Protein AF-0000000085931861 (afdb_homodimer)

Radius of gyration: 27.01 Å; Cα contacts (8 Å, |Δi|>4): 1036; chains: 2; bounding box: 67×71×53 Å

Solvent-accessible surface area (backbone atoms only — not comparable to full-atom values): 27280 Å² total; per-residue (Å²): 124,85,76,67,72,80,79,64,55,78,51,60,47,63,50,36,37,39,38,40,39,31,39,66,51,82,40,51,64,74,64,63,64,22,68,70,37,47,53,51,40,37,74,67,25,62,40,74,55,70,81,35,81,40,80,41,87,35,73,41,65,42,66,40,70,84,63,81,57,48,66,43,62,47,66,40,78,43,80,41,50,36,38,38,26,21,26,91,85,62,44,30,37,36,41,42,39,33,44,36,41,35,40,41,33,44,68,74,82,47,69,72,59,51,48,50,56,48,47,55,40,40,42,45,49,34,70,72,60,75,44,37,28,38,30,42,35,40,30,44,33,28,50,46,49,58,89,78,39,89,64,90,43,84,75,43,66,63,34,33,28,70,45,71,43,58,51,50,56,73,77,48,45,94,30,34,31,31,36,39,34,38,33,32,30,50,54,86,86,27,39,37,40,39,36,34,34,34,68,21,97,53,61,90,41,69,50,83,55,74,27,35,35,46,34,39,38,25,36,33,68,56,79,39,72,44,48,67,57,49,50,49,52,49,50,50,36,50,52,54,46,52,54,52,50,60,63,45,37,30,70,60,36,52,48,62,19,54,58,131,125,84,74,68,73,81,78,66,54,78,49,60,46,64,50,36,37,38,37,40,39,30,40,67,53,80,41,51,65,74,65,63,63,23,68,70,36,47,53,52,40,38,74,67,25,62,42,74,55,69,81,37,83,41,80,40,87,35,72,42,64,43,67,38,71,83,64,80,58,49,65,42,64,47,66,40,79,43,80,40,49,36,37,36,25,21,27,91,87,62,42,29,38,37,41,41,39,33,44,36,40,35,41,41,34,45,67,75,83,48,68,72,60,52,46,50,55,50,47,55,40,40,42,45,48,33,70,73,60,76,44,36,29,40,30,43,35,41,31,46,35,28,49,45,48,57,90,79,40,89,64,90,44,87,74,44,66,61,33,33,28,69,47,69,42,59,49,51,58,73,77,46,46,94,30,35,32,32,36,38,33,40,34,32,29,48,56,88,86,26,38,36,41,39,34,36,32,33,68,21,96,54,60,92,42,68,51,84,56,73,28,35,35,47,32,37,38,24,35,32,66,57,78,37,74,44,49,66,59,52,51,49,52,48,51,52,35,50,52,54,46,52,53,52,49,60,63,45,37,30,71,60,36,52,46,62,18,54,56,131

InterPro domains:
  IPR026349 Conserved hypothetical protein CHP04255 [TIGR04255] (9-255)

pLDDT: mean 84.35, std 16.89, range [23.95, 98.75]

Organism: NCBI:txid2903556

Nearest PDB structures (foldseek):
  5f8r-assembly1_A  TM=2.888E-01  e=1.395E-01  Helicobacter pylori
  5f7n-assembly1_A  TM=2.573E-01  e=1.879E-01  Helicobacter pylori
  5f7y-assembly1_A  TM=2.702E-01  e=4.326E-01  Helicobacter pylori
  6ulg-assembly1_N  TM=2.634E-01  e=1.191E+00  Homo sapiens
  5f8r-assembly1_A  TM=2.713E-01  e=2.317E-01  Helicobacter pylori

Structure (mmCIF, N/CA/C/O backbone):
data_AF-0000000085931861-model_v1
#
loop_
_entity.id
_entity.type
_entity.pdbx_description
1 polymer 'TIGR04255 family protein'
#
loop_
_atom_site.group_PDB
_atom_site.id
_atom_site.type_symbol
_atom_site.label_atom_id
_atom_site.label_alt_id
_atom_site.label_comp_id
_atom_site.label_asym_id
_atom_site.label_entity_id
_atom_site.label_seq_id
_atom_site.pdbx_PDB_ins_code
_atom_site.Cartn_x
_atom_site.Cartn_y
_atom_site.Cartn_z
_atom_site.occupancy
_atom_site.B_iso_or_equiv
_atom_site.auth_seq_id
_atom_site.auth_comp_id
_atom_site.auth_asym_id
_atom_site.auth_atom_id
_atom_site.pdbx_PDB_model_num
ATOM 1 N N . MET A 1 1 ? 15.984 25.844 22.703 1 24.67 1 MET A N 1
ATOM 2 C CA . MET A 1 1 ? 15.008 26.062 21.641 1 24.67 1 MET A CA 1
ATOM 3 C C . MET A 1 1 ? 15.625 25.781 20.266 1 24.67 1 MET A C 1
ATOM 5 O O . MET A 1 1 ? 16.641 26.391 19.906 1 24.67 1 MET A O 1
ATOM 9 N N . LEU A 1 2 ? 15.695 24.578 19.812 1 32.84 2 LEU A N 1
ATOM 10 C CA . LEU A 1 2 ? 16.422 24.297 18.578 1 32.84 2 LEU A CA 1
ATOM 11 C C . LEU A 1 2 ? 16.078 25.312 17.5 1 32.84 2 LEU A C 1
ATOM 13 O O . LEU A 1 2 ? 14.898 25.609 17.266 1 32.84 2 LEU A O 1
ATOM 17 N N . GLU A 1 3 ? 16.828 26.328 17.312 1 34.75 3 GLU A N 1
ATOM 18 C CA . GLU A 1 3 ? 16.703 27.328 16.25 1 34.75 3 GLU A CA 1
ATOM 19 C C . GLU A 1 3 ? 16.297 26.672 14.93 1 34.75 3 GLU A C 1
ATOM 21 O O . GLU A 1 3 ? 17.047 25.844 14.391 1 34.75 3 GLU A O 1
ATOM 26 N N . TYR A 1 4 ? 15.086 26.188 14.812 1 40.34 4 TYR A N 1
ATOM 27 C CA . TYR A 1 4 ? 14.547 25.797 13.516 1 40.34 4 TYR A CA 1
ATOM 28 C C . TYR A 1 4 ? 15.141 26.641 12.398 1 40.34 4 TYR A C 1
ATOM 30 O O . TYR A 1 4 ? 15.094 27.875 12.445 1 40.34 4 TYR A O 1
ATOM 38 N N . SER A 1 5 ? 16.25 26.453 12.039 1 42.53 5 SER A N 1
ATOM 39 C CA . SER A 1 5 ? 16.562 27.234 10.844 1 42.53 5 SER A CA 1
ATOM 40 C C . SER A 1 5 ? 15.375 27.297 9.898 1 42.53 5 SER A C 1
ATOM 42 O O . SER A 1 5 ? 14.719 26.281 9.641 1 42.53 5 SER A O 1
ATOM 44 N N . ALA A 1 6 ? 14.492 28.344 9.828 1 51 6 ALA A N 1
ATOM 45 C CA . ALA A 1 6 ? 13.445 28.766 8.898 1 51 6 ALA A CA 1
ATOM 46 C C . ALA A 1 6 ? 13.727 28.266 7.488 1 51 6 ALA A C 1
ATOM 48 O O . ALA A 1 6 ? 14.336 28.969 6.684 1 51 6 ALA A O 1
ATOM 49 N N . VAL A 1 7 ? 14.086 27.016 7.387 1 55.03 7 VAL A N 1
ATOM 50 C CA . VAL A 1 7 ? 14.32 26.688 5.98 1 55.03 7 VAL A CA 1
ATOM 51 C C . VAL A 1 7 ? 13.008 26.812 5.203 1 55.03 7 VAL A C 1
ATOM 53 O O . VAL A 1 7 ? 12.086 26.016 5.414 1 55.03 7 VAL A O 1
ATOM 56 N N . CYS A 1 8 ? 12.68 28 4.906 1 65.88 8 CYS A N 1
ATOM 57 C CA . CYS A 1 8 ? 11.633 28.266 3.924 1 65.88 8 CYS A CA 1
ATOM 58 C C . CYS A 1 8 ? 12.227 28.562 2.557 1 65.88 8 CYS A C 1
ATOM 60 O O . CYS A 1 8 ? 12.742 29.656 2.328 1 65.88 8 CYS A O 1
ATOM 62 N N . TYR A 1 9 ? 12.273 27.531 1.796 1 78.94 9 TYR A N 1
ATOM 63 C CA . TYR A 1 9 ? 12.789 27.734 0.446 1 78.94 9 TYR A CA 1
ATOM 64 C C . TYR A 1 9 ? 11.891 28.656 -0.353 1 78.94 9 TYR A C 1
ATOM 66 O O . TYR A 1 9 ? 10.664 28.641 -0.191 1 78.94 9 TYR A O 1
ATOM 74 N N . LYS A 1 10 ? 12.492 29.547 -1.093 1 77.62 10 LYS A N 1
ATOM 75 C CA . LYS A 1 10 ? 11.742 30.484 -1.932 1 77.62 10 LYS A CA 1
ATOM 76 C C . LYS A 1 10 ? 10.906 29.75 -2.971 1 77.62 10 LYS A C 1
ATOM 78 O O . LYS A 1 10 ? 9.75 30.094 -3.207 1 77.62 10 LYS A O 1
ATOM 83 N N . ASN A 1 11 ? 11.547 28.781 -3.566 1 81 11 ASN A N 1
ATOM 84 C CA . ASN A 1 11 ? 10.859 27.938 -4.535 1 81 11 ASN A CA 1
ATOM 85 C C . ASN A 1 11 ? 10.703 26.5 -4.02 1 81 11 ASN A C 1
ATOM 87 O O . ASN A 1 11 ? 11.445 25.609 -4.426 1 81 11 ASN A O 1
ATOM 91 N N . SER A 1 12 ? 9.695 26.375 -3.213 1 85.62 12 SER A N 1
ATOM 92 C CA . SER A 1 12 ? 9.492 25.094 -2.543 1 85.62 12 SER A CA 1
ATOM 93 C C . SER A 1 12 ? 8.727 24.109 -3.434 1 85.62 12 SER A C 1
ATOM 95 O O . SER A 1 12 ? 7.879 24.531 -4.227 1 85.62 12 SER A O 1
ATOM 97 N N . PHE A 1 13 ? 9.023 22.891 -3.35 1 88.88 13 PHE A N 1
ATOM 98 C CA . PHE A 1 13 ? 8.297 21.844 -4.059 1 88.88 13 PHE A CA 1
ATOM 99 C C . PHE A 1 13 ? 7.191 21.266 -3.189 1 88.88 13 PHE A C 1
ATOM 101 O O . PHE A 1 13 ? 6.566 20.266 -3.555 1 88.88 13 PHE A O 1
ATOM 108 N N . LEU A 1 14 ? 7.016 21.969 -2.125 1 92.62 14 LEU A N 1
ATOM 109 C CA . LEU A 1 14 ? 5.938 21.547 -1.236 1 92.62 14 LEU A CA 1
ATOM 110 C C . LEU A 1 14 ? 4.578 21.766 -1.89 1 92.62 14 LEU A C 1
ATOM 112 O O . LEU A 1 14 ? 4.199 22.906 -2.17 1 92.62 14 LEU A O 1
ATOM 116 N N . ASN A 1 15 ? 3.92 20.672 -2.16 1 92.69 15 ASN A N 1
ATOM 117 C CA . ASN A 1 15 ? 2.645 20.703 -2.869 1 92.69 15 ASN A CA 1
ATOM 118 C C . ASN A 1 15 ? 1.474 20.875 -1.907 1 92.69 15 ASN A C 1
ATOM 120 O O . ASN A 1 15 ? 0.523 21.609 -2.207 1 92.69 15 ASN A O 1
ATOM 124 N N . GLN A 1 16 ? 1.603 20.188 -0.828 1 96.25 16 GLN A N 1
ATOM 125 C CA . GLN A 1 16 ? 0.469 20.203 0.091 1 96.25 16 GLN A CA 1
ATOM 126 C C . GLN A 1 16 ? 0.898 19.797 1.5 1 96.25 16 GLN A C 1
ATOM 128 O O . GLN A 1 16 ? 1.747 18.922 1.671 1 96.25 16 GLN A O 1
ATOM 133 N N . VAL A 1 17 ? 0.321 20.5 2.473 1 97.56 17 VAL A N 1
ATOM 134 C CA . VAL A 1 17 ? 0.418 20.094 3.871 1 97.56 17 VAL A CA 1
ATOM 135 C C . VAL A 1 17 ? -0.968 19.734 4.406 1 97.56 17 VAL A C 1
ATOM 137 O O . VAL A 1 17 ? -1.925 20.484 4.207 1 97.56 17 VAL A O 1
ATOM 140 N N . ILE A 1 18 ? -1.069 18.594 5.047 1 98.56 18 ILE A N 1
ATOM 141 C CA . ILE A 1 18 ? -2.344 18.141 5.586 1 98.56 18 ILE A CA 1
ATOM 142 C C . ILE A 1 18 ? -2.215 17.891 7.086 1 98.56 18 ILE A C 1
ATOM 144 O O . ILE A 1 18 ? -1.277 17.234 7.539 1 98.56 18 ILE A O 1
ATOM 148 N N . VAL A 1 19 ? -3.062 18.469 7.828 1 98.75 19 VAL A N 1
ATOM 149 C CA . VAL A 1 19 ? -3.193 18.172 9.25 1 98.75 19 VAL A CA 1
ATOM 150 C C . VAL A 1 19 ? -4.559 17.531 9.516 1 98.75 19 VAL A C 1
ATOM 152 O O . VAL A 1 19 ? -5.586 18.047 9.062 1 98.75 19 VAL A O 1
ATOM 155 N N . ARG A 1 20 ? -4.527 16.438 10.219 1 98.56 20 ARG A N 1
ATOM 156 C CA . ARG A 1 20 ? -5.777 15.75 10.539 1 98.56 20 ARG A CA 1
ATOM 157 C C . ARG A 1 20 ? -5.848 15.391 12.016 1 98.56 20 ARG A C 1
ATOM 159 O O . ARG A 1 20 ? -4.855 14.945 12.594 1 98.56 20 ARG A O 1
ATOM 166 N N . VAL A 1 21 ? -7.012 15.602 12.625 1 98.06 21 VAL A N 1
ATOM 167 C CA . VAL A 1 21 ? -7.309 15.172 13.984 1 98.06 21 VAL A CA 1
ATOM 168 C C . VAL A 1 21 ? -8.609 14.383 14.008 1 98.06 21 VAL A C 1
ATOM 170 O O . VAL A 1 21 ? -9.656 14.883 13.594 1 98.06 21 VAL A O 1
ATOM 173 N N . ASP A 1 22 ? -8.516 13.18 14.445 1 96.88 22 ASP A N 1
ATOM 174 C CA . ASP A 1 22 ? -9.695 12.336 14.609 1 96.88 22 ASP A CA 1
ATOM 175 C C . ASP A 1 22 ? -10.219 12.398 16.047 1 96.88 22 ASP A C 1
ATOM 177 O O . ASP A 1 22 ? -9.445 12.25 17 1 96.88 22 ASP A O 1
ATOM 181 N N . PHE A 1 23 ? -11.508 12.508 16.141 1 95.25 23 PHE A N 1
ATOM 182 C CA . PHE A 1 23 ? -12.125 12.602 17.453 1 95.25 23 PHE A CA 1
ATOM 183 C C . PHE A 1 23 ? -12.445 11.211 18 1 95.25 23 PHE A C 1
ATOM 185 O O . PHE A 1 23 ? -12.836 10.32 17.234 1 95.25 23 PHE A O 1
ATOM 192 N N . ALA A 1 24 ? -12.312 11.094 19.234 1 91.56 24 ALA A N 1
ATOM 193 C CA . ALA A 1 24 ? -12.602 9.812 19.875 1 91.56 24 ALA A CA 1
ATOM 194 C C . ALA A 1 24 ? -14.102 9.523 19.859 1 91.56 24 ALA A C 1
ATOM 196 O O . ALA A 1 24 ? -14.516 8.367 19.734 1 91.56 24 ALA A O 1
ATOM 197 N N . GLN A 1 25 ? -14.891 10.57 19.953 1 88.81 25 GLN A N 1
ATOM 198 C CA . GLN A 1 25 ? -16.344 10.43 20 1 88.81 25 GLN A CA 1
ATOM 199 C C . GLN A 1 25 ? -17.016 11.172 18.859 1 88.81 25 GLN A C 1
ATOM 201 O O . GLN A 1 25 ? -16.438 12.102 18.281 1 88.81 25 GLN A O 1
ATOM 206 N N . PHE A 1 26 ? -18.141 10.711 18.562 1 91.56 26 PHE A N 1
ATOM 207 C CA . PHE A 1 26 ? -19 11.461 17.656 1 91.56 26 PHE A CA 1
ATOM 208 C C . PHE A 1 26 ? -19.516 12.727 18.328 1 91.56 26 PHE A C 1
ATOM 210 O O . PHE A 1 26 ? -20.219 12.664 19.344 1 91.56 26 PHE A O 1
ATOM 217 N N . ILE A 1 27 ? -19.203 13.867 17.766 1 93.06 27 ILE A N 1
ATOM 218 C CA . ILE A 1 27 ? -19.672 15.133 18.312 1 93.06 27 ILE A CA 1
ATOM 219 C C . ILE A 1 27 ? -20.984 15.539 17.656 1 93.06 27 ILE A C 1
ATOM 221 O O . ILE A 1 27 ? -21.094 15.562 16.438 1 93.06 27 ILE A O 1
ATOM 225 N N . GLN A 1 28 ? -21.875 15.844 18.453 1 93.31 28 GLN A N 1
ATOM 226 C CA . GLN A 1 28 ? -23.172 16.234 17.922 1 93.31 28 GLN A CA 1
ATOM 227 C C . GLN A 1 28 ? -23.047 17.453 17.016 1 93.31 28 GLN A C 1
ATOM 229 O O . GLN A 1 28 ? -22.234 18.344 17.266 1 93.31 28 GLN A O 1
ATOM 234 N N . THR A 1 29 ? -23.906 17.484 16.078 1 94.19 29 THR A N 1
ATOM 235 C CA . THR A 1 29 ? -23.812 18.469 15.008 1 94.19 29 THR A CA 1
ATOM 236 C C . THR A 1 29 ? -23.906 19.891 15.578 1 94.19 29 THR A C 1
ATOM 238 O O . THR A 1 29 ? -23.125 20.766 15.18 1 94.19 29 THR A O 1
ATOM 241 N N . ASN A 1 30 ? -24.797 20.078 16.5 1 93 30 ASN A N 1
ATOM 242 C CA . ASN A 1 30 ? -24.953 21.406 17.062 1 93 30 ASN A CA 1
ATOM 243 C C . ASN A 1 30 ? -23.75 21.828 17.906 1 93 30 ASN A C 1
ATOM 245 O O . ASN A 1 30 ? -23.5 23.016 18.078 1 93 30 ASN A O 1
ATOM 249 N N . MET A 1 31 ? -23.016 20.844 18.328 1 93.31 31 MET A N 1
ATOM 250 C CA . MET A 1 31 ? -21.859 21.109 19.156 1 93.31 31 MET A CA 1
ATOM 251 C C . MET A 1 31 ? -20.609 21.344 18.297 1 93.31 31 MET A C 1
ATOM 253 O O . MET A 1 31 ? -19.828 22.25 18.578 1 93.31 31 MET A O 1
ATOM 257 N N . VAL A 1 32 ? -20.438 20.609 17.281 1 94.19 32 VAL A N 1
ATOM 258 C CA . VAL A 1 32 ? -19.219 20.703 16.469 1 94.19 32 VAL A CA 1
ATOM 259 C C . VAL A 1 32 ? -19.281 21.969 15.602 1 94.19 32 VAL A C 1
ATOM 261 O O . VAL A 1 32 ? -18.266 22.594 15.336 1 94.19 32 VAL A O 1
ATOM 264 N N . PHE A 1 33 ? -20.484 22.297 15.234 1 94.69 33 PHE A N 1
ATOM 265 C CA . PHE A 1 33 ? -20.656 23.5 14.422 1 94.69 33 PHE A CA 1
ATOM 266 C C . PHE A 1 33 ? -21.25 24.641 15.242 1 94.69 33 PHE A C 1
ATOM 268 O O . PHE A 1 33 ? -22.109 25.375 14.758 1 94.69 33 PHE A O 1
ATOM 275 N N . ASP A 1 34 ? -20.812 24.625 16.375 1 93.75 34 ASP A N 1
ATOM 276 C CA . ASP A 1 34 ? -21.172 25.719 17.281 1 93.75 34 ASP A CA 1
ATOM 277 C C . ASP A 1 34 ? -20.75 27.062 16.719 1 93.75 34 ASP A C 1
ATOM 279 O O . ASP A 1 34 ? -19.703 27.172 16.078 1 93.75 34 ASP A O 1
ATOM 283 N N . GLU A 1 35 ? -21.453 28.141 17.109 1 93.69 35 GLU A N 1
ATOM 284 C CA . GLU A 1 35 ? -21.25 29.469 16.562 1 93.69 35 GLU A CA 1
ATOM 285 C C . GLU A 1 35 ? -19.859 30 16.891 1 93.69 35 GLU A C 1
ATOM 287 O O . GLU A 1 35 ? -19.219 30.672 16.062 1 93.69 35 GLU A O 1
ATOM 292 N N . ASN A 1 36 ? -19.438 29.75 18.078 1 93.56 36 ASN A N 1
ATOM 293 C CA . ASN A 1 36 ? -18.125 30.234 18.484 1 93.56 36 ASN A CA 1
ATOM 294 C C . ASN A 1 36 ? -17 29.562 17.719 1 93.56 36 ASN A C 1
ATOM 296 O O . ASN A 1 36 ? -16.016 30.203 17.344 1 93.56 36 ASN A O 1
ATOM 300 N N . ILE A 1 37 ? -17.125 28.344 17.5 1 95.44 37 ILE A N 1
ATOM 301 C CA . ILE A 1 37 ? -16.156 27.594 16.719 1 95.44 37 ILE A CA 1
ATOM 302 C C . ILE A 1 37 ? -16.141 28.094 15.273 1 95.44 37 ILE A C 1
ATOM 304 O O . ILE A 1 37 ? -15.078 28.359 14.711 1 95.44 37 ILE A O 1
ATOM 308 N N . GLU A 1 38 ? -17.281 28.281 14.742 1 96.12 38 GLU A N 1
ATOM 309 C CA . GLU A 1 38 ? -17.391 28.734 13.352 1 96.12 38 GLU A CA 1
ATOM 310 C C . GLU A 1 38 ? -16.812 30.125 13.18 1 96.12 38 GLU A C 1
ATOM 312 O O . GLU A 1 38 ? -16.203 30.422 12.156 1 96.12 38 GLU A O 1
ATOM 317 N N . LYS A 1 39 ? -17.062 30.938 14.141 1 96.5 39 LYS A N 1
ATOM 318 C CA . LYS A 1 39 ? -16.484 32.281 14.094 1 96.5 39 LYS A CA 1
ATOM 319 C C . LYS A 1 39 ? -14.961 32.219 13.969 1 96.5 39 LYS A C 1
ATOM 321 O O . LYS A 1 39 ? -14.367 32.969 13.188 1 96.5 39 LYS A O 1
ATOM 326 N N . GLU A 1 40 ? -14.336 31.375 14.742 1 96.81 40 GLU A N 1
ATOM 327 C CA . GLU A 1 40 ? -12.883 31.219 14.68 1 96.81 40 GLU A CA 1
ATOM 328 C C . GLU A 1 40 ? -12.445 30.688 13.32 1 96.81 40 GLU A C 1
ATOM 330 O O . GLU A 1 40 ? -11.43 31.125 12.781 1 96.81 40 GLU A O 1
ATOM 335 N N . ILE A 1 41 ? -13.188 29.781 12.758 1 98.19 41 ILE A N 1
ATOM 336 C CA . ILE A 1 41 ? -12.875 29.203 11.453 1 98.19 41 ILE A CA 1
ATOM 337 C C . ILE A 1 41 ? -12.977 30.266 10.375 1 98.19 41 ILE A C 1
ATOM 339 O O . ILE A 1 41 ? -12.078 30.406 9.539 1 98.19 41 ILE A O 1
ATOM 343 N N . LEU A 1 42 ? -13.984 31.047 10.461 1 97.94 42 LEU A N 1
ATOM 344 C CA . LEU A 1 42 ? -14.281 32 9.406 1 97.94 42 LEU A CA 1
ATOM 345 C C . LEU A 1 42 ? -13.258 33.125 9.391 1 97.94 42 LEU A C 1
ATOM 347 O O . LEU A 1 42 ? -13.086 33.812 8.367 1 97.94 42 LEU A O 1
ATOM 351 N N . LYS A 1 43 ? -12.586 33.312 10.461 1 97.06 43 LYS A N 1
ATOM 352 C CA . LYS A 1 43 ? -11.508 34.281 10.492 1 97.06 43 LYS A CA 1
ATOM 353 C C . LYS A 1 43 ? -10.383 33.875 9.531 1 97.06 43 LYS A C 1
ATOM 355 O O . LYS A 1 43 ? -9.727 34.75 8.945 1 97.06 43 LYS A O 1
ATOM 360 N N . ILE A 1 44 ? -10.188 32.656 9.352 1 96.62 44 ILE A N 1
ATOM 361 C CA . ILE A 1 44 ? -9.062 32.125 8.578 1 96.62 44 ILE A CA 1
ATOM 362 C C . ILE A 1 44 ? -9.57 31.594 7.234 1 96.62 44 ILE A C 1
ATOM 364 O O . ILE A 1 44 ? -8.938 31.812 6.195 1 96.62 44 ILE A O 1
ATOM 368 N N . PHE A 1 45 ? -10.656 30.891 7.297 1 98.12 45 PHE A N 1
ATOM 369 C CA . PHE A 1 45 ? -11.32 30.328 6.129 1 98.12 45 PHE A CA 1
ATOM 370 C C . PHE A 1 45 ? -12.68 30.969 5.914 1 98.12 45 PHE A C 1
ATOM 372 O O . PHE A 1 45 ? -13.711 30.344 6.18 1 98.12 45 PHE A O 1
ATOM 379 N N . PRO A 1 46 ? -12.789 32.031 5.301 1 97.69 46 PRO A N 1
ATOM 380 C CA . PRO A 1 46 ? -14 32.844 5.32 1 97.69 46 PRO A CA 1
ATOM 381 C C . PRO A 1 46 ? -15.086 32.312 4.387 1 97.69 46 PRO A C 1
ATOM 383 O O . PRO A 1 46 ? -16.234 32.75 4.469 1 97.69 46 PRO A O 1
ATOM 386 N N . ARG A 1 47 ? -14.797 31.453 3.533 1 97.38 47 ARG A N 1
ATOM 387 C CA . ARG A 1 47 ? -15.797 30.938 2.602 1 97.38 47 ARG A CA 1
ATOM 388 C C . ARG A 1 47 ? -16.312 29.578 3.043 1 97.38 47 ARG A C 1
ATOM 390 O O . ARG A 1 47 ? -15.562 28.594 3.062 1 97.38 47 ARG A O 1
ATOM 397 N N . ARG A 1 48 ? -17.594 29.594 3.24 1 96.31 48 ARG A N 1
ATOM 398 C CA . ARG A 1 48 ? -18.219 28.359 3.705 1 96.31 48 ARG A CA 1
ATOM 399 C C . ARG A 1 48 ? -18.859 27.609 2.545 1 96.31 48 ARG A C 1
ATOM 401 O O . ARG A 1 48 ? -19.594 28.188 1.742 1 96.31 48 ARG A O 1
ATOM 408 N N . GLY A 1 49 ? -18.562 26.312 2.477 1 94.06 49 GLY A N 1
ATOM 409 C CA . GLY A 1 49 ? -19.203 25.484 1.479 1 94.06 49 GLY A CA 1
ATOM 410 C C . GLY A 1 49 ? -20.531 24.906 1.941 1 94.06 49 GLY A C 1
ATOM 411 O O . GLY A 1 49 ? -21 25.234 3.035 1 94.06 49 GLY A O 1
ATOM 412 N N . LYS A 1 50 ? -21.094 24.016 1.08 1 92.81 50 LYS A N 1
ATOM 413 C CA . LYS A 1 50 ? -22.359 23.359 1.39 1 92.81 50 LYS A CA 1
ATOM 414 C C . LYS A 1 50 ? -22.156 22.156 2.303 1 92.81 50 LYS A C 1
ATOM 416 O O . LYS A 1 50 ? -21.141 21.469 2.205 1 92.81 50 LYS A O 1
ATOM 421 N N . ASP A 1 51 ? -23.25 22.062 3.168 1 93.81 51 ASP A N 1
ATOM 422 C CA . ASP A 1 51 ? -23.219 20.891 4.035 1 93.81 51 ASP A CA 1
ATOM 423 C C . ASP A 1 51 ? -23.438 19.609 3.229 1 93.81 51 ASP A C 1
ATOM 425 O O . ASP A 1 51 ? -24.266 19.562 2.314 1 93.81 51 ASP A O 1
ATOM 429 N N . GLN A 1 52 ? -22.578 18.641 3.543 1 95.12 52 GLN A N 1
ATOM 430 C CA . GLN A 1 52 ? -22.75 17.312 2.961 1 95.12 52 GLN A CA 1
ATOM 431 C C . GLN A 1 52 ? -23.031 16.266 4.039 1 95.12 52 GLN A C 1
ATOM 433 O O . GLN A 1 52 ? -22.391 16.281 5.098 1 95.12 52 GLN A O 1
ATOM 438 N N . ILE A 1 53 ? -23.984 15.445 3.73 1 93.44 53 ILE A N 1
ATOM 439 C CA . ILE A 1 53 ? -24.266 14.344 4.648 1 93.44 53 ILE A CA 1
ATOM 440 C C . ILE A 1 53 ? -23.266 13.211 4.402 1 93.44 53 ILE A C 1
ATOM 442 O O . ILE A 1 53 ? -23.062 12.797 3.258 1 93.44 53 ILE A O 1
ATOM 446 N N . ILE A 1 54 ? -22.609 12.781 5.504 1 91.75 54 ILE A N 1
ATOM 447 C CA . ILE A 1 54 ? -21.656 11.68 5.371 1 91.75 54 ILE A CA 1
ATOM 448 C C . ILE A 1 54 ? -21.984 10.594 6.395 1 91.75 54 ILE A C 1
ATOM 450 O O . ILE A 1 54 ? -22.625 10.867 7.418 1 91.75 54 ILE A O 1
ATOM 454 N N . ARG A 1 55 ? -21.531 9.281 6.059 1 85.5 55 ARG A N 1
ATOM 455 C CA . ARG A 1 55 ? -21.812 8.141 6.914 1 85.5 55 ARG A CA 1
ATOM 456 C C . ARG A 1 55 ? -20.547 7.609 7.57 1 85.5 55 ARG A C 1
ATOM 458 O O . ARG A 1 55 ? -19.5 7.523 6.926 1 85.5 55 ARG A O 1
ATOM 465 N N . PHE A 1 56 ? -20.75 7.445 8.875 1 84.81 56 PHE A N 1
ATOM 466 C CA . PHE A 1 56 ? -19.656 6.883 9.656 1 84.81 56 PHE A CA 1
ATOM 467 C C . PHE A 1 56 ? -20.016 5.504 10.188 1 84.81 56 PHE A C 1
ATOM 469 O O . PHE A 1 56 ? -21.172 5.254 10.539 1 84.81 56 PHE A O 1
ATOM 476 N N . ASN A 1 57 ? -18.969 4.527 10.07 1 72 57 ASN A N 1
ATOM 477 C CA . ASN A 1 57 ? -19.188 3.229 10.695 1 72 57 ASN A CA 1
ATOM 478 C C . ASN A 1 57 ? -19 3.297 12.211 1 72 57 ASN A C 1
ATOM 480 O O . ASN A 1 57 ? -18.016 3.855 12.695 1 72 57 ASN A O 1
ATOM 484 N N . SER A 1 58 ? -20.109 3.096 12.891 1 61.12 58 SER A N 1
ATOM 485 C CA . SER A 1 58 ? -20.016 3.051 14.352 1 61.12 58 SER A CA 1
ATOM 486 C C . SER A 1 58 ? -20.203 1.63 14.875 1 61.12 58 SER A C 1
ATOM 488 O O . SER A 1 58 ? -21.047 0.882 14.375 1 61.12 58 SER A O 1
ATOM 490 N N . ILE A 1 59 ? -19.141 1.036 15.266 1 52.25 59 ILE A N 1
ATOM 491 C CA . ILE A 1 59 ? -19.312 -0.28 15.867 1 52.25 59 ILE A CA 1
ATOM 492 C C . ILE A 1 59 ? -20.031 -0.143 17.203 1 52.25 59 ILE A C 1
ATOM 494 O O . ILE A 1 59 ? -19.562 0.559 18.109 1 52.25 59 ILE A O 1
ATOM 498 N N . ASN A 1 60 ? -21.328 -0.334 17.156 1 43.28 60 ASN A N 1
ATOM 499 C CA . ASN A 1 60 ? -22.016 -0.473 18.438 1 43.28 60 ASN A CA 1
ATOM 500 C C . ASN A 1 60 ? -21.953 -1.906 18.953 1 43.28 60 ASN A C 1
ATOM 502 O O . ASN A 1 60 ? -22.344 -2.842 18.266 1 43.28 60 ASN A O 1
ATOM 506 N N . VAL A 1 61 ? -20.984 -2.15 19.656 1 41.12 61 VAL A N 1
ATOM 507 C CA . VAL A 1 61 ? -20.984 -3.447 20.328 1 41.12 61 VAL A CA 1
ATOM 508 C C . VAL A 1 61 ? -22.234 -3.582 21.188 1 41.12 61 VAL A C 1
ATOM 510 O O . VAL A 1 61 ? -22.422 -2.814 22.141 1 41.12 61 VAL A O 1
ATOM 513 N N . VAL A 1 62 ? -23.281 -4.086 20.562 1 40.12 62 VAL A N 1
ATOM 514 C CA . VAL A 1 62 ? -24.438 -4.379 21.406 1 40.12 62 VAL A CA 1
ATOM 515 C C . VAL A 1 62 ? -24.266 -5.766 22.031 1 40.12 62 VAL A C 1
ATOM 517 O O . VAL A 1 62 ? -24.016 -6.746 21.328 1 40.12 62 VAL A O 1
ATOM 520 N N . PHE A 1 63 ? -24 -5.695 23.234 1 37.09 63 PHE A N 1
ATOM 521 C CA . PHE A 1 63 ? -24.047 -6.922 24.031 1 37.09 63 PHE A CA 1
ATOM 522 C C . PHE A 1 63 ? -25.453 -7.508 24.031 1 37.09 63 PHE A C 1
ATOM 524 O O . PHE A 1 63 ? -26.406 -6.855 24.453 1 37.09 63 PHE A O 1
ATOM 531 N N . ASP A 1 64 ? -25.734 -8.125 22.953 1 39.53 64 ASP A N 1
ATOM 532 C CA . ASP A 1 64 ? -27.062 -8.758 23.016 1 39.53 64 ASP A CA 1
ATOM 533 C C . ASP A 1 64 ? -27.062 -9.898 24.031 1 39.53 64 ASP A C 1
ATOM 535 O O . ASP A 1 64 ? -26.141 -10.719 24.062 1 39.53 64 ASP A O 1
ATOM 539 N N . GLN A 1 65 ? -27.781 -9.734 25.109 1 38.31 65 GLN A N 1
ATOM 540 C CA . GLN A 1 65 ? -28.047 -10.758 26.109 1 38.31 65 GLN A CA 1
ATOM 541 C C . GLN A 1 65 ? -28.469 -12.07 25.453 1 38.31 65 GLN A C 1
ATOM 543 O O . GLN A 1 65 ? -28.25 -13.141 26.016 1 38.31 65 GLN A O 1
ATOM 548 N N . LYS A 1 66 ? -29.328 -11.945 24.422 1 43.47 66 LYS A N 1
ATOM 549 C CA . LYS A 1 66 ? -29.953 -13.203 24.031 1 43.47 66 LYS A CA 1
ATOM 550 C C . LYS A 1 66 ? -28.938 -14.156 23.406 1 43.47 66 LYS A C 1
ATOM 552 O O . LYS A 1 66 ? -29.203 -15.344 23.25 1 43.47 66 LYS A O 1
ATOM 557 N N . ASN A 1 67 ? -28.094 -13.578 22.547 1 39.12 67 ASN A N 1
ATOM 558 C CA . ASN A 1 67 ? -27.156 -14.484 21.875 1 39.12 67 ASN A CA 1
ATOM 559 C C . ASN A 1 67 ? -25.875 -14.664 22.703 1 39.12 67 ASN A C 1
ATOM 561 O O . ASN A 1 67 ? -24.812 -14.227 22.281 1 39.12 67 ASN A O 1
ATOM 565 N N . ASN A 1 68 ? -25.953 -15.266 23.844 1 44.44 68 ASN A N 1
ATOM 566 C CA . ASN A 1 68 ? -25.062 -15.805 24.875 1 44.44 68 ASN A CA 1
ATOM 567 C C . ASN A 1 68 ? -23.875 -14.883 25.125 1 44.44 68 ASN A C 1
ATOM 569 O O . ASN A 1 68 ? -22.781 -15.352 25.438 1 44.44 68 ASN A O 1
ATOM 573 N N . GLY A 1 69 ? -24 -13.547 25.125 1 43.44 69 GLY A N 1
ATOM 574 C CA . GLY A 1 69 ? -23.016 -12.594 25.609 1 43.44 69 GLY A CA 1
ATOM 575 C C . GLY A 1 69 ? -22 -12.195 24.547 1 43.44 69 GLY A C 1
ATOM 576 O O . GLY A 1 69 ? -21 -11.555 24.859 1 43.44 69 GLY A O 1
ATOM 577 N N . LEU A 1 70 ? -21.906 -12.969 23.453 1 46.91 70 LEU A N 1
ATOM 578 C CA . LEU A 1 70 ? -20.875 -12.609 22.484 1 46.91 70 LEU A CA 1
ATOM 579 C C . LEU A 1 70 ? -21.156 -11.25 21.875 1 46.91 70 LEU A C 1
ATOM 581 O O . LEU A 1 70 ? -22.312 -10.922 21.562 1 46.91 70 LEU A O 1
ATOM 585 N N . PRO A 1 71 ? -20.234 -10.359 22.109 1 45.91 71 PRO A N 1
ATOM 586 C CA . PRO A 1 71 ? -20.391 -9.031 21.5 1 45.91 71 PRO A CA 1
ATOM 587 C C . PRO A 1 71 ? -20.766 -9.094 20.016 1 45.91 71 PRO A C 1
ATOM 589 O O . PRO A 1 71 ? -20.172 -9.867 19.266 1 45.91 71 PRO A O 1
ATOM 5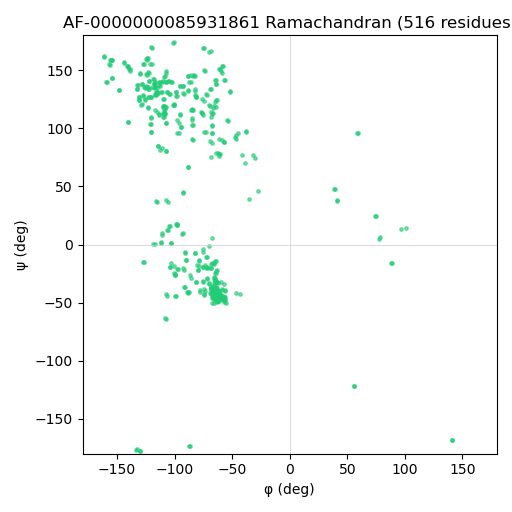92 N N . ASN A 1 72 ? -21.984 -9.109 19.734 1 50.34 72 ASN A N 1
ATOM 593 C CA . ASN A 1 72 ? -22.328 -8.898 18.328 1 50.34 72 ASN A CA 1
ATOM 594 C C . ASN A 1 72 ? -22 -7.473 17.891 1 50.34 72 ASN A C 1
ATOM 596 O O . ASN A 1 72 ? -22.516 -6.508 18.453 1 50.34 72 ASN A O 1
ATOM 600 N N . ALA A 1 73 ? -20.938 -7.254 17.5 1 48.19 73 ALA A N 1
ATOM 601 C CA . ALA A 1 73 ? -20.594 -5.945 16.969 1 48.19 73 ALA A CA 1
ATOM 602 C C . ALA A 1 73 ? -21.453 -5.613 15.742 1 48.19 73 ALA A C 1
ATOM 604 O O . ALA A 1 73 ? -21.328 -6.262 14.703 1 48.19 73 ALA A O 1
ATOM 605 N N . ASN A 1 74 ? -22.672 -5.262 16.062 1 53.44 74 ASN A N 1
ATOM 606 C CA . ASN A 1 74 ? -23.406 -4.75 14.922 1 53.44 74 ASN A CA 1
ATOM 607 C C . ASN A 1 74 ? -22.922 -3.357 14.523 1 53.44 74 ASN A C 1
ATOM 609 O O . ASN A 1 74 ? -22.906 -2.443 15.352 1 53.44 74 ASN A O 1
ATOM 613 N N . GLY A 1 75 ? -22.156 -3.318 13.672 1 60.25 75 GLY A N 1
ATOM 614 C CA . GLY A 1 75 ? -21.75 -2.025 13.148 1 60.25 75 GLY A CA 1
ATOM 615 C C . GLY A 1 75 ? -22.922 -1.162 12.711 1 60.25 75 GLY A C 1
ATOM 616 O O . GLY A 1 75 ? -23.891 -1.664 12.141 1 60.25 75 GLY A O 1
ATOM 617 N N . GLU A 1 76 ? -23.266 -0.038 13.555 1 67.12 76 GLU A N 1
ATOM 618 C CA . GLU A 1 76 ? -24.297 0.918 13.148 1 67.12 76 GLU A CA 1
ATOM 619 C C . GLU A 1 76 ? -23.688 2.039 12.305 1 67.12 76 GLU A C 1
ATOM 621 O O . GLU A 1 76 ? -22.547 2.428 12.5 1 67.12 76 GLU A O 1
ATOM 626 N N . ILE A 1 77 ? -24.359 2.312 11.219 1 78.69 77 ILE A N 1
ATOM 627 C CA . ILE A 1 77 ? -24.016 3.445 10.359 1 78.69 77 ILE A CA 1
ATOM 628 C C . ILE A 1 77 ? -24.703 4.707 10.883 1 78.69 77 ILE A C 1
ATOM 630 O O . ILE A 1 77 ? -25.922 4.727 11.086 1 78.69 77 ILE A O 1
ATOM 634 N N . ILE A 1 78 ? -23.922 5.711 11.336 1 84.69 78 ILE A N 1
ATOM 635 C CA . ILE A 1 78 ? -24.453 6.988 11.805 1 84.69 78 ILE A CA 1
ATOM 636 C C . ILE A 1 78 ? -24.203 8.07 10.758 1 84.69 78 ILE A C 1
ATOM 638 O O . ILE A 1 78 ? -23.125 8.109 10.156 1 84.69 78 ILE A O 1
ATOM 642 N N . GLU A 1 79 ? -25.203 8.891 10.641 1 90.19 79 GLU A N 1
ATOM 643 C CA . GLU A 1 79 ? -25.062 9.984 9.688 1 90.19 79 GLU A CA 1
ATOM 644 C C . GLU A 1 79 ? -24.516 11.242 10.375 1 90.19 79 GLU A C 1
ATOM 646 O O . GLU A 1 79 ? -24.891 11.547 11.508 1 90.19 79 GLU A O 1
ATOM 651 N N . GLY A 1 80 ? -23.578 11.883 9.711 1 93.69 80 GLY A N 1
ATOM 652 C CA . GLY A 1 80 ? -23.047 13.156 10.156 1 93.69 80 GLY A CA 1
ATOM 653 C C . GLY A 1 80 ? -22.953 14.18 9.047 1 93.69 80 GLY A C 1
ATOM 654 O O . GLY A 1 80 ? -23.547 14.008 7.977 1 93.69 80 GLY A O 1
ATOM 655 N N . ILE A 1 81 ? -22.406 15.312 9.43 1 95.31 81 ILE A N 1
ATOM 656 C CA . ILE A 1 81 ? -22.281 16.422 8.484 1 95.31 81 ILE A CA 1
ATOM 657 C C . ILE A 1 81 ? -20.812 16.719 8.211 1 95.31 81 ILE A C 1
ATOM 659 O O . ILE A 1 81 ? -19.984 16.672 9.133 1 95.31 81 ILE A O 1
ATOM 663 N N . GLN A 1 82 ? -20.547 16.891 6.98 1 97.06 82 GLN A N 1
ATOM 664 C CA . GLN A 1 82 ? -19.25 17.453 6.582 1 97.06 82 GLN A CA 1
ATOM 665 C C . GLN A 1 82 ? -19.406 18.875 6.043 1 97.06 82 GLN A C 1
ATOM 667 O O . GLN A 1 82 ? -20.234 19.109 5.152 1 97.06 82 GLN A O 1
ATOM 672 N N . ARG A 1 83 ? -18.703 19.797 6.602 1 97.38 83 ARG A N 1
ATOM 673 C CA . ARG A 1 83 ? -18.656 21.188 6.125 1 97.38 83 ARG A CA 1
ATOM 674 C C . ARG A 1 83 ? -17.25 21.578 5.703 1 97.38 83 ARG A C 1
ATOM 676 O O . ARG A 1 83 ? -16.281 21.281 6.406 1 97.38 83 ARG A O 1
ATOM 683 N N . GLU A 1 84 ? -17.203 22.203 4.578 1 97.88 84 GLU A N 1
ATOM 684 C CA . GLU A 1 84 ? -15.914 22.688 4.078 1 97.88 84 GLU A CA 1
ATOM 685 C C . GLU A 1 84 ? -15.836 24.219 4.129 1 97.88 84 GLU A C 1
ATOM 687 O O . GLU A 1 84 ? -16.844 24.891 3.922 1 97.88 84 GLU A O 1
ATOM 692 N N . TYR A 1 85 ? -14.719 24.703 4.484 1 98.19 85 TYR A N 1
ATOM 693 C CA . TYR A 1 85 ? -14.406 26.125 4.496 1 98.19 85 TYR A CA 1
ATOM 694 C C . TYR A 1 85 ? -13.164 26.406 3.662 1 98.19 85 TYR A C 1
ATOM 696 O O . TYR A 1 85 ? -12.227 25.609 3.635 1 98.19 85 TYR A O 1
ATOM 704 N N . PHE A 1 86 ? -13.141 27.578 3.027 1 97.62 86 PHE A N 1
ATOM 705 C CA . PHE A 1 86 ? -12.055 27.875 2.107 1 97.62 86 PHE A CA 1
ATOM 706 C C . PHE A 1 86 ? -11.453 29.25 2.41 1 97.62 86 PHE A C 1
ATOM 708 O O . PHE A 1 86 ? -12.164 30.156 2.836 1 97.62 86 PHE A O 1
ATOM 715 N N . THR A 1 87 ? -10.141 29.281 2.143 1 96.31 87 THR A N 1
ATOM 716 C CA . THR A 1 87 ? -9.547 30.609 2.117 1 96.31 87 THR A CA 1
ATOM 717 C C . THR A 1 87 ? -10.031 31.391 0.906 1 96.31 87 THR A C 1
ATOM 719 O O . THR A 1 87 ? -10.602 30.828 -0.027 1 96.31 87 THR A O 1
ATOM 722 N N . ASN A 1 88 ? -9.781 32.656 0.963 1 94 88 ASN A N 1
ATOM 723 C CA . ASN A 1 88 ? -10.266 33.5 -0.107 1 94 88 ASN A CA 1
ATOM 724 C C . ASN A 1 88 ? -9.633 33.156 -1.449 1 94 88 ASN A C 1
ATOM 726 O O . ASN A 1 88 ? -10.305 33.188 -2.482 1 94 88 ASN A O 1
ATOM 730 N N . ASP A 1 89 ? -8.359 32.812 -1.446 1 91.25 89 ASP A N 1
ATOM 731 C CA . ASP A 1 89 ? -7.648 32.5 -2.684 1 91.25 89 ASP A CA 1
ATOM 732 C C . ASP A 1 89 ? -7.898 31.062 -3.129 1 91.25 89 ASP A C 1
ATOM 734 O O . ASP A 1 89 ? -7.453 30.656 -4.203 1 91.25 89 ASP A O 1
ATOM 738 N N . GLY A 1 90 ? -8.547 30.25 -2.342 1 86.19 90 GLY A N 1
ATOM 739 C CA . GLY A 1 90 ? -8.852 28.875 -2.658 1 86.19 90 GLY A CA 1
ATOM 740 C C . GLY A 1 90 ? -7.668 27.938 -2.459 1 86.19 90 GLY A C 1
ATOM 741 O O . GLY A 1 90 ? -7.73 26.766 -2.809 1 86.19 90 GLY A O 1
ATOM 742 N N . GLY A 1 91 ? -6.637 28.406 -1.946 1 90 91 GLY A N 1
ATOM 743 C CA . GLY A 1 91 ? -5.406 27.641 -1.812 1 90 91 GLY A CA 1
ATOM 744 C C . GLY A 1 91 ? -5.41 26.703 -0.624 1 90 91 GLY A C 1
ATOM 745 O O . GLY A 1 91 ? -4.562 25.812 -0.524 1 90 91 GLY A O 1
ATOM 746 N N . SER A 1 92 ? -6.312 26.938 0.302 1 95.19 92 SER A N 1
ATOM 747 C CA . SER A 1 92 ? -6.398 26.078 1.483 1 95.19 92 SER A CA 1
ATOM 748 C C . SER A 1 92 ? -7.848 25.828 1.878 1 95.19 92 SER A C 1
ATOM 750 O O . SER A 1 92 ? -8.727 26.625 1.581 1 95.19 92 SER A O 1
ATOM 752 N N . LYS A 1 93 ? -8.023 24.734 2.477 1 97.44 93 LYS A N 1
ATOM 753 C CA . LYS A 1 93 ? -9.383 24.422 2.926 1 97.44 93 LYS A CA 1
ATOM 754 C C . LYS A 1 93 ? -9.367 23.688 4.258 1 97.44 93 LYS A C 1
ATOM 756 O O . LYS A 1 93 ? -8.352 23.078 4.625 1 97.44 93 LYS A O 1
ATOM 761 N N . LEU A 1 94 ? -10.469 23.797 4.945 1 98.38 94 LEU A N 1
ATOM 762 C CA . LEU A 1 94 ? -10.75 23.094 6.195 1 98.38 94 LEU A CA 1
ATOM 763 C C . LEU A 1 94 ? -11.984 22.219 6.062 1 98.38 94 LEU A C 1
ATOM 765 O O . LEU A 1 94 ? -13 22.641 5.516 1 98.38 94 LEU A O 1
ATOM 769 N N . ILE A 1 95 ? -11.836 20.984 6.398 1 98.19 95 ILE A N 1
ATOM 770 C CA . ILE A 1 95 ? -12.953 20.047 6.43 1 98.19 95 ILE A CA 1
ATOM 771 C C . ILE A 1 95 ? -13.297 19.688 7.875 1 98.19 95 ILE A C 1
ATOM 773 O O . ILE A 1 95 ? -12.445 19.203 8.617 1 98.19 95 ILE A O 1
ATOM 777 N N . LEU A 1 96 ? -14.508 20 8.289 1 97.81 96 LEU A N 1
ATOM 778 C CA . LEU A 1 96 ? -14.969 19.688 9.633 1 97.81 96 LEU A CA 1
ATOM 779 C C . LEU A 1 96 ? -16.141 18.719 9.594 1 97.81 96 LEU A C 1
ATOM 781 O O . LEU A 1 96 ? -17.062 18.875 8.797 1 97.81 96 LEU A O 1
ATOM 785 N N . THR A 1 97 ? -16 17.656 10.367 1 97.25 97 THR A N 1
ATOM 786 C CA . THR A 1 97 ? -17.094 16.688 10.523 1 97.25 97 THR A CA 1
ATOM 787 C C . THR A 1 97 ? -17.344 16.406 12 1 97.25 97 THR A C 1
ATOM 789 O O . THR A 1 97 ? -16.703 16.984 12.875 1 97.25 97 THR A O 1
ATOM 792 N N . ASN A 1 98 ? -18.297 15.492 12.234 1 95.75 98 ASN A N 1
ATOM 793 C CA . ASN A 1 98 ? -18.609 15.07 13.594 1 95.75 98 ASN A CA 1
ATOM 794 C C . ASN A 1 98 ? -17.516 14.188 14.18 1 95.75 98 ASN A C 1
ATOM 796 O O . ASN A 1 98 ? -17.469 13.961 15.391 1 95.75 98 ASN A O 1
ATOM 800 N N . LYS A 1 99 ? -16.547 13.734 13.289 1 95.25 99 LYS A N 1
ATOM 801 C CA . LYS A 1 99 ? -15.602 12.727 13.758 1 95.25 99 LYS A CA 1
ATOM 802 C C . LYS A 1 99 ? -14.156 13.172 13.531 1 95.25 99 LYS A C 1
ATOM 804 O O . LYS A 1 99 ? -13.227 12.578 14.086 1 95.25 99 LYS A O 1
ATOM 809 N N . PHE A 1 100 ? -14.008 14.203 12.68 1 97.12 100 PHE A N 1
ATOM 810 C CA . PHE A 1 100 ? -12.633 14.633 12.445 1 97.12 100 PHE A CA 1
ATOM 811 C C . PHE A 1 100 ? -12.586 16.031 11.867 1 97.12 100 PHE A C 1
ATOM 813 O O . PHE A 1 100 ? -13.609 16.562 11.406 1 97.12 100 PHE A O 1
ATOM 820 N N . ILE A 1 101 ? -11.445 16.656 11.969 1 97.69 101 ILE A N 1
ATOM 821 C CA . ILE A 1 101 ? -11.133 17.938 11.336 1 97.69 101 ILE A CA 1
ATOM 822 C C . ILE A 1 101 ? -9.867 17.797 10.5 1 97.69 101 ILE A C 1
ATOM 824 O O . ILE A 1 101 ? -8.906 17.156 10.922 1 97.69 101 ILE A O 1
ATOM 828 N N . ILE A 1 102 ? -9.852 18.328 9.266 1 98.69 102 ILE A N 1
ATOM 829 C CA . ILE A 1 102 ? -8.711 18.281 8.359 1 98.69 102 ILE A CA 1
ATOM 830 C C . ILE A 1 102 ? -8.383 19.703 7.867 1 98.69 102 ILE A C 1
ATOM 832 O O . ILE A 1 102 ? -9.281 20.438 7.461 1 98.69 102 ILE A O 1
ATOM 836 N N . PHE A 1 103 ? -7.148 20.062 8.008 1 98.62 103 PHE A N 1
ATOM 837 C CA . PHE A 1 103 ? -6.609 21.25 7.344 1 98.62 103 PHE A CA 1
ATOM 838 C C . PHE A 1 103 ? -5.82 20.859 6.098 1 98.62 103 PHE A C 1
ATOM 840 O O . PHE A 1 103 ? -4.863 20.078 6.18 1 98.62 103 PHE A O 1
ATOM 847 N N . GLU A 1 104 ? -6.211 21.312 4.961 1 98.19 104 GLU A N 1
ATOM 848 C CA . GLU A 1 104 ? -5.473 21.141 3.711 1 98.19 104 GLU A CA 1
ATOM 849 C C . GLU A 1 104 ? -4.875 22.453 3.229 1 98.19 104 GLU A C 1
ATOM 851 O O . GLU A 1 104 ? -5.602 23.344 2.779 1 98.19 104 GLU A O 1
ATOM 856 N N . ILE A 1 105 ? -3.596 22.531 3.307 1 97.12 105 ILE A N 1
ATOM 857 C CA . ILE A 1 105 ? -2.896 23.766 2.936 1 97.12 105 ILE A CA 1
ATOM 858 C C . ILE A 1 105 ? -2.125 23.547 1.637 1 97.12 105 ILE A C 1
ATOM 860 O O . ILE A 1 105 ? -1.118 22.828 1.619 1 97.12 105 ILE A O 1
ATOM 864 N N . ASN A 1 106 ? -2.518 24.172 0.591 1 94.19 106 ASN A N 1
ATOM 865 C CA . ASN A 1 106 ? -1.844 24.047 -0.696 1 94.19 106 ASN A CA 1
ATOM 866 C C . ASN A 1 106 ? -0.906 25.219 -0.956 1 94.19 106 ASN A C 1
ATOM 868 O O . ASN A 1 106 ? 0.034 25.109 -1.745 1 94.19 106 ASN A O 1
ATOM 872 N N . LYS A 1 107 ? -1.236 26.344 -0.33 1 90.56 107 LYS A N 1
ATOM 873 C CA . LYS A 1 107 ? -0.332 27.484 -0.351 1 90.56 107 LYS A CA 1
ATOM 874 C C . LYS A 1 107 ? 0.345 27.688 1.003 1 90.56 107 LYS A C 1
ATOM 876 O O . LYS A 1 107 ? -0.01 28.594 1.759 1 90.56 107 LYS A O 1
ATOM 881 N N . TYR A 1 108 ? 1.326 26.922 1.201 1 92.25 108 TYR A N 1
ATOM 882 C CA . TYR A 1 108 ? 2 26.891 2.494 1 92.25 108 TYR A CA 1
ATOM 883 C C . TYR A 1 108 ? 3.008 28.016 2.621 1 92.25 108 TYR A C 1
ATOM 885 O O . TYR A 1 108 ? 3.801 28.266 1.708 1 92.25 108 TYR A O 1
ATOM 893 N N . VAL A 1 109 ? 2.943 28.703 3.752 1 89.25 109 VAL A N 1
ATOM 894 C CA . VAL A 1 109 ? 3.84 29.828 3.979 1 89.25 109 VAL A CA 1
ATOM 895 C C . VAL A 1 109 ? 4.902 29.438 5.008 1 89.25 109 VAL A C 1
ATOM 897 O O . VAL A 1 109 ? 6.09 29.391 4.688 1 89.25 109 VAL A O 1
ATOM 900 N N . SER A 1 110 ? 4.52 29.172 6.184 1 91.56 110 SER A N 1
ATOM 901 C CA . SER A 1 110 ? 5.418 28.75 7.254 1 91.56 110 SER A CA 1
ATOM 902 C C . SER A 1 110 ? 4.68 27.938 8.305 1 91.56 110 SER A C 1
ATOM 904 O O . SER A 1 110 ? 3.459 28.047 8.445 1 91.56 110 SER A O 1
ATOM 906 N N . PHE A 1 111 ? 5.477 27.188 9.016 1 94.25 111 PHE A N 1
ATOM 907 C CA . PHE A 1 111 ? 4.867 26.406 10.086 1 94.25 111 PHE A CA 1
ATOM 908 C C . PHE A 1 111 ? 4.316 27.312 11.18 1 94.25 111 PHE A C 1
ATOM 910 O O . PHE A 1 111 ? 3.234 27.062 11.711 1 94.25 111 PHE A O 1
ATOM 917 N N . GLU A 1 112 ? 5 28.344 11.492 1 93 112 GLU A N 1
ATOM 918 C CA . GLU A 1 112 ? 4.594 29.266 12.547 1 93 112 GLU A CA 1
ATOM 919 C C . GLU A 1 112 ? 3.229 29.875 12.25 1 93 112 GLU A C 1
ATOM 921 O O . GLU A 1 112 ? 2.355 29.922 13.125 1 93 112 GLU A O 1
ATOM 926 N N . LEU A 1 113 ? 3.105 30.281 11.023 1 93.56 113 LEU A N 1
ATOM 927 C CA . LEU A 1 113 ? 1.84 30.891 10.633 1 93.56 113 LEU A CA 1
ATOM 928 C C . LEU A 1 113 ? 0.706 29.875 10.68 1 93.56 113 LEU A C 1
ATOM 930 O O . LEU A 1 113 ? -0.337 30.125 11.289 1 93.56 113 LEU A O 1
ATOM 934 N N . HIS A 1 114 ? 0.916 28.797 10.086 1 96 114 HIS A N 1
ATOM 935 C CA . HIS A 1 114 ? -0.167 27.828 9.977 1 96 114 HIS A CA 1
ATOM 936 C C . HIS A 1 114 ? -0.449 27.172 11.32 1 96 114 HIS A C 1
ATOM 938 O O . HIS A 1 114 ? -1.591 26.797 11.609 1 96 114 HIS A O 1
ATOM 944 N N . LYS A 1 115 ? 0.547 27.047 12.148 1 96.88 115 LYS A N 1
ATOM 945 C CA . LYS A 1 115 ? 0.331 26.547 13.508 1 96.88 115 LYS A CA 1
ATOM 946 C C . LYS A 1 115 ? -0.652 27.438 14.266 1 96.88 115 LYS A C 1
ATOM 948 O O . LYS A 1 115 ? -1.467 26.953 15.047 1 96.88 115 LYS A O 1
ATOM 953 N N . GLN A 1 116 ? -0.551 28.703 14.047 1 96.62 116 GLN A N 1
ATOM 954 C CA . GLN A 1 116 ? -1.489 29.625 14.68 1 96.62 116 GLN A CA 1
ATOM 955 C C . GLN A 1 116 ? -2.92 29.359 14.219 1 96.62 116 GLN A C 1
ATOM 957 O O . GLN A 1 116 ? -3.859 29.438 15.016 1 96.62 116 GLN A O 1
ATOM 962 N N . TRP A 1 117 ? -3.053 29.047 12.875 1 96.81 117 TRP A N 1
ATOM 963 C CA . TRP A 1 117 ? -4.367 28.656 12.367 1 96.81 117 TRP A CA 1
ATOM 964 C C . TRP A 1 117 ? -4.918 27.469 13.133 1 96.81 117 TRP A C 1
ATOM 966 O O . TRP A 1 117 ? -6.047 27.5 13.633 1 96.81 117 TRP A O 1
ATOM 976 N N . PHE A 1 118 ? -4.094 26.484 13.281 1 97.56 118 PHE A N 1
ATOM 977 C CA . PHE A 1 118 ? -4.496 25.25 13.945 1 97.56 118 PHE A CA 1
ATOM 978 C C . PHE A 1 118 ? -4.867 25.516 15.398 1 97.56 118 PHE A C 1
ATOM 980 O O . PHE A 1 118 ? -5.902 25.047 15.875 1 97.56 118 PHE A O 1
ATOM 987 N N . GLN A 1 119 ? -3.992 26.219 16.016 1 97.31 119 GLN A N 1
ATOM 988 C CA . GLN A 1 119 ? -4.145 26.484 17.453 1 97.31 119 GLN A CA 1
ATOM 989 C C . GLN A 1 119 ? -5.477 27.172 17.734 1 97.31 119 GLN A C 1
ATOM 991 O O . GLN A 1 119 ? -6.223 26.734 18.625 1 97.31 119 GLN A O 1
ATOM 996 N N . SER A 1 120 ? -5.777 28.203 17.016 1 96.56 120 SER A N 1
ATOM 997 C CA . SER A 1 120 ? -6.988 28.984 17.266 1 96.56 120 SER A CA 1
ATOM 998 C C . SER A 1 120 ? -8.242 28.125 17.094 1 96.56 120 SER A C 1
ATOM 1000 O O . SER A 1 120 ? -9.117 28.109 17.953 1 96.56 120 SER A O 1
ATOM 1002 N N . ILE A 1 121 ? -8.297 27.375 16.062 1 97 121 ILE A N 1
ATOM 1003 C CA . ILE A 1 121 ? -9.492 26.594 15.734 1 97 121 ILE A CA 1
ATOM 1004 C C . ILE A 1 121 ? -9.594 25.391 16.672 1 97 121 ILE A C 1
ATOM 1006 O O . ILE A 1 121 ? -10.672 25.109 17.203 1 97 121 ILE A O 1
ATOM 1010 N N . LEU A 1 122 ? -8.516 24.75 16.922 1 96.62 122 LEU A N 1
ATOM 1011 C CA . LEU A 1 122 ? -8.531 23.578 17.781 1 96.62 122 LEU A CA 1
ATOM 1012 C C . LEU A 1 122 ? -8.844 23.953 19.234 1 96.62 122 LEU A C 1
ATOM 1014 O O . LEU A 1 122 ? -9.523 23.219 19.938 1 96.62 122 LEU A O 1
ATOM 1018 N N . LEU A 1 123 ? -8.273 25.062 19.656 1 94.56 123 LEU A N 1
ATOM 1019 C CA . LEU A 1 123 ? -8.586 25.547 21 1 94.56 123 LEU A CA 1
ATOM 1020 C C . LEU A 1 123 ? -10.086 25.75 21.156 1 94.56 123 LEU A C 1
ATOM 1022 O O . LEU A 1 123 ? -10.672 25.297 22.156 1 94.56 123 LEU A O 1
ATOM 1026 N N . ALA A 1 124 ? -10.727 26.391 20.203 1 94.25 124 ALA A N 1
ATOM 1027 C CA . ALA A 1 124 ? -12.164 26.625 20.266 1 94.25 124 ALA A CA 1
ATOM 1028 C C . ALA A 1 124 ? -12.93 25.312 20.297 1 94.25 124 ALA A C 1
ATOM 1030 O O . ALA A 1 124 ? -13.891 25.156 21.062 1 94.25 124 ALA A O 1
ATOM 1031 N N . LEU A 1 125 ? -12.555 24.359 19.5 1 94.12 125 LEU A N 1
ATOM 1032 C CA . LEU A 1 125 ? -13.227 23.062 19.375 1 94.12 125 LEU A CA 1
ATOM 1033 C C . LEU A 1 125 ? -13.078 22.25 20.641 1 94.12 125 LEU A C 1
ATOM 1035 O O . LEU A 1 125 ? -14.055 21.688 21.141 1 94.12 125 LEU A O 1
ATOM 1039 N N . PHE A 1 126 ? -11.93 22.188 21.219 1 91.69 126 PHE A N 1
ATOM 1040 C CA . PHE A 1 126 ? -11.641 21.297 22.344 1 91.69 126 PHE A CA 1
ATOM 1041 C C . PHE A 1 126 ? -12.133 21.922 23.656 1 91.69 126 PHE A C 1
ATOM 1043 O O . PHE A 1 126 ? -12.484 21.203 24.594 1 91.69 126 PHE A O 1
ATOM 1050 N N . GLN A 1 127 ? -12.109 23.172 23.781 1 85.38 127 GLN A N 1
ATOM 1051 C CA . GLN A 1 127 ? -12.617 23.828 24.984 1 85.38 127 GLN A CA 1
ATOM 1052 C C . GLN A 1 127 ? -14.133 23.688 25.094 1 85.38 127 GLN A C 1
ATOM 1054 O O . GLN A 1 127 ? -14.656 23.422 26.172 1 85.38 127 GLN A O 1
ATOM 1059 N N . LYS A 1 128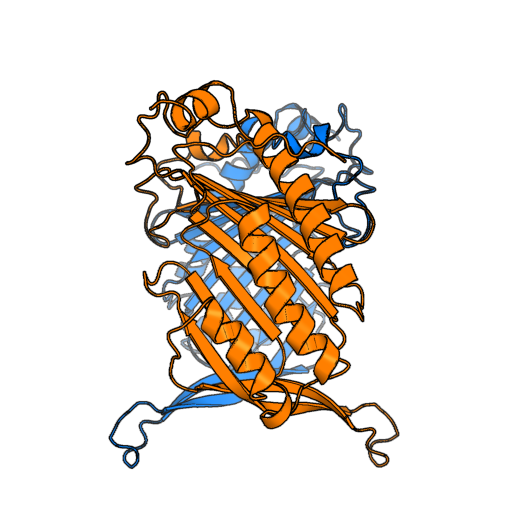 ? -14.75 23.75 24.031 1 81.38 128 LYS A N 1
ATOM 1060 C CA . LYS A 1 128 ? -16.203 23.734 24.031 1 81.38 128 LYS A CA 1
ATOM 1061 C C . LYS A 1 128 ? -16.75 22.328 24.234 1 81.38 128 LYS A C 1
ATOM 1063 O O . LYS A 1 128 ? -17.75 22.141 24.906 1 81.38 128 LYS A O 1
ATOM 1068 N N . ASN A 1 129 ? -16.141 21.328 23.641 1 76.69 129 ASN A N 1
ATOM 1069 C CA . ASN A 1 129 ? -16.766 20.016 23.531 1 76.69 129 ASN A CA 1
ATOM 1070 C C . ASN A 1 129 ? -16.062 18.984 24.406 1 76.69 129 ASN A C 1
ATOM 1072 O O . ASN A 1 129 ? -16.484 17.828 24.453 1 76.69 129 ASN A O 1
ATOM 1076 N N . ARG A 1 130 ? -15.18 19.25 25.234 1 80.5 130 ARG A N 1
ATOM 1077 C CA . ARG A 1 130 ? -14.43 18.266 26 1 80.5 130 ARG A CA 1
ATOM 1078 C C . ARG A 1 130 ? -14.086 17.047 25.141 1 80.5 130 ARG A C 1
ATOM 1080 O O . ARG A 1 130 ? -14.336 15.906 25.547 1 80.5 130 ARG A O 1
ATOM 1087 N N . VAL A 1 131 ? -13.578 17.312 23.938 1 86.19 131 VAL A N 1
ATOM 1088 C CA . VAL A 1 131 ? -13.297 16.312 22.922 1 86.19 131 VAL A CA 1
ATOM 1089 C C . VAL A 1 131 ? -11.906 15.719 23.141 1 86.19 131 VAL A C 1
ATOM 1091 O O . VAL A 1 131 ? -11.008 16.406 23.625 1 86.19 131 VAL A O 1
ATOM 1094 N N . SER A 1 132 ? -11.844 14.5 22.953 1 93.44 132 SER A N 1
ATOM 1095 C CA . SER A 1 132 ? -10.547 13.836 22.891 1 93.44 132 SER A CA 1
ATOM 1096 C C . SER A 1 132 ? -10.203 13.414 21.469 1 93.44 132 SER A C 1
ATOM 1098 O O . SER A 1 132 ? -11.102 13.172 20.656 1 93.44 132 SER A O 1
ATOM 1100 N N . ALA A 1 133 ? -8.898 13.414 21.203 1 95.88 133 ALA A N 1
ATOM 1101 C CA . ALA A 1 133 ? -8.43 12.961 19.906 1 95.88 133 ALA A CA 1
ATOM 1102 C C . ALA A 1 133 ? -7.848 11.555 19.984 1 95.88 133 ALA A C 1
ATOM 1104 O O . ALA A 1 133 ? -7.156 11.219 20.953 1 95.88 133 ALA A O 1
ATOM 1105 N N . THR A 1 134 ? -8.125 10.727 18.969 1 96.19 134 THR A N 1
ATOM 1106 C CA . THR A 1 134 ? -7.57 9.375 18.922 1 96.19 134 THR A CA 1
ATOM 1107 C C . THR A 1 134 ? -6.426 9.305 17.906 1 96.19 134 THR A C 1
ATOM 1109 O O . THR A 1 134 ? -5.633 8.367 17.922 1 96.19 134 THR A O 1
ATOM 1112 N N . ARG A 1 135 ? -6.402 10.25 17.031 1 97.06 135 ARG A N 1
ATOM 1113 C CA . ARG A 1 135 ? -5.324 10.328 16.047 1 97.06 135 ARG A CA 1
ATOM 1114 C C . ARG A 1 135 ? -5.027 11.781 15.68 1 97.06 135 ARG A C 1
ATOM 1116 O O . ARG A 1 135 ? -5.945 12.586 15.508 1 97.06 135 ARG A O 1
ATOM 1123 N N . THR A 1 136 ? -3.828 12.109 15.672 1 98.12 136 THR A N 1
ATOM 1124 C CA . THR A 1 136 ? -3.326 13.406 15.227 1 98.12 136 THR A CA 1
ATOM 1125 C C . THR A 1 136 ? -2.172 13.227 14.25 1 98.12 136 THR A C 1
ATOM 1127 O O . THR A 1 136 ? -1.214 12.508 14.531 1 98.12 136 THR A O 1
ATOM 1130 N N . GLY A 1 137 ? -2.338 13.82 13.102 1 98.62 137 GLY A N 1
ATOM 1131 C CA . GLY A 1 137 ? -1.286 13.633 12.109 1 98.62 137 GLY A CA 1
ATOM 1132 C C . GLY A 1 137 ? -0.997 14.891 11.312 1 98.62 137 GLY A C 1
ATOM 1133 O O . GLY A 1 137 ? -1.854 15.766 11.188 1 98.62 137 GLY A O 1
ATOM 1134 N N . ILE A 1 138 ? 0.207 15.016 10.805 1 98.75 138 ILE A N 1
ATOM 1135 C CA . ILE A 1 138 ? 0.639 16.047 9.875 1 98.75 138 ILE A CA 1
ATOM 1136 C C . ILE A 1 138 ? 1.414 15.414 8.719 1 98.75 138 ILE A C 1
ATOM 1138 O O . ILE A 1 138 ? 2.248 14.531 8.938 1 98.75 138 ILE A O 1
ATOM 1142 N N . ARG A 1 139 ? 1.101 15.805 7.57 1 98.62 139 ARG A N 1
ATOM 1143 C CA . ARG A 1 139 ? 1.66 15.219 6.355 1 98.62 139 ARG A CA 1
ATOM 1144 C C . ARG A 1 139 ? 2.16 16.297 5.406 1 98.62 139 ARG A C 1
ATOM 1146 O O . ARG A 1 139 ? 1.48 17.312 5.195 1 98.62 139 ARG A O 1
ATOM 1153 N N . TYR A 1 140 ? 3.393 16.219 4.969 1 98.06 140 TYR A N 1
ATOM 1154 C CA . TYR A 1 140 ? 3.986 17.094 3.959 1 98.06 140 TYR A CA 1
ATOM 1155 C C . TYR A 1 140 ? 4.223 16.328 2.656 1 98.06 140 TYR A C 1
ATOM 1157 O O . TYR A 1 140 ? 4.988 15.367 2.623 1 98.06 140 TYR A O 1
ATOM 1165 N N . ILE A 1 141 ? 3.596 16.781 1.614 1 96.94 141 ILE A N 1
ATOM 1166 C CA . ILE A 1 141 ? 3.729 16.141 0.311 1 96.94 141 ILE A CA 1
ATOM 1167 C C . ILE A 1 141 ? 4.52 17.047 -0.63 1 96.94 141 ILE A C 1
ATOM 1169 O O . ILE A 1 141 ? 4.066 18.141 -0.979 1 96.94 141 ILE A O 1
ATOM 1173 N N . ASN A 1 142 ? 5.715 16.625 -1.02 1 93.5 142 ASN A N 1
ATOM 1174 C CA . ASN A 1 142 ? 6.543 17.328 -1.995 1 93.5 142 ASN A CA 1
ATOM 1175 C C . ASN A 1 142 ? 6.512 16.641 -3.355 1 93.5 142 ASN A C 1
ATOM 1177 O O . ASN A 1 142 ? 6.723 15.43 -3.447 1 93.5 142 ASN A O 1
ATOM 1181 N N . ILE A 1 143 ? 6.262 17.391 -4.375 1 91.38 143 ILE A N 1
ATOM 1182 C CA . ILE A 1 143 ? 6.23 16.844 -5.73 1 91.38 143 ILE A CA 1
ATOM 1183 C C . ILE A 1 143 ? 7.23 17.594 -6.609 1 91.38 143 ILE A C 1
ATOM 1185 O O . ILE A 1 143 ? 7.148 18.828 -6.75 1 91.38 143 ILE A O 1
ATOM 1189 N N . PHE A 1 144 ? 8.125 16.828 -7.055 1 87.19 144 PHE A N 1
ATOM 1190 C CA . PHE A 1 144 ? 9.117 17.359 -7.977 1 87.19 144 PHE A CA 1
ATOM 1191 C C . PHE A 1 144 ? 8.703 17.125 -9.422 1 87.19 144 PHE A C 1
ATOM 1193 O O . PHE A 1 144 ? 8.883 16.016 -9.953 1 87.19 144 PHE A O 1
ATOM 1200 N N . ASP A 1 145 ? 8.219 18.156 -9.938 1 81.38 145 ASP A N 1
ATOM 1201 C CA . ASP A 1 145 ? 7.766 18.156 -11.32 1 81.38 145 ASP A CA 1
ATOM 1202 C C . ASP A 1 145 ? 8.922 18.438 -12.281 1 81.38 145 ASP A C 1
ATOM 1204 O O . ASP A 1 145 ? 9.5 19.516 -12.258 1 81.38 145 ASP A O 1
ATOM 1208 N N . THR A 1 146 ? 9.211 17.516 -13.078 1 75.12 146 THR A N 1
ATOM 1209 C CA . THR A 1 146 ? 10.359 17.625 -13.969 1 75.12 146 THR A CA 1
ATOM 1210 C C . THR A 1 146 ? 10.164 18.766 -14.961 1 75.12 146 THR A C 1
ATOM 1212 O O . THR A 1 146 ? 11.133 19.266 -15.547 1 75.12 146 THR A O 1
ATOM 1215 N N . SER A 1 147 ? 8.969 19.109 -15.164 1 73 147 SER A N 1
ATOM 1216 C CA . SER A 1 147 ? 8.719 20.219 -16.078 1 73 147 SER A CA 1
ATOM 1217 C C . SER A 1 147 ? 9.117 21.562 -15.453 1 73 147 SER A C 1
ATOM 1219 O O . SER A 1 147 ? 9.359 22.531 -16.156 1 73 147 SER A O 1
ATOM 1221 N N . LYS A 1 148 ? 9.203 21.562 -14.172 1 69 148 LYS A N 1
ATOM 1222 C CA . LYS A 1 148 ? 9.461 22.812 -13.477 1 69 148 LYS A CA 1
ATOM 1223 C C . LYS A 1 148 ? 10.93 22.938 -13.078 1 69 148 LYS A C 1
ATOM 1225 O O . LYS A 1 148 ? 11.383 24 -12.664 1 69 148 LYS A O 1
ATOM 1230 N N . ILE A 1 149 ? 11.562 21.75 -13.094 1 66.12 149 ILE A N 1
ATOM 1231 C CA . ILE A 1 149 ? 12.945 21.766 -12.625 1 66.12 149 ILE A CA 1
ATOM 1232 C C . ILE A 1 149 ? 13.883 21.406 -13.781 1 66.12 149 ILE A C 1
ATOM 1234 O O . ILE A 1 149 ? 13.641 20.422 -14.5 1 66.12 149 ILE A O 1
ATOM 1238 N N . LYS A 1 150 ? 14.648 22.375 -14.141 1 65.25 150 LYS A N 1
ATOM 1239 C CA . LYS A 1 150 ? 15.695 21.953 -15.062 1 65.25 150 LYS A CA 1
ATOM 1240 C C . LYS A 1 150 ? 16.578 20.875 -14.445 1 65.25 150 LYS A C 1
ATOM 1242 O O . LYS A 1 150 ? 17.391 21.156 -13.57 1 65.25 150 LYS A O 1
ATOM 1247 N N . LEU A 1 151 ? 16.141 19.703 -14.68 1 62.25 151 LEU A N 1
ATOM 1248 C CA . LEU A 1 151 ? 16.891 18.578 -14.125 1 62.25 151 LEU A CA 1
ATOM 1249 C C . LEU A 1 151 ? 18.203 18.391 -14.867 1 62.25 151 LEU A C 1
ATOM 1251 O O . LEU A 1 151 ? 18.266 18.516 -16.094 1 62.25 151 LEU A O 1
ATOM 1255 N N . GLN A 1 152 ? 19.266 18.328 -14.008 1 57.16 152 GLN A N 1
ATOM 1256 C CA . GLN A 1 152 ? 20.562 18.031 -14.625 1 57.16 152 GLN A CA 1
ATOM 1257 C C . GLN A 1 152 ? 20.578 16.625 -15.219 1 57.16 152 GLN A C 1
ATOM 1259 O O . GLN A 1 152 ? 21.219 16.391 -16.25 1 57.16 152 GLN A O 1
ATOM 1264 N N . LYS A 1 153 ? 20.094 15.711 -14.445 1 59 153 LYS A N 1
ATOM 1265 C CA . LYS A 1 153 ? 20.062 14.328 -14.898 1 59 153 LYS A CA 1
ATOM 1266 C C . LYS A 1 153 ? 18.656 13.75 -14.852 1 59 153 LYS A C 1
ATOM 1268 O O . LYS A 1 153 ? 17.812 14.203 -14.07 1 59 153 LYS A O 1
ATOM 1273 N N . LYS A 1 154 ? 18.672 12.781 -15.641 1 61.62 154 LYS A N 1
ATOM 1274 C CA . LYS A 1 154 ? 17.422 12.031 -15.703 1 61.62 154 LYS A CA 1
ATOM 1275 C C . LYS A 1 154 ? 17.109 11.359 -14.367 1 61.62 154 LYS A C 1
ATOM 1277 O O . LYS A 1 154 ? 18.031 10.969 -13.641 1 61.62 154 LYS A O 1
ATOM 1282 N N . TYR A 1 155 ? 16.031 11.547 -13.695 1 64.5 155 TYR A N 1
ATOM 1283 C CA . TYR A 1 155 ? 15.469 10.781 -12.586 1 64.5 155 TYR A CA 1
ATOM 1284 C C . TYR A 1 155 ? 15.852 11.406 -11.25 1 64.5 155 TYR A C 1
ATOM 1286 O O . TYR A 1 155 ? 15.93 10.703 -10.234 1 64.5 155 TYR A O 1
ATOM 1294 N N . PHE A 1 156 ? 16.359 12.594 -11.148 1 72.38 156 PHE A N 1
ATOM 1295 C CA . PHE A 1 156 ? 16.578 13.391 -9.945 1 72.38 156 PHE A CA 1
ATOM 1296 C C . PHE A 1 156 ? 17.766 12.867 -9.156 1 72.38 156 PHE A C 1
ATOM 1298 O O . PHE A 1 156 ? 17.828 13.023 -7.934 1 72.38 156 PHE A O 1
ATOM 1305 N N . THR A 1 157 ? 18.719 12.164 -9.867 1 73.31 157 THR A N 1
ATOM 1306 C CA . THR A 1 157 ? 19.844 11.531 -9.18 1 73.31 157 THR A CA 1
ATOM 1307 C C . THR A 1 157 ? 20.781 12.586 -8.617 1 73.31 157 THR A C 1
ATOM 1309 O O . THR A 1 157 ? 21.562 12.297 -7.703 1 73.31 157 THR A O 1
ATOM 1312 N N . SER A 1 158 ? 20.641 13.75 -9.086 1 79.19 158 SER A N 1
ATOM 1313 C CA . SER A 1 158 ? 21.5 14.812 -8.586 1 79.19 158 SER A CA 1
ATOM 1314 C C . SER A 1 158 ? 20.812 15.617 -7.496 1 79.19 158 SER A C 1
ATOM 1316 O O . SER A 1 158 ? 21.469 16.281 -6.691 1 79.19 158 SER A O 1
ATOM 1318 N N . GLU A 1 159 ? 19.5 15.531 -7.512 1 83.25 159 GLU A N 1
ATOM 1319 C CA . GLU A 1 159 ? 18.719 16.406 -6.652 1 83.25 159 GLU A CA 1
ATOM 1320 C C . GLU A 1 159 ? 18.266 15.688 -5.391 1 83.25 159 GLU A C 1
ATOM 1322 O O . GLU A 1 159 ? 18 16.328 -4.363 1 83.25 159 GLU A O 1
ATOM 1327 N N . ILE A 1 160 ? 18.172 14.391 -5.508 1 86.44 160 ILE A N 1
ATOM 1328 C CA . ILE A 1 160 ? 17.703 13.57 -4.395 1 86.44 160 ILE A CA 1
ATOM 1329 C C . ILE A 1 160 ? 18.859 12.781 -3.807 1 86.44 160 ILE A C 1
ATOM 1331 O O . ILE A 1 160 ? 19.781 12.375 -4.531 1 86.44 160 ILE A O 1
ATOM 1335 N N . ALA A 1 161 ? 18.812 12.617 -2.535 1 86.25 161 ALA A N 1
ATOM 1336 C CA . ALA A 1 161 ? 19.875 11.875 -1.852 1 86.25 161 ALA A CA 1
ATOM 1337 C C . ALA A 1 161 ? 20.031 10.469 -2.434 1 86.25 161 ALA A C 1
ATOM 1339 O O . ALA A 1 161 ? 19.031 9.805 -2.736 1 86.25 161 ALA A O 1
ATOM 1340 N N . SER A 1 162 ? 21.234 9.984 -2.557 1 80 162 SER A N 1
ATOM 1341 C CA . SER A 1 162 ? 21.531 8.695 -3.176 1 80 162 SER A CA 1
ATOM 1342 C C . SER A 1 162 ? 20.938 7.547 -2.373 1 80 162 SER A C 1
ATOM 1344 O O . SER A 1 162 ? 20.641 6.484 -2.928 1 80 162 SER A O 1
ATOM 1346 N N . SER A 1 163 ? 20.75 7.801 -1.146 1 78.5 163 SER A N 1
ATOM 1347 C CA . SER A 1 163 ? 20.188 6.766 -0.292 1 78.5 163 SER A CA 1
ATOM 1348 C C . SER A 1 163 ? 18.75 6.434 -0.705 1 78.5 163 SER A C 1
ATOM 1350 O O . SER A 1 163 ? 18.234 5.383 -0.339 1 78.5 163 SER A O 1
ATOM 1352 N N . LEU A 1 164 ? 18.156 7.309 -1.482 1 80.88 164 LEU A N 1
ATOM 1353 C CA . LEU A 1 164 ? 16.766 7.113 -1.868 1 80.88 164 LEU A CA 1
ATOM 1354 C C . LEU A 1 164 ? 16.672 6.594 -3.299 1 80.88 164 LEU A C 1
ATOM 1356 O O . LEU A 1 164 ? 15.57 6.375 -3.811 1 80.88 164 LEU A O 1
ATOM 1360 N N . TYR A 1 165 ? 17.797 6.414 -3.826 1 70.75 165 TYR A N 1
ATOM 1361 C CA . TYR A 1 165 ? 17.797 5.984 -5.219 1 70.75 165 TYR A CA 1
ATOM 1362 C C . TYR A 1 165 ? 17.422 4.512 -5.336 1 70.75 165 TYR A C 1
ATOM 1364 O O . TYR A 1 165 ? 17.969 3.67 -4.617 1 70.75 165 TYR A O 1
ATOM 1372 N N . VAL A 1 166 ? 16.25 4.324 -5.91 1 60.75 166 VAL A N 1
ATOM 1373 C CA . VAL A 1 166 ? 15.992 2.955 -6.348 1 60.75 166 VAL A CA 1
ATOM 1374 C C . VAL A 1 166 ? 16.328 2.818 -7.832 1 60.75 166 VAL A C 1
ATOM 1376 O O . VAL A 1 166 ? 15.82 3.58 -8.664 1 60.75 166 VAL A O 1
ATOM 1379 N N . ARG A 1 167 ? 17.406 2.209 -8.172 1 59.47 167 ARG A N 1
ATOM 1380 C CA . ARG A 1 167 ? 17.906 2.094 -9.539 1 59.47 167 ARG A CA 1
ATOM 1381 C C . ARG A 1 167 ? 16.984 1.213 -10.383 1 59.47 167 ARG A C 1
ATOM 1383 O O . ARG A 1 167 ? 17.359 0.765 -11.469 1 59.47 167 ARG A O 1
ATOM 1390 N N . ILE A 1 168 ? 15.914 0.806 -9.891 1 54.75 168 ILE A N 1
ATOM 1391 C CA . ILE A 1 168 ? 15.156 -0.134 -10.711 1 54.75 168 ILE A CA 1
ATOM 1392 C C . ILE A 1 168 ? 14.688 0.561 -11.984 1 54.75 168 ILE A C 1
ATOM 1394 O O . ILE A 1 168 ? 14.773 -0.005 -13.078 1 54.75 168 ILE A O 1
ATOM 1398 N N . ALA A 1 169 ? 14.117 1.759 -11.766 1 51.34 169 ALA A N 1
ATOM 1399 C CA . ALA A 1 169 ? 13.477 2.432 -12.891 1 51.34 169 ALA A CA 1
ATOM 1400 C C . ALA A 1 169 ? 14.453 2.633 -14.039 1 51.34 169 ALA A C 1
ATOM 1402 O O . ALA A 1 169 ? 14.055 2.645 -15.211 1 51.34 169 ALA A O 1
ATOM 1403 N N . GLU A 1 170 ? 15.633 2.844 -13.727 1 51.38 170 GLU A N 1
ATOM 1404 C CA . GLU A 1 170 ? 16.531 3.207 -14.82 1 51.38 170 GLU A CA 1
ATOM 1405 C C . GLU A 1 170 ? 16.672 2.061 -15.812 1 51.38 170 GLU A C 1
ATOM 1407 O O . GLU A 1 170 ? 16.797 2.293 -17.016 1 51.38 170 GLU A O 1
ATOM 1412 N N . GLU A 1 171 ? 16.703 0.88 -15.328 1 51.81 171 GLU A N 1
ATOM 1413 C CA . GLU A 1 171 ? 17.016 -0.205 -16.25 1 51.81 171 GLU A CA 1
ATOM 1414 C C . GLU A 1 171 ? 15.758 -0.689 -16.969 1 51.81 171 GLU A C 1
ATOM 1416 O O . GLU A 1 171 ? 15.828 -1.183 -18.094 1 51.81 171 GLU A O 1
ATOM 1421 N N . GLN A 1 172 ? 14.562 -0.577 -16.359 1 54.34 172 GLN A N 1
ATOM 1422 C CA . GLN A 1 172 ? 13.359 -1.169 -16.953 1 54.34 172 GLN A CA 1
ATOM 1423 C C . GLN A 1 172 ? 12.352 -0.093 -17.344 1 54.34 172 GLN A C 1
ATOM 1425 O O . GLN A 1 172 ? 11.148 -0.355 -17.406 1 54.34 172 GLN A O 1
ATOM 1430 N N . THR A 1 173 ? 12.883 1.014 -17.812 1 59.69 173 THR A N 1
ATOM 1431 C CA . THR A 1 173 ? 12.109 2.244 -17.922 1 59.69 173 THR A CA 1
ATOM 1432 C C . THR A 1 173 ? 10.969 2.084 -18.938 1 59.69 173 THR A C 1
ATOM 1434 O O . THR A 1 173 ? 9.844 2.498 -18.672 1 59.69 173 THR A O 1
ATOM 1437 N N . PRO A 1 174 ? 11.281 1.24 -19.984 1 65.62 174 PRO A N 1
ATOM 1438 C CA . PRO A 1 174 ? 10.172 1.384 -20.922 1 65.62 174 PRO A CA 1
ATOM 1439 C C . PRO A 1 174 ? 8.906 0.668 -20.469 1 65.62 174 PRO A C 1
ATOM 1441 O O . PRO A 1 174 ? 7.812 0.948 -20.969 1 65.62 174 PRO A O 1
ATOM 1444 N N . ARG A 1 175 ? 8.969 -0.041 -19.375 1 82.31 175 ARG A N 1
ATOM 1445 C CA . ARG A 1 175 ? 7.805 -0.802 -18.953 1 82.31 175 ARG A CA 1
ATOM 1446 C C . ARG A 1 175 ? 7.316 -0.326 -17.578 1 82.31 175 ARG A C 1
ATOM 1448 O O . ARG A 1 175 ? 6.266 -0.761 -17.109 1 82.31 175 ARG A O 1
ATOM 1455 N N . LEU A 1 176 ? 8.023 0.635 -17.094 1 85 176 LEU A N 1
ATOM 1456 C CA . LEU A 1 176 ? 7.738 1.017 -15.711 1 85 176 LEU A CA 1
ATOM 1457 C C . LEU A 1 176 ? 6.535 1.955 -15.648 1 85 176 LEU A C 1
ATOM 1459 O O . LEU A 1 176 ? 6.469 2.938 -16.391 1 85 176 LEU A O 1
ATOM 1463 N N . ILE A 1 177 ? 5.609 1.634 -14.828 1 86.81 177 ILE A N 1
ATOM 1464 C CA . ILE A 1 177 ? 4.414 2.443 -14.617 1 86.81 177 ILE A CA 1
ATOM 1465 C C . ILE A 1 177 ? 4.578 3.287 -13.359 1 86.81 177 ILE A C 1
ATOM 1467 O O . ILE A 1 177 ? 4.219 4.465 -13.344 1 86.81 177 ILE A O 1
ATOM 1471 N N . ARG A 1 178 ? 5.066 2.654 -12.344 1 87.75 178 ARG A N 1
ATOM 1472 C CA . ARG A 1 178 ? 5.23 3.303 -11.047 1 87.75 178 ARG A CA 1
ATOM 1473 C C . ARG A 1 178 ? 6.332 2.631 -10.234 1 87.75 178 ARG A C 1
ATOM 1475 O O . ARG A 1 178 ? 6.555 1.425 -10.359 1 87.75 178 ARG A O 1
ATOM 1482 N N . SER A 1 179 ? 7.047 3.41 -9.523 1 88.81 179 SER A N 1
ATOM 1483 C CA . SER A 1 179 ? 8.078 2.926 -8.609 1 88.81 179 SER A CA 1
ATOM 1484 C C . SER A 1 179 ? 8.094 3.732 -7.316 1 88.81 179 SER A C 1
ATOM 1486 O O . SER A 1 179 ? 8.555 4.879 -7.297 1 88.81 179 SER A O 1
ATOM 1488 N N . MET A 1 180 ? 7.578 3.109 -6.281 1 89.69 180 MET A N 1
ATOM 1489 C CA . MET A 1 180 ? 7.422 3.82 -5.012 1 89.69 180 MET A CA 1
ATOM 1490 C C . MET A 1 180 ? 8.031 3.025 -3.865 1 89.69 180 MET A C 1
ATOM 1492 O O . MET A 1 180 ? 7.902 1.801 -3.812 1 89.69 180 MET A O 1
ATOM 1496 N N . HIS A 1 181 ? 8.727 3.781 -3 1 90.62 181 HIS A N 1
ATOM 1497 C CA . HIS A 1 181 ? 9.242 3.203 -1.764 1 90.62 181 HIS A CA 1
ATOM 1498 C C . HIS A 1 181 ? 8.453 3.697 -0.555 1 90.62 181 HIS A C 1
ATOM 1500 O O . HIS A 1 181 ? 8.078 4.867 -0.492 1 90.62 181 HIS A O 1
ATOM 1506 N N . MET A 1 182 ? 8.211 2.791 0.342 1 91.62 182 MET A N 1
ATOM 1507 C CA . MET A 1 182 ? 7.566 3.137 1.605 1 91.62 182 MET A CA 1
ATOM 1508 C C . MET A 1 182 ? 8.398 2.662 2.791 1 91.62 182 MET A C 1
ATOM 1510 O O . MET A 1 182 ? 8.773 1.49 2.863 1 91.62 182 MET A O 1
ATOM 1514 N N . ALA A 1 183 ? 8.703 3.57 3.633 1 90.25 183 ALA A N 1
ATOM 1515 C CA . ALA A 1 183 ? 9.406 3.273 4.883 1 90.25 183 ALA A CA 1
ATOM 1516 C C . ALA A 1 183 ? 8.609 3.771 6.086 1 90.25 183 ALA A C 1
ATOM 1518 O O . ALA A 1 183 ? 8.039 4.863 6.051 1 90.25 183 ALA A O 1
ATOM 1519 N N . GLU A 1 184 ? 8.539 2.938 7.062 1 91.88 184 GLU A N 1
ATOM 1520 C CA . GLU A 1 184 ? 7.867 3.283 8.305 1 91.88 184 GLU A CA 1
ATOM 1521 C C . GLU A 1 184 ? 8.844 3.314 9.477 1 91.88 184 GLU A C 1
ATOM 1523 O O . GLU A 1 184 ? 9.594 2.359 9.695 1 91.88 184 GLU A O 1
ATOM 1528 N N . TYR A 1 185 ? 8.789 4.406 10.211 1 90.56 185 TYR A N 1
ATOM 1529 C CA . TYR A 1 185 ? 9.672 4.609 11.352 1 90.56 185 TYR A CA 1
ATOM 1530 C C . TYR A 1 185 ? 8.867 4.852 12.625 1 90.56 185 TYR A C 1
ATOM 1532 O O . TYR A 1 185 ? 7.793 5.457 12.586 1 90.56 185 TYR A O 1
ATOM 1540 N N . ARG A 1 186 ? 9.492 4.391 13.656 1 91.12 186 ARG A N 1
ATOM 1541 C CA . ARG A 1 186 ? 8.961 4.77 14.961 1 91.12 186 ARG A CA 1
ATOM 1542 C C . ARG A 1 186 ? 9.75 5.934 15.555 1 91.12 186 ARG A C 1
ATOM 1544 O O . ARG A 1 186 ? 10.984 5.922 15.547 1 91.12 186 ARG A O 1
ATOM 1551 N N . VAL A 1 187 ? 9.039 6.902 15.922 1 91.19 187 VAL A N 1
ATOM 1552 C CA . VAL A 1 187 ? 9.602 8.039 16.641 1 91.19 187 VAL A CA 1
ATOM 1553 C C . VAL A 1 187 ? 8.914 8.188 18 1 91.19 187 VAL A C 1
ATOM 1555 O O . VAL A 1 187 ? 7.836 8.781 18.094 1 91.19 187 VAL A O 1
ATOM 1558 N N . ASP A 1 188 ? 9.57 7.641 19.016 1 88.81 188 ASP A N 1
ATOM 1559 C CA . ASP A 1 188 ? 8.906 7.512 20.312 1 88.81 188 ASP A CA 1
ATOM 1560 C C . ASP A 1 188 ? 7.594 6.746 20.172 1 88.81 188 ASP A C 1
ATOM 1562 O O . ASP A 1 188 ? 7.582 5.598 19.719 1 88.81 188 ASP A O 1
ATOM 1566 N N . GLU A 1 189 ? 6.473 7.332 20.547 1 89.88 189 GLU A N 1
ATOM 1567 C CA . GLU A 1 189 ? 5.18 6.656 20.453 1 89.88 189 GLU A CA 1
ATOM 1568 C C . GLU A 1 189 ? 4.426 7.059 19.203 1 89.88 189 GLU A C 1
ATOM 1570 O O . GLU A 1 189 ? 3.238 6.754 19.062 1 89.88 189 GLU A O 1
ATOM 1575 N N . MET A 1 190 ? 5.188 7.605 18.328 1 95.56 190 MET A N 1
ATOM 1576 C CA . MET A 1 190 ? 4.562 8.086 17.094 1 95.56 190 MET A CA 1
ATOM 1577 C C . MET A 1 190 ? 5.152 7.387 15.875 1 95.56 190 MET A C 1
ATOM 1579 O O . MET A 1 190 ? 6.07 6.574 16 1 95.56 190 MET A O 1
ATOM 1583 N N . THR A 1 191 ? 4.477 7.621 14.75 1 95.44 191 THR A N 1
ATOM 1584 C CA . THR A 1 191 ? 4.879 6.918 13.539 1 95.44 191 THR A CA 1
ATOM 1585 C C . THR A 1 191 ? 5.164 7.902 12.406 1 95.44 191 THR A C 1
ATOM 1587 O O . THR A 1 191 ? 4.434 8.875 12.227 1 95.44 191 THR A O 1
ATOM 1590 N N . MET A 1 192 ? 6.246 7.68 11.703 1 95.75 192 MET A N 1
ATOM 1591 C CA . MET A 1 192 ? 6.57 8.359 10.453 1 95.75 192 MET A CA 1
ATOM 1592 C C . MET A 1 192 ? 6.434 7.41 9.266 1 95.75 192 MET A C 1
ATOM 1594 O O . MET A 1 192 ? 7.141 6.402 9.188 1 95.75 192 MET A O 1
ATOM 1598 N N . ASN A 1 193 ? 5.469 7.672 8.414 1 95.56 193 ASN A N 1
ATOM 1599 C CA . ASN A 1 193 ? 5.391 7.004 7.117 1 95.56 193 ASN A CA 1
ATOM 1600 C C . ASN A 1 193 ? 6.031 7.84 6.016 1 95.56 193 ASN A C 1
ATOM 1602 O O . ASN A 1 193 ? 5.566 8.938 5.715 1 95.56 193 ASN A O 1
ATOM 1606 N N . PHE A 1 194 ? 7.105 7.34 5.527 1 94.12 194 PHE A N 1
ATOM 1607 C CA . PHE A 1 194 ? 7.836 8.031 4.473 1 94.12 194 PHE A CA 1
ATOM 1608 C C . PHE A 1 194 ? 7.691 7.297 3.145 1 94.12 194 PHE A C 1
ATOM 1610 O O . PHE A 1 194 ? 8.102 6.145 3.021 1 94.12 194 PHE A O 1
ATOM 1617 N N . ARG A 1 195 ? 7.078 7.965 2.199 1 94 195 ARG A N 1
ATOM 1618 C CA . ARG A 1 195 ? 6.926 7.418 0.853 1 94 195 ARG A CA 1
ATOM 1619 C C . ARG A 1 195 ? 7.66 8.281 -0.171 1 94 195 ARG A C 1
ATOM 1621 O O . ARG A 1 195 ? 7.586 9.508 -0.123 1 94 195 ARG A O 1
ATOM 1628 N N . TYR A 1 196 ? 8.312 7.613 -1.115 1 91 196 TYR A N 1
ATOM 1629 C CA . TYR A 1 196 ? 9.008 8.398 -2.133 1 91 196 TYR A CA 1
ATOM 1630 C C . TYR A 1 196 ? 9.195 7.586 -3.408 1 91 196 TYR A C 1
ATOM 1632 O O . TYR A 1 196 ? 9.172 6.355 -3.377 1 91 196 TYR A O 1
ATOM 1640 N N . GLY A 1 197 ? 9.312 8.273 -4.484 1 89.25 197 GLY A N 1
ATOM 1641 C CA . GLY A 1 197 ? 9.57 7.633 -5.766 1 89.25 197 GLY A CA 1
ATOM 1642 C C . GLY A 1 197 ? 8.805 8.258 -6.914 1 89.25 197 GLY A C 1
ATOM 1643 O O . GLY A 1 197 ? 8.328 9.391 -6.805 1 89.25 197 GLY A O 1
ATOM 1644 N N . MET A 1 198 ? 8.859 7.523 -7.973 1 87.5 198 MET A N 1
ATOM 1645 C CA . MET A 1 198 ? 8.141 7.938 -9.172 1 87.5 198 MET A CA 1
ATOM 1646 C C . MET A 1 198 ? 6.684 7.48 -9.117 1 87.5 198 MET A C 1
ATOM 1648 O O . MET A 1 198 ? 6.383 6.32 -9.406 1 87.5 198 MET A O 1
ATOM 1652 N N . PHE A 1 199 ? 5.766 8.367 -8.812 1 84.56 199 PHE A N 1
ATOM 1653 C CA . PHE A 1 199 ? 4.379 8.008 -8.539 1 84.56 199 PHE A CA 1
ATOM 1654 C C . PHE A 1 199 ? 3.549 8.031 -9.812 1 84.56 199 PHE A C 1
ATOM 1656 O O . PHE A 1 199 ? 2.445 7.488 -9.852 1 84.56 199 PHE A O 1
ATOM 1663 N N . ASN A 1 200 ? 4.012 8.578 -10.906 1 84.38 200 ASN A N 1
ATOM 1664 C CA . ASN A 1 200 ? 3.326 8.648 -12.188 1 84.38 200 ASN A CA 1
ATOM 1665 C C . ASN A 1 200 ? 1.999 9.398 -12.07 1 84.38 200 ASN A C 1
ATOM 1667 O O . ASN A 1 200 ? 0.959 8.781 -11.82 1 84.38 200 ASN A O 1
ATOM 1671 N N . PRO A 1 201 ? 1.967 10.664 -12.367 1 82.56 201 PRO A N 1
ATOM 1672 C CA . PRO A 1 201 ? 0.722 11.43 -12.281 1 82.56 201 PRO A CA 1
ATOM 1673 C C . PRO A 1 201 ? -0.337 10.945 -13.273 1 82.56 201 PRO A C 1
ATOM 1675 O O . PRO A 1 201 ? -1.523 11.242 -13.102 1 82.56 201 PRO A O 1
ATOM 1678 N N . GLU A 1 202 ? 0.019 10.172 -14.219 1 82.31 202 GLU A N 1
ATOM 1679 C CA . GLU A 1 202 ? -0.892 9.695 -15.258 1 82.31 202 GLU A CA 1
ATOM 1680 C C . GLU A 1 202 ? -1.271 8.234 -15.023 1 82.31 202 GLU A C 1
ATOM 1682 O O . GLU A 1 202 ? -1.748 7.555 -15.93 1 82.31 202 GLU A O 1
ATOM 1687 N N . TYR A 1 203 ? -1.034 7.852 -13.938 1 82.06 203 TYR A N 1
ATOM 1688 C CA . TYR A 1 203 ? -1.39 6.473 -13.617 1 82.06 203 TYR A CA 1
ATOM 1689 C C . TYR A 1 203 ? -2.844 6.188 -13.977 1 82.06 203 TYR A C 1
ATOM 1691 O O . TYR A 1 203 ? -3.729 6.996 -13.688 1 82.06 203 TYR A O 1
ATOM 1699 N N . PRO A 1 204 ? -3.234 5.09 -14.695 1 80.06 204 PRO A N 1
ATOM 1700 C CA . PRO A 1 204 ? -2.447 3.871 -14.906 1 80.06 204 PRO A CA 1
ATOM 1701 C C . PRO A 1 204 ? -1.731 3.852 -16.25 1 80.06 204 PRO A C 1
ATOM 1703 O O . PRO A 1 204 ? -1.257 2.801 -16.688 1 80.06 204 PRO A O 1
ATOM 1706 N N . ASN A 1 205 ? -1.608 4.938 -16.812 1 80.25 205 ASN A N 1
ATOM 1707 C CA . ASN A 1 205 ? -0.885 5.008 -18.078 1 80.25 205 ASN A CA 1
ATOM 1708 C C . ASN A 1 205 ? 0.623 4.898 -17.859 1 80.25 205 ASN A C 1
ATOM 1710 O O . ASN A 1 205 ? 1.097 4.898 -16.719 1 80.25 205 ASN A O 1
ATOM 1714 N N . PHE A 1 206 ? 1.341 4.723 -18.984 1 78.56 206 PHE A N 1
ATOM 1715 C CA . PHE A 1 206 ? 2.793 4.617 -18.922 1 78.56 206 PHE A CA 1
ATOM 1716 C C . PHE A 1 206 ? 3.402 5.887 -18.328 1 78.56 206 PHE A C 1
ATOM 1718 O O . PHE A 1 206 ? 2.848 6.973 -18.484 1 78.56 206 PHE A O 1
ATOM 1725 N N . LEU A 1 207 ? 4.523 5.676 -17.703 1 75.38 207 LEU A N 1
ATOM 1726 C CA . LEU A 1 207 ? 5.266 6.777 -17.109 1 75.38 207 LEU A CA 1
ATOM 1727 C C . LEU A 1 207 ? 5.82 7.711 -18.172 1 75.38 207 LEU A C 1
ATOM 1729 O O . LEU A 1 207 ? 6.715 7.328 -18.938 1 75.38 207 LEU A O 1
ATOM 1733 N N . LYS A 1 208 ? 5.141 8.875 -18.344 1 73.62 208 LYS A N 1
ATOM 1734 C CA . LYS A 1 208 ? 5.602 9.859 -19.328 1 73.62 208 LYS A CA 1
ATOM 1735 C C . LYS A 1 208 ? 6.551 10.867 -18.688 1 73.62 208 LYS A C 1
ATOM 1737 O O . LYS A 1 208 ? 7.504 11.32 -19.328 1 73.62 208 LYS A O 1
ATOM 1742 N N . LYS A 1 209 ? 6.145 11.141 -17.438 1 74.75 209 LYS A N 1
ATOM 1743 C CA . LYS A 1 209 ? 6.965 12.086 -16.672 1 74.75 209 LYS A CA 1
ATOM 1744 C C . LYS A 1 209 ? 7.66 11.383 -15.508 1 74.75 209 LYS A C 1
ATOM 1746 O O . LYS A 1 209 ? 7.086 10.492 -14.875 1 74.75 209 LYS A O 1
ATOM 1751 N N . ASN A 1 210 ? 8.875 11.734 -15.281 1 78.12 210 ASN A N 1
ATOM 1752 C CA . ASN A 1 210 ? 9.633 11.148 -14.18 1 78.12 210 ASN A CA 1
ATOM 1753 C C . ASN A 1 210 ? 9.516 11.977 -12.906 1 78.12 210 ASN A C 1
ATOM 1755 O O . ASN A 1 210 ? 10.508 12.227 -12.234 1 78.12 210 ASN A O 1
ATOM 1759 N N . ASP A 1 211 ? 8.242 12.375 -12.672 1 83.25 211 ASP A N 1
ATOM 1760 C CA . ASP A 1 211 ? 8.031 13.156 -11.453 1 83.25 211 ASP A CA 1
ATOM 1761 C C . ASP A 1 211 ? 8.344 12.32 -10.211 1 83.25 211 ASP A C 1
ATOM 1763 O O . ASP A 1 211 ? 8.039 11.125 -10.164 1 83.25 211 ASP A O 1
ATOM 1767 N N . PHE A 1 212 ? 8.914 12.969 -9.32 1 87.81 212 PHE A N 1
ATOM 1768 C CA . PHE A 1 212 ? 9.328 12.32 -8.086 1 87.81 212 PHE A CA 1
ATOM 1769 C C . PHE A 1 212 ? 8.609 12.93 -6.883 1 87.81 212 PHE A C 1
ATOM 1771 O O . PHE A 1 212 ? 8.422 14.148 -6.82 1 87.81 212 PHE A O 1
ATOM 1778 N N . ALA A 1 213 ? 8.258 12.062 -5.938 1 92.19 213 ALA A N 1
ATOM 1779 C CA . ALA A 1 213 ? 7.566 12.562 -4.754 1 92.19 213 ALA A CA 1
ATOM 1780 C C . ALA A 1 213 ? 8.336 12.219 -3.48 1 92.19 213 ALA A C 1
ATOM 1782 O O . ALA A 1 213 ? 8.945 11.148 -3.385 1 92.19 213 ALA A O 1
ATOM 1783 N N . LEU A 1 214 ? 8.375 13.094 -2.572 1 93.12 214 LEU A N 1
ATOM 1784 C CA . LEU A 1 214 ? 8.688 12.875 -1.164 1 93.12 214 LEU A CA 1
ATOM 1785 C C . LEU A 1 214 ? 7.469 13.148 -0.289 1 93.12 214 LEU A C 1
ATOM 1787 O O . LEU A 1 214 ? 7.004 14.289 -0.203 1 93.12 214 LEU A O 1
ATOM 1791 N N . ASP A 1 215 ? 6.949 12.148 0.283 1 96.44 215 ASP A N 1
ATOM 1792 C CA . ASP A 1 215 ? 5.715 12.211 1.061 1 96.44 215 ASP A CA 1
ATOM 1793 C C . ASP A 1 215 ? 5.949 11.766 2.502 1 96.44 215 ASP A C 1
ATOM 1795 O O . ASP A 1 215 ? 6.188 10.586 2.762 1 96.44 215 ASP A O 1
ATOM 1799 N N . PHE A 1 216 ? 5.887 12.734 3.43 1 97.12 216 PHE A N 1
ATOM 1800 C CA . PHE A 1 216 ? 6.129 12.484 4.848 1 97.12 216 PHE A CA 1
ATOM 1801 C C . PHE A 1 216 ? 4.828 12.562 5.637 1 97.12 216 PHE A C 1
ATOM 1803 O O . PHE A 1 216 ? 4.164 13.594 5.656 1 97.12 216 PHE A O 1
ATOM 1810 N N . ASP A 1 217 ? 4.473 11.461 6.242 1 98.12 217 ASP A N 1
ATOM 1811 C CA . ASP A 1 217 ? 3.248 11.367 7.031 1 98.12 217 ASP A CA 1
ATOM 1812 C C . ASP A 1 217 ? 3.555 10.984 8.477 1 98.12 217 ASP A C 1
ATOM 1814 O O . ASP A 1 217 ? 3.881 9.828 8.758 1 98.12 217 ASP A O 1
ATOM 1818 N N . PHE A 1 218 ? 3.492 11.969 9.359 1 98.38 218 PHE A N 1
ATOM 1819 C CA . PHE A 1 218 ? 3.781 11.781 10.781 1 98.38 218 PHE A CA 1
ATOM 1820 C C . PHE A 1 218 ? 2.498 11.812 11.602 1 98.38 218 PHE A C 1
ATOM 1822 O O . PHE A 1 218 ? 1.682 12.727 11.453 1 98.38 218 PHE A O 1
ATOM 1829 N N . PHE A 1 219 ? 2.34 10.766 12.523 1 98 219 PHE A N 1
ATOM 1830 C CA . PHE A 1 219 ? 1.086 10.797 13.266 1 98 219 PHE A CA 1
ATOM 1831 C C . PHE A 1 219 ? 1.233 10.07 14.602 1 98 219 PHE A C 1
ATOM 1833 O O . PHE A 1 219 ? 2.168 9.289 14.789 1 98 219 PHE A O 1
ATOM 1840 N N . SER A 1 220 ? 0.346 10.406 15.477 1 97.81 220 SER A N 1
ATOM 1841 C CA . SER A 1 220 ? 0.162 9.758 16.766 1 97.81 220 SER A CA 1
ATOM 1842 C C . SER A 1 220 ? -1.224 9.133 16.891 1 97.81 220 SER A C 1
ATOM 1844 O O . SER A 1 220 ? -2.215 9.727 16.453 1 97.81 220 SER A O 1
ATOM 1846 N N . ASN A 1 221 ? -1.229 7.949 17.453 1 96.06 221 ASN A N 1
ATOM 1847 C CA . ASN A 1 221 ? -2.502 7.297 17.75 1 96.06 221 ASN A CA 1
ATOM 1848 C C . ASN A 1 221 ? -2.822 7.328 19.234 1 96.06 221 ASN A C 1
ATOM 1850 O O . ASN A 1 221 ? -3.699 6.598 19.703 1 96.06 221 ASN A O 1
ATOM 1854 N N . GLU A 1 222 ? -2.105 8.094 19.922 1 94.19 222 GLU A N 1
ATOM 1855 C CA . GLU A 1 222 ? -2.391 8.242 21.359 1 94.19 222 GLU A CA 1
ATOM 1856 C C . GLU A 1 222 ? -3.641 9.086 21.578 1 94.19 222 GLU A C 1
ATOM 1858 O O . GLU A 1 222 ? -3.947 9.977 20.781 1 94.19 222 GLU A O 1
ATOM 1863 N N . ILE A 1 223 ? -4.285 8.773 22.672 1 94.94 223 ILE A N 1
ATOM 1864 C CA . ILE A 1 223 ? -5.43 9.594 23.047 1 94.94 223 ILE A CA 1
ATOM 1865 C C . ILE A 1 223 ? -4.941 10.914 23.641 1 94.94 223 ILE A C 1
ATOM 1867 O O . ILE A 1 223 ? -4.125 10.93 24.562 1 94.94 223 ILE A O 1
ATOM 1871 N N . ILE A 1 224 ? -5.395 11.977 23.078 1 95.19 224 ILE A N 1
ATOM 1872 C CA . ILE A 1 224 ? -5.004 13.32 23.5 1 95.19 224 ILE A CA 1
ATOM 1873 C C . ILE A 1 224 ? -6.242 14.117 23.891 1 95.19 224 ILE A C 1
ATOM 1875 O O . ILE A 1 224 ? -7.215 14.18 23.141 1 95.19 224 ILE A O 1
ATOM 1879 N N . ASP A 1 225 ? -6.137 14.805 25.047 1 92.56 225 ASP A N 1
ATOM 1880 C CA . ASP A 1 225 ? -7.34 15.43 25.578 1 92.56 225 ASP A CA 1
ATOM 1881 C C . ASP A 1 225 ? -7.238 16.953 25.516 1 92.56 225 ASP A C 1
ATOM 1883 O O . ASP A 1 225 ? -8.125 17.656 26 1 92.56 225 ASP A O 1
ATOM 1887 N N . SER A 1 226 ? -6.145 17.438 24.984 1 93.06 226 SER A N 1
ATOM 1888 C CA . SER A 1 226 ? -6.016 18.891 24.953 1 93.06 226 SER A CA 1
ATOM 1889 C C . SER A 1 226 ? -5.438 19.359 23.625 1 93.06 226 SER A C 1
ATOM 1891 O O . SER A 1 226 ? -4.629 18.672 23 1 93.06 226 SER A O 1
ATOM 1893 N N . SER A 1 227 ? -5.871 20.578 23.312 1 93.69 227 SER A N 1
ATOM 1894 C CA . SER A 1 227 ? -5.355 21.172 22.078 1 93.69 227 SER A CA 1
ATOM 1895 C C . SER A 1 227 ? -3.857 21.438 22.188 1 93.69 227 SER A C 1
ATOM 1897 O O . SER A 1 227 ? -3.139 21.344 21.188 1 93.69 227 SER A O 1
ATOM 1899 N N . ASP A 1 228 ? -3.391 21.688 23.344 1 94.44 228 ASP A N 1
ATOM 1900 C CA . ASP A 1 228 ? -1.966 21.938 23.547 1 94.44 228 ASP A CA 1
ATOM 1901 C C . ASP A 1 228 ? -1.144 20.688 23.219 1 94.44 228 ASP A C 1
ATOM 1903 O O . ASP A 1 228 ? -0.082 20.797 22.594 1 94.44 228 ASP A O 1
ATOM 1907 N N . GLU A 1 229 ? -1.636 19.641 23.625 1 95.81 229 GLU A N 1
ATOM 1908 C CA . GLU A 1 229 ? -0.94 18.391 23.344 1 95.81 229 GLU A CA 1
ATOM 1909 C C . GLU A 1 229 ? -0.962 18.062 21.859 1 95.81 229 GLU A C 1
ATOM 1911 O O . GLU A 1 229 ? 0.004 17.516 21.328 1 95.81 229 GLU A O 1
ATOM 1916 N N . ILE A 1 230 ? -2.047 18.391 21.25 1 97.25 230 ILE A N 1
ATOM 1917 C CA . ILE A 1 230 ? -2.129 18.219 19.797 1 97.25 230 ILE A CA 1
ATOM 1918 C C . ILE A 1 230 ? -1.04 19.047 19.125 1 97.25 230 ILE A C 1
ATOM 1920 O O . ILE A 1 230 ? -0.327 18.562 18.25 1 97.25 230 ILE A O 1
ATOM 1924 N N . LEU A 1 231 ? -0.928 20.266 19.547 1 97.62 231 LEU A N 1
ATOM 1925 C CA . LEU A 1 231 ? 0.056 21.172 18.969 1 97.62 231 LEU A CA 1
ATOM 1926 C C . LEU A 1 231 ? 1.474 20.656 19.203 1 97.62 231 LEU A C 1
ATOM 1928 O O . LEU A 1 231 ? 2.357 20.844 18.359 1 97.62 231 LEU A O 1
ATOM 1932 N N . GLN A 1 232 ? 1.682 20 20.312 1 97.06 232 GLN A N 1
ATOM 1933 C CA . GLN A 1 232 ? 2.988 19.422 20.578 1 97.06 232 GLN A CA 1
ATOM 1934 C C . GLN A 1 232 ? 3.307 18.297 19.594 1 97.06 232 GLN A C 1
ATOM 1936 O O . GLN A 1 232 ? 4.445 18.172 19.141 1 97.06 232 GLN A O 1
ATOM 1941 N N . VAL A 1 233 ? 2.33 17.516 19.297 1 97.88 233 VAL A N 1
ATOM 1942 C CA . VAL A 1 233 ? 2.506 16.453 18.297 1 97.88 233 VAL A CA 1
ATOM 1943 C C . VAL A 1 233 ? 2.85 17.062 16.953 1 97.88 233 VAL A C 1
ATOM 1945 O O . VAL A 1 233 ? 3.752 16.594 16.25 1 97.88 233 VAL A O 1
ATOM 1948 N N . LEU A 1 234 ? 2.158 18.141 16.609 1 98.19 234 LEU A N 1
ATOM 1949 C CA . LEU A 1 234 ? 2.391 18.812 15.328 1 98.19 234 LEU A CA 1
ATOM 1950 C C . LEU A 1 234 ? 3.785 19.422 15.273 1 98.19 234 LEU A C 1
ATOM 1952 O O . LEU A 1 234 ? 4.453 19.359 14.242 1 98.19 234 LEU A O 1
ATOM 1956 N N . ASP A 1 235 ? 4.246 19.969 16.391 1 97.56 235 ASP A N 1
ATOM 1957 C CA . ASP A 1 235 ? 5.602 20.5 16.484 1 97.56 235 ASP A CA 1
ATOM 1958 C C . ASP A 1 235 ? 6.645 19.406 16.25 1 97.56 235 ASP A C 1
ATOM 1960 O O . ASP A 1 235 ? 7.574 19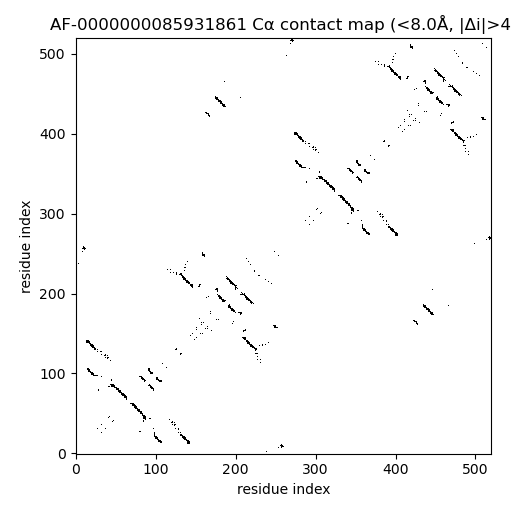.594 15.461 1 97.56 235 ASP A O 1
ATOM 1964 N N . LYS A 1 236 ? 6.406 18.375 16.938 1 97.06 236 LYS A N 1
ATOM 1965 C CA . LYS A 1 236 ? 7.332 17.266 16.781 1 97.06 236 LYS A CA 1
ATOM 1966 C C . LYS A 1 236 ? 7.332 16.734 15.359 1 97.06 236 LYS A C 1
ATOM 1968 O O . LYS A 1 236 ? 8.398 16.484 14.781 1 97.06 236 LYS A O 1
ATOM 1973 N N . GLY A 1 237 ? 6.117 16.562 14.828 1 97.69 237 GLY A N 1
ATOM 1974 C CA . GLY A 1 237 ? 6 16.094 13.453 1 97.69 237 GLY A CA 1
ATOM 1975 C C . GLY A 1 237 ? 6.684 17.016 12.453 1 97.69 237 GLY A C 1
ATOM 1976 O O . GLY A 1 237 ? 7.426 16.562 11.586 1 97.69 237 GLY A O 1
ATOM 1977 N N . HIS A 1 238 ? 6.43 18.281 12.617 1 96.88 238 HIS A N 1
ATOM 1978 C CA . HIS A 1 238 ? 7.066 19.266 11.742 1 96.88 238 HIS A CA 1
ATOM 1979 C C . HIS A 1 238 ? 8.586 19.156 11.797 1 96.88 238 HIS A C 1
ATOM 1981 O O . HIS A 1 238 ? 9.25 19.109 10.758 1 96.88 238 HIS A O 1
ATOM 1987 N N . ASN A 1 239 ? 9.117 19.047 12.93 1 95.44 239 ASN A N 1
ATOM 1988 C CA . ASN A 1 239 ? 10.562 19 13.109 1 95.44 239 ASN A CA 1
ATOM 1989 C C . ASN A 1 239 ? 11.148 17.719 12.516 1 95.44 239 ASN A C 1
ATOM 1991 O O . ASN A 1 239 ? 12.18 17.766 11.836 1 95.44 239 ASN A O 1
ATOM 1995 N N . GLU A 1 240 ? 10.523 16.594 12.797 1 94.5 240 GLU A N 1
ATOM 1996 C CA . GLU A 1 240 ? 10.984 15.328 12.25 1 94.5 240 GLU A CA 1
ATOM 1997 C C . GLU A 1 240 ? 10.93 15.328 10.727 1 94.5 240 GLU A C 1
ATOM 1999 O O . GLU A 1 240 ? 11.867 14.875 10.07 1 94.5 240 GLU A O 1
ATOM 2004 N N . ILE A 1 241 ? 9.867 15.852 10.211 1 96.06 241 ILE A N 1
ATOM 2005 C CA . ILE A 1 241 ? 9.664 15.867 8.766 1 96.06 241 ILE A CA 1
ATOM 2006 C C . ILE A 1 241 ? 10.695 16.781 8.109 1 96.06 241 ILE A C 1
ATOM 2008 O O . ILE A 1 241 ? 11.289 16.422 7.086 1 96.06 241 ILE A O 1
ATOM 2012 N N . GLN A 1 242 ? 10.867 17.953 8.703 1 93.81 242 GLN A N 1
ATOM 2013 C CA . GLN A 1 242 ? 11.867 18.875 8.164 1 93.81 242 GLN A CA 1
ATOM 2014 C C . GLN A 1 242 ? 13.25 18.234 8.148 1 93.81 242 GLN A C 1
ATOM 2016 O O . GLN A 1 242 ? 13.977 18.344 7.156 1 93.81 242 GLN A O 1
ATOM 2021 N N . SER A 1 243 ? 13.609 17.594 9.195 1 92.06 243 SER A N 1
ATOM 2022 C CA . SER A 1 243 ? 14.891 16.906 9.281 1 92.06 243 SER A CA 1
ATOM 2023 C C . SER A 1 243 ? 15.023 15.836 8.195 1 92.06 243 SER A C 1
ATOM 2025 O O . SER A 1 243 ? 16.047 15.781 7.496 1 92.06 243 SER A O 1
ATOM 2027 N N . MET A 1 244 ? 14.031 15.078 8.016 1 91.75 244 MET A N 1
ATOM 2028 C CA . MET A 1 244 ? 14.062 14.008 7.02 1 91.75 244 MET A CA 1
ATOM 2029 C C . MET A 1 244 ? 14.086 14.578 5.605 1 91.75 244 MET A C 1
ATOM 2031 O O . MET A 1 244 ? 14.758 14.039 4.727 1 91.75 244 MET A O 1
ATOM 2035 N N . PHE A 1 245 ? 13.367 15.641 5.434 1 93.12 245 PHE A N 1
ATOM 2036 C CA . PHE A 1 245 ? 13.375 16.297 4.129 1 93.12 245 PHE A CA 1
ATOM 2037 C C . PHE A 1 245 ? 14.781 16.766 3.77 1 93.12 245 PHE A C 1
ATOM 2039 O O . PHE A 1 245 ? 15.273 16.469 2.678 1 93.12 245 PHE A O 1
ATOM 2046 N N . GLU A 1 246 ? 15.391 17.359 4.672 1 91.69 246 GLU A N 1
ATOM 2047 C CA . GLU A 1 246 ? 16.734 17.891 4.43 1 91.69 246 GLU A CA 1
ATOM 2048 C C . GLU A 1 246 ? 17.719 16.766 4.148 1 91.69 246 GLU A C 1
ATOM 2050 O O . GLU A 1 246 ? 18.656 16.938 3.365 1 91.69 246 GLU A O 1
ATOM 2055 N N . GLN A 1 247 ? 17.5 15.641 4.738 1 88.94 247 GLN A N 1
ATOM 2056 C CA . GLN A 1 247 ? 18.359 14.484 4.5 1 88.94 247 GLN A CA 1
ATOM 2057 C C . GLN A 1 247 ? 18.062 13.852 3.143 1 88.94 247 GLN A C 1
ATOM 2059 O O . GLN A 1 247 ? 18.875 13.109 2.609 1 88.94 247 GLN A O 1
ATOM 2064 N N . SER A 1 248 ? 16.906 14.156 2.645 1 90.12 248 SER A N 1
ATOM 2065 C CA . SER A 1 248 ? 16.453 13.492 1.432 1 90.12 248 SER A CA 1
ATOM 2066 C C . SER A 1 248 ? 16.859 14.266 0.183 1 90.12 248 SER A C 1
ATOM 2068 O O . SER A 1 248 ? 16.672 13.789 -0.938 1 90.12 248 SER A O 1
ATOM 2070 N N . ILE A 1 249 ? 17.422 15.43 0.362 1 88.88 249 ILE A N 1
ATOM 2071 C CA . ILE A 1 249 ? 17.75 16.25 -0.801 1 88.88 249 ILE A CA 1
ATOM 2072 C C . ILE A 1 249 ? 19.234 16.609 -0.774 1 88.88 249 ILE A C 1
ATOM 2074 O O . ILE A 1 249 ? 19.891 16.5 0.268 1 88.88 249 ILE A O 1
ATOM 2078 N N . THR A 1 250 ? 19.734 16.969 -1.922 1 89.38 250 THR A N 1
ATOM 2079 C CA . THR A 1 250 ? 21.156 17.344 -2.043 1 89.38 250 THR A CA 1
ATOM 2080 C C . THR A 1 250 ? 21.312 18.859 -2.07 1 89.38 250 THR A C 1
ATOM 2082 O O . THR A 1 250 ? 20.328 19.594 -2.119 1 89.38 250 THR A O 1
ATOM 2085 N N . ASP A 1 251 ? 22.578 19.266 -2.057 1 89.25 251 ASP A N 1
ATOM 2086 C CA . ASP A 1 251 ? 22.875 20.688 -2.145 1 89.25 251 ASP A CA 1
ATOM 2087 C C . ASP A 1 251 ? 22.453 21.266 -3.494 1 89.25 251 ASP A C 1
ATOM 2089 O O . ASP A 1 251 ? 22.047 22.422 -3.584 1 89.25 251 ASP A O 1
ATOM 2093 N N . SER A 1 252 ? 22.469 20.406 -4.488 1 84.88 252 SER A N 1
ATOM 2094 C CA . SER A 1 252 ? 22.031 20.844 -5.812 1 84.88 252 SER A CA 1
ATOM 2095 C C . SER A 1 252 ? 20.578 21.281 -5.809 1 84.88 252 SER A C 1
ATOM 2097 O O . SER A 1 252 ? 20.234 22.312 -6.371 1 84.88 252 SER A O 1
ATOM 2099 N N . LEU A 1 253 ? 19.75 20.578 -5.137 1 86.06 253 LEU A N 1
ATOM 2100 C CA . LEU A 1 253 ? 18.344 20.938 -5.082 1 86.06 253 LEU A CA 1
ATOM 2101 C C . LEU A 1 253 ? 18.125 22.156 -4.195 1 86.06 253 LEU A C 1
ATOM 2103 O O . LEU A 1 253 ? 17.297 23.016 -4.5 1 86.06 253 LEU A O 1
ATOM 2107 N N . ARG A 1 254 ? 18.844 22.203 -3.086 1 88.62 254 ARG A N 1
ATOM 2108 C CA . ARG A 1 254 ? 18.734 23.359 -2.205 1 88.62 254 ARG A CA 1
ATOM 2109 C C . ARG A 1 254 ? 19.031 24.656 -2.959 1 88.62 254 ARG A C 1
ATOM 2111 O O . ARG A 1 254 ? 18.344 25.656 -2.775 1 88.62 254 ARG A O 1
ATOM 2118 N N . GLU A 1 255 ? 20 24.516 -3.805 1 84.38 255 GLU A N 1
ATOM 2119 C CA . GLU A 1 255 ? 20.391 25.688 -4.59 1 84.38 255 GLU A CA 1
ATOM 2120 C C . GLU A 1 255 ? 19.266 26.078 -5.559 1 84.38 255 GLU A C 1
ATOM 2122 O O . GLU A 1 255 ? 18.984 27.266 -5.727 1 84.38 255 GLU A O 1
ATOM 2127 N N . VAL A 1 256 ? 18.703 25.094 -6.137 1 81.44 256 VAL A N 1
ATOM 2128 C CA . VAL A 1 256 ? 17.625 25.328 -7.086 1 81.44 256 VAL A CA 1
ATOM 2129 C C . VAL A 1 256 ? 16.438 25.984 -6.371 1 81.44 256 VAL A C 1
ATOM 2131 O O . VAL A 1 256 ? 15.789 26.875 -6.914 1 81.44 256 VAL A O 1
ATOM 2134 N N . MET A 1 257 ? 16.234 25.531 -5.145 1 84.56 257 MET A N 1
ATOM 2135 C CA . MET A 1 257 ? 15.055 26.016 -4.418 1 84.56 257 MET A CA 1
ATOM 2136 C C . MET A 1 257 ? 15.32 27.406 -3.826 1 84.56 257 MET A C 1
ATOM 2138 O O . MET A 1 257 ? 14.383 28.141 -3.516 1 84.56 257 MET A O 1
ATOM 2142 N N . ASP A 1 258 ? 16.594 27.703 -3.668 1 79.44 258 ASP A N 1
ATOM 2143 C CA . ASP A 1 258 ? 16.938 28.969 -3.049 1 79.44 258 ASP A CA 1
ATOM 2144 C C . ASP A 1 258 ? 17.125 30.062 -4.102 1 79.44 258 ASP A C 1
ATOM 2146 O O . ASP A 1 258 ? 17.141 31.25 -3.779 1 79.44 258 ASP A O 1
ATOM 2150 N N . ILE A 1 259 ? 17.406 29.656 -5.363 1 64.94 259 ILE A N 1
ATOM 2151 C CA . ILE A 1 259 ? 17.734 30.641 -6.391 1 64.94 259 ILE A CA 1
ATOM 2152 C C . ILE A 1 259 ? 16.547 31.562 -6.633 1 64.94 259 ILE A C 1
ATOM 2154 O O . ILE A 1 259 ? 15.398 31.109 -6.625 1 64.94 259 ILE A O 1
ATOM 2158 N N . GLU A 1 260 ? 16.75 33.094 -6.496 1 56.34 260 GLU A N 1
ATOM 2159 C CA . GLU A 1 260 ? 15.828 34.188 -6.758 1 56.34 260 GLU A CA 1
ATOM 2160 C C . GLU A 1 260 ? 15.328 34.156 -8.195 1 56.34 260 GLU A C 1
ATOM 2162 O O . GLU A 1 260 ? 16.062 33.781 -9.109 1 56.34 260 GLU A O 1
ATOM 2167 N N . MET B 1 1 ? 11.07 -23.906 -28.562 1 23.95 1 MET B N 1
ATOM 2168 C CA . MET B 1 1 ? 10.711 -24.281 -27.203 1 23.95 1 MET B CA 1
ATOM 2169 C C . MET B 1 1 ? 11.562 -23.531 -26.172 1 23.95 1 MET B C 1
ATOM 2171 O O . MET B 1 1 ? 12.789 -23.594 -26.234 1 23.95 1 MET B O 1
ATOM 2175 N N . LEU B 1 2 ? 11.234 -22.328 -25.781 1 32.25 2 LEU B N 1
ATOM 2176 C CA . LEU B 1 2 ? 12.117 -21.516 -24.953 1 32.25 2 LEU B CA 1
ATOM 2177 C C . LEU B 1 2 ? 12.672 -22.328 -23.781 1 32.25 2 LEU B C 1
ATOM 2179 O O . LEU B 1 2 ? 11.914 -23 -23.078 1 32.25 2 LEU B O 1
ATOM 2183 N N . GLU B 1 3 ? 13.797 -22.906 -23.859 1 34.97 3 GLU B N 1
ATOM 2184 C CA . GLU B 1 3 ? 14.492 -23.688 -22.844 1 34.97 3 GLU B CA 1
ATOM 2185 C C . GLU B 1 3 ? 14.359 -23.031 -21.469 1 34.97 3 GLU B C 1
ATOM 2187 O O . GLU B 1 3 ? 14.742 -21.875 -21.281 1 34.97 3 GLU B O 1
ATOM 2192 N N . TYR B 1 4 ? 13.242 -23.141 -20.781 1 40.75 4 TYR B N 1
ATOM 2193 C CA . TYR B 1 4 ? 13.172 -22.797 -19.375 1 40.75 4 TYR B CA 1
ATOM 2194 C C . TYR B 1 4 ? 14.5 -23.078 -18.672 1 40.75 4 TYR B C 1
ATOM 2196 O O . TYR B 1 4 ? 15.07 -24.156 -18.812 1 40.75 4 TYR B O 1
ATOM 2204 N N . SER B 1 5 ? 15.414 -22.344 -18.797 1 44.19 5 SER B N 1
ATOM 2205 C CA . SER B 1 5 ? 16.516 -22.75 -17.922 1 44.19 5 SER B CA 1
ATOM 2206 C C . SER B 1 5 ? 16 -23.266 -16.578 1 44.19 5 SER B C 1
ATOM 2208 O O . SER B 1 5 ? 15.141 -22.641 -15.961 1 44.19 5 SER B O 1
ATOM 2210 N N . ALA B 1 6 ? 15.828 -24.547 -16.297 1 51.56 6 ALA B N 1
ATOM 2211 C CA . ALA B 1 6 ? 15.508 -25.312 -15.094 1 51.56 6 ALA B CA 1
ATOM 2212 C C . ALA B 1 6 ? 16.141 -24.688 -13.852 1 51.56 6 ALA B C 1
ATOM 2214 O O . ALA B 1 6 ? 17.188 -25.141 -13.391 1 51.56 6 ALA B O 1
ATOM 2215 N N . VAL B 1 7 ? 16.125 -23.359 -13.805 1 54.47 7 VAL B N 1
ATOM 2216 C CA . VAL B 1 7 ? 16.75 -22.922 -12.57 1 54.47 7 VAL B CA 1
ATOM 2217 C C . VAL B 1 7 ? 15.883 -23.297 -11.375 1 54.47 7 VAL B C 1
ATOM 2219 O O . VAL B 1 7 ? 14.812 -22.734 -11.172 1 54.47 7 VAL B O 1
ATOM 2222 N N . CYS B 1 8 ? 15.945 -24.562 -11.078 1 65.75 8 CYS B N 1
ATOM 2223 C CA . CYS B 1 8 ? 15.414 -25 -9.797 1 65.75 8 CYS B CA 1
ATOM 2224 C C . CYS B 1 8 ? 16.516 -25.109 -8.75 1 65.75 8 CYS B C 1
ATOM 2226 O O . CYS B 1 8 ? 17.297 -26.062 -8.75 1 65.75 8 CYS B O 1
ATOM 2228 N N . TYR B 1 9 ? 16.609 -24.062 -8.008 1 78.56 9 TYR B N 1
ATOM 2229 C CA . TYR B 1 9 ? 17.609 -24.062 -6.949 1 78.56 9 TYR B CA 1
ATOM 2230 C C . TYR B 1 9 ? 17.297 -25.141 -5.918 1 78.56 9 TYR B C 1
ATOM 2232 O O . TYR B 1 9 ? 16.125 -25.422 -5.633 1 78.56 9 TYR B O 1
ATOM 2240 N N . LYS B 1 10 ? 18.312 -25.828 -5.488 1 77.38 10 LYS B N 1
ATOM 2241 C CA . LYS B 1 10 ? 18.156 -26.875 -4.477 1 77.38 10 LYS B CA 1
ATOM 2242 C C . LYS B 1 10 ? 17.609 -26.297 -3.172 1 77.38 10 LYS B C 1
ATOM 2244 O O . LYS B 1 10 ? 16.734 -26.906 -2.545 1 77.38 10 LYS B O 1
ATOM 2249 N N . ASN B 1 11 ? 18.188 -25.203 -2.803 1 80.75 11 ASN B N 1
ATOM 2250 C CA . ASN B 1 11 ? 17.734 -24.484 -1.616 1 80.75 11 ASN B CA 1
ATOM 2251 C C . ASN B 1 11 ? 17.078 -23.156 -1.979 1 80.75 11 ASN B C 1
ATOM 2253 O O . ASN B 1 11 ? 17.703 -22.109 -1.866 1 80.75 11 ASN B O 1
ATOM 2257 N N . SER B 1 12 ? 15.828 -23.297 -2.314 1 85.38 12 SER B N 1
ATOM 2258 C CA . SER B 1 12 ? 15.109 -22.125 -2.807 1 85.38 12 SER B CA 1
ATOM 2259 C C . SER B 1 12 ? 14.531 -21.312 -1.657 1 85.38 12 SER B C 1
ATOM 2261 O O . SER B 1 12 ? 14.148 -21.859 -0.624 1 85.38 12 SER B O 1
ATOM 2263 N N . PHE B 1 13 ? 14.484 -20.062 -1.804 1 88.94 13 PHE B N 1
ATOM 2264 C CA . PHE B 1 13 ? 13.859 -19.172 -0.833 1 88.94 13 PHE B CA 1
ATOM 2265 C C . PHE B 1 13 ? 12.406 -18.906 -1.211 1 88.94 13 PHE B C 1
ATOM 2267 O O . PHE B 1 13 ? 11.75 -18.062 -0.597 1 88.94 13 PHE B O 1
ATOM 2274 N N . LEU B 1 14 ? 12.023 -19.656 -2.166 1 92.69 14 LEU B N 1
ATOM 2275 C CA . LEU B 1 14 ? 10.625 -19.547 -2.574 1 92.69 14 LEU B CA 1
ATOM 2276 C C . LEU B 1 14 ? 9.695 -20.031 -1.476 1 92.69 14 LEU B C 1
ATOM 2278 O O . LEU B 1 14 ? 9.727 -21.219 -1.116 1 92.69 14 LEU B O 1
ATOM 2282 N N . ASN B 1 15 ? 8.938 -19.109 -0.937 1 92.75 15 ASN B N 1
ATOM 2283 C CA . ASN B 1 15 ? 8.055 -19.406 0.188 1 92.75 15 ASN B CA 1
ATOM 2284 C C . ASN B 1 15 ? 6.688 -19.891 -0.282 1 92.75 15 ASN B C 1
ATOM 2286 O O . ASN B 1 15 ? 6.105 -20.797 0.31 1 92.75 15 ASN B O 1
ATOM 2290 N N . GLN B 1 16 ? 6.246 -19.219 -1.292 1 96.25 16 GLN B N 1
ATOM 2291 C CA . GLN B 1 16 ? 4.887 -19.531 -1.725 1 96.25 16 GLN B CA 1
ATOM 2292 C C . GLN B 1 16 ? 4.664 -19.109 -3.174 1 96.25 16 GLN B C 1
ATOM 2294 O O . GLN B 1 16 ? 5.168 -18.078 -3.609 1 96.25 16 GLN B O 1
ATOM 2299 N N . VAL B 1 17 ? 3.949 -19.969 -3.896 1 97.5 17 VAL B N 1
ATOM 2300 C CA . VAL B 1 17 ? 3.43 -19.609 -5.215 1 97.5 17 VAL B CA 1
ATOM 2301 C C . VAL B 1 17 ? 1.902 -19.609 -5.184 1 97.5 17 VAL B C 1
ATOM 2303 O O . VAL B 1 17 ? 1.283 -20.547 -4.684 1 97.5 17 VAL B O 1
ATOM 2306 N N . ILE B 1 18 ? 1.317 -18.547 -5.691 1 98.56 18 ILE B N 1
ATOM 2307 C CA . ILE B 1 18 ? -0.135 -18.406 -5.699 1 98.56 18 ILE B CA 1
ATOM 2308 C C . ILE B 1 18 ? -0.626 -18.219 -7.133 1 98.56 18 ILE B C 1
ATOM 2310 O O . ILE B 1 18 ? -0.098 -17.391 -7.871 1 98.56 18 ILE B O 1
ATOM 2314 N N . VAL B 1 19 ? -1.532 -19 -7.523 1 98.75 19 VAL B N 1
ATOM 2315 C CA . VAL B 1 19 ? -2.244 -18.797 -8.781 1 98.75 19 VAL B CA 1
ATOM 2316 C C . VAL B 1 19 ? -3.717 -18.5 -8.5 1 98.75 19 VAL B C 1
ATOM 2318 O O . VAL B 1 19 ? -4.359 -19.219 -7.723 1 98.75 19 VAL B O 1
ATOM 2321 N N . ARG B 1 20 ? -4.195 -17.469 -9.125 1 98.56 20 ARG B N 1
ATOM 2322 C CA . ARG B 1 20 ? -5.59 -17.094 -8.922 1 98.56 20 ARG B CA 1
ATOM 2323 C C . ARG B 1 20 ? -6.285 -16.828 -10.25 1 98.56 20 ARG B C 1
ATOM 2325 O O . ARG B 1 20 ? -5.707 -16.188 -11.141 1 98.56 20 ARG B O 1
ATOM 2332 N N . VAL B 1 21 ? -7.516 -17.312 -10.391 1 98.12 21 VAL B N 1
ATOM 2333 C CA . VAL B 1 21 ? -8.383 -17.031 -11.523 1 98.12 21 VAL B CA 1
ATOM 2334 C C . VAL B 1 21 ? -9.75 -16.562 -11.023 1 98.12 21 VAL B C 1
ATOM 2336 O O . VAL B 1 21 ? -10.422 -17.266 -10.273 1 98.12 21 VAL B O 1
ATOM 2339 N N . ASP B 1 22 ? -10.094 -15.375 -11.422 1 96.88 22 ASP B N 1
ATOM 2340 C CA . ASP B 1 22 ? -11.406 -14.836 -11.102 1 96.88 22 ASP B CA 1
ATOM 2341 C C . ASP B 1 22 ? -12.391 -15.07 -12.242 1 96.88 22 ASP B C 1
ATOM 2343 O O . ASP B 1 22 ? -12.078 -14.805 -13.406 1 96.88 22 ASP B O 1
ATOM 2347 N N . PHE B 1 23 ? -13.578 -15.484 -11.844 1 95.31 23 PHE B N 1
ATOM 2348 C CA . PHE B 1 23 ? -14.594 -15.766 -12.844 1 95.31 23 PHE B CA 1
ATOM 2349 C C . PHE B 1 23 ? -15.398 -14.516 -13.164 1 95.31 23 PHE B C 1
ATOM 2351 O O . PHE B 1 23 ? -15.672 -13.703 -12.281 1 95.31 23 PHE B O 1
ATOM 2358 N N . ALA B 1 24 ? -15.758 -14.43 -14.367 1 91.56 24 ALA B N 1
ATOM 2359 C CA . ALA B 1 24 ? -16.547 -13.281 -14.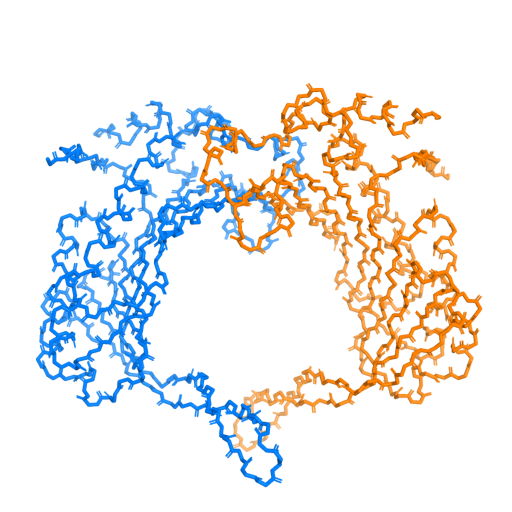789 1 91.56 24 ALA B CA 1
ATOM 2360 C C . ALA B 1 24 ? -17.953 -13.344 -14.203 1 91.56 24 ALA B C 1
ATOM 2362 O O . ALA B 1 24 ? -18.547 -12.305 -13.883 1 91.56 24 ALA B O 1
ATOM 2363 N N . GLN B 1 25 ? -18.469 -14.531 -14.062 1 88.88 25 GLN B N 1
ATOM 2364 C CA . GLN B 1 25 ? -19.828 -14.727 -13.57 1 88.88 25 GLN B CA 1
ATOM 2365 C C . GLN B 1 25 ? -19.828 -15.555 -12.289 1 88.88 25 GLN B C 1
ATOM 2367 O O . GLN B 1 25 ? -18.891 -16.312 -12.023 1 88.88 25 GLN B O 1
ATOM 2372 N N . PHE B 1 26 ? -20.844 -15.344 -11.578 1 91.56 26 PHE B N 1
ATOM 2373 C CA . PHE B 1 26 ? -21.125 -16.219 -10.453 1 91.56 26 PHE B CA 1
ATOM 2374 C C . PHE B 1 26 ? -21.547 -17.609 -10.945 1 91.56 26 PHE B C 1
ATOM 2376 O O . PHE B 1 26 ? -22.562 -17.75 -11.617 1 91.56 26 PHE B O 1
ATOM 2383 N N . ILE B 1 27 ? -20.797 -18.625 -10.578 1 93.06 27 ILE B N 1
ATOM 2384 C CA . ILE B 1 27 ? -21.125 -19.984 -10.992 1 93.06 27 ILE B CA 1
ATOM 2385 C C . ILE B 1 27 ? -21.984 -20.641 -9.914 1 93.06 27 ILE B C 1
ATOM 2387 O O . ILE B 1 27 ? -21.625 -20.641 -8.734 1 93.06 27 ILE B O 1
ATOM 2391 N N . GLN B 1 28 ? -23 -21.172 -10.336 1 93.25 28 GLN B N 1
ATOM 2392 C CA . GLN B 1 28 ? -23.891 -21.844 -9.391 1 93.25 28 GLN B CA 1
ATOM 2393 C C . GLN B 1 28 ? -23.172 -22.953 -8.633 1 93.25 28 GLN B C 1
ATOM 2395 O O . GLN B 1 28 ? -22.328 -23.641 -9.203 1 93.25 28 GLN B O 1
ATOM 2400 N N . THR B 1 29 ? -23.594 -23.125 -7.457 1 94.12 29 THR B N 1
ATOM 2401 C CA . THR B 1 29 ? -22.891 -24.031 -6.539 1 94.12 29 THR B CA 1
ATOM 2402 C C . THR B 1 29 ? -22.859 -25.453 -7.102 1 94.12 29 THR B C 1
ATOM 2404 O O . THR B 1 29 ? -21.812 -26.109 -7.055 1 94.12 29 THR B O 1
ATOM 2407 N N . ASN B 1 30 ? -23.969 -25.891 -7.629 1 92.94 30 ASN B N 1
ATOM 2408 C CA . ASN B 1 30 ? -24.016 -27.25 -8.156 1 92.94 30 ASN B CA 1
ATOM 2409 C C . ASN B 1 30 ? -23.141 -27.391 -9.398 1 92.94 30 ASN B C 1
ATOM 2411 O O . ASN B 1 30 ? -22.703 -28.5 -9.719 1 92.94 30 ASN B O 1
ATOM 2415 N N . MET B 1 31 ? -22.859 -26.297 -10.008 1 93.19 31 MET B N 1
ATOM 2416 C CA . MET B 1 31 ? -22.062 -26.328 -11.227 1 93.19 31 MET B CA 1
ATOM 2417 C C . MET B 1 31 ? -20.578 -26.234 -10.898 1 93.19 31 MET B C 1
ATOM 2419 O O . MET B 1 31 ? -19.766 -26.938 -11.5 1 93.19 31 MET B O 1
ATOM 2423 N N . VAL B 1 32 ? -20.203 -25.438 -9.984 1 94.12 32 VAL B N 1
ATOM 2424 C CA . VAL B 1 32 ? -18.797 -25.219 -9.68 1 94.12 32 VAL B CA 1
ATOM 2425 C C . VAL B 1 32 ? -18.234 -26.422 -8.906 1 94.12 32 VAL B C 1
ATOM 2427 O O . VAL B 1 32 ? -17.078 -26.781 -9.062 1 94.12 32 VAL B O 1
ATOM 2430 N N . PHE B 1 33 ? -19.109 -27.016 -8.141 1 94.5 33 PHE B N 1
ATOM 2431 C CA . PHE B 1 33 ? -18.688 -28.188 -7.371 1 94.5 33 PHE B CA 1
ATOM 2432 C C . PHE B 1 33 ? -19.281 -29.453 -7.965 1 94.5 33 PHE B C 1
ATOM 2434 O O . PHE B 1 33 ? -19.703 -30.344 -7.234 1 94.5 33 PHE B O 1
ATOM 2441 N N . ASP B 1 34 ? -19.297 -29.406 -9.188 1 93.62 34 ASP B N 1
ATOM 2442 C CA . ASP B 1 34 ? -19.719 -30.578 -9.945 1 93.62 34 ASP B CA 1
ATOM 2443 C C . ASP B 1 34 ? -18.828 -31.781 -9.633 1 93.62 34 ASP B C 1
ATOM 2445 O O . ASP B 1 34 ? -17.609 -31.625 -9.438 1 93.62 34 ASP B O 1
ATOM 2449 N N . GLU B 1 35 ? -19.359 -33 -9.789 1 93.5 35 GLU B N 1
ATOM 2450 C CA . GLU B 1 35 ? -18.672 -34.219 -9.422 1 93.5 35 GLU B CA 1
ATOM 2451 C C . GLU B 1 35 ? -17.406 -34.438 -10.258 1 93.5 35 GLU B C 1
ATOM 2453 O O . GLU B 1 35 ? -16.391 -34.906 -9.75 1 93.5 35 GLU B O 1
ATOM 2458 N N . ASN B 1 36 ? -17.516 -34.156 -11.5 1 93.5 36 ASN B N 1
ATOM 2459 C CA . ASN B 1 36 ? -16.375 -34.344 -12.391 1 93.5 36 ASN B CA 1
ATOM 2460 C C . ASN B 1 36 ? -15.234 -33.375 -12.047 1 93.5 36 ASN B C 1
ATOM 2462 O O . ASN B 1 36 ? -14.062 -33.75 -12.102 1 93.5 36 ASN B O 1
ATOM 2466 N N . ILE B 1 37 ? -15.562 -32.219 -11.742 1 95.38 37 ILE B N 1
ATOM 2467 C CA . ILE B 1 37 ? -14.562 -31.234 -11.344 1 95.38 37 ILE B CA 1
ATOM 2468 C C . ILE B 1 37 ? -13.906 -31.672 -10.039 1 95.38 37 ILE B C 1
ATOM 2470 O O . ILE B 1 37 ? -12.68 -31.656 -9.914 1 95.38 37 ILE B O 1
ATOM 2474 N N . GLU B 1 38 ? -14.688 -32.062 -9.125 1 96.06 38 GLU B N 1
ATOM 2475 C CA . GLU B 1 38 ? -14.172 -32.469 -7.82 1 96.06 38 GLU B CA 1
ATOM 2476 C C . GLU B 1 38 ? -13.266 -33.688 -7.938 1 96.06 38 GLU B C 1
ATOM 2478 O O . GLU B 1 38 ? -12.266 -33.781 -7.227 1 96.06 38 GLU B O 1
ATOM 2483 N N . LYS B 1 39 ? -13.656 -34.562 -8.773 1 96.44 39 LYS B N 1
ATOM 2484 C CA . LYS B 1 39 ? -12.82 -35.75 -9.008 1 96.44 39 LYS B CA 1
ATOM 2485 C C . LYS B 1 39 ? -11.422 -35.344 -9.453 1 96.44 39 LYS B C 1
ATOM 2487 O O . LYS B 1 39 ? -10.422 -35.906 -8.977 1 96.44 39 LYS B O 1
ATOM 2492 N N . GLU B 1 40 ? -11.328 -34.406 -10.367 1 96.75 40 GLU B N 1
ATOM 2493 C CA . GLU B 1 40 ? -10.039 -33.938 -10.844 1 96.75 40 GLU B CA 1
ATOM 2494 C C . GLU B 1 40 ? -9.258 -33.25 -9.719 1 96.75 40 GLU B C 1
ATOM 2496 O O . GLU B 1 40 ? -8.039 -33.438 -9.609 1 96.75 40 GLU B O 1
ATOM 2501 N N . ILE B 1 41 ? -9.922 -32.5 -8.875 1 98.19 41 ILE B N 1
ATOM 2502 C CA . ILE B 1 41 ? -9.289 -31.812 -7.758 1 98.19 41 ILE B CA 1
ATOM 2503 C C . ILE B 1 41 ? -8.742 -32.844 -6.762 1 98.19 41 ILE B C 1
ATOM 2505 O O . ILE B 1 41 ? -7.594 -32.719 -6.324 1 98.19 41 ILE B O 1
ATOM 2509 N N . LEU B 1 42 ? -9.5 -33.844 -6.5 1 97.88 42 LEU B N 1
ATOM 2510 C CA . LEU B 1 42 ? -9.172 -34.781 -5.449 1 97.88 42 LEU B CA 1
ATOM 2511 C C . LEU B 1 42 ? -7.984 -35.656 -5.859 1 97.88 42 LEU B C 1
ATOM 2513 O O . LEU B 1 42 ? -7.301 -36.219 -5.004 1 97.88 42 LEU B O 1
ATOM 2517 N N . LYS B 1 43 ? -7.734 -35.719 -7.129 1 97 43 LYS B N 1
ATOM 2518 C CA . LYS B 1 43 ? -6.543 -36.406 -7.594 1 97 43 LYS B CA 1
ATOM 2519 C C . LYS B 1 43 ? -5.27 -35.75 -7.098 1 97 43 LYS B C 1
ATOM 2521 O O . LYS B 1 43 ? -4.266 -36.406 -6.84 1 97 43 LYS B O 1
ATOM 2526 N N . ILE B 1 44 ? -5.309 -34.469 -6.938 1 96.56 44 ILE B N 1
ATOM 2527 C CA . ILE B 1 44 ? -4.133 -33.688 -6.609 1 96.56 44 ILE B CA 1
ATOM 2528 C C . ILE B 1 44 ? -4.211 -33.219 -5.156 1 96.56 44 ILE B C 1
ATOM 2530 O O . ILE B 1 44 ? -3.213 -33.25 -4.434 1 96.56 44 ILE B O 1
ATOM 2534 N N . PHE B 1 45 ? -5.383 -32.781 -4.777 1 98.12 45 PHE B N 1
ATOM 2535 C CA . PHE B 1 45 ? -5.68 -32.344 -3.424 1 98.12 45 PHE B CA 1
ATOM 2536 C C . PHE B 1 45 ? -6.691 -33.25 -2.754 1 98.12 45 PHE B C 1
ATOM 2538 O O . PHE B 1 45 ? -7.859 -32.906 -2.602 1 98.12 45 PHE B O 1
ATOM 2545 N N . PRO B 1 46 ? -6.301 -34.281 -2.201 1 97.69 46 PRO B N 1
ATOM 2546 C CA . PRO B 1 46 ? -7.219 -35.375 -1.807 1 97.69 46 PRO B CA 1
ATOM 2547 C C . PRO B 1 46 ? -7.969 -35.062 -0.514 1 97.69 46 PRO B C 1
ATOM 2549 O O . PRO B 1 46 ? -8.945 -35.719 -0.183 1 97.69 46 PRO B O 1
ATOM 2552 N N . ARG B 1 47 ? -7.586 -34.094 0.217 1 97.31 47 ARG B N 1
ATOM 2553 C CA . ARG B 1 47 ? -8.258 -33.781 1.477 1 97.31 47 ARG B CA 1
ATOM 2554 C C . ARG B 1 47 ? -9.195 -32.594 1.319 1 97.31 47 ARG B C 1
ATOM 2556 O O . ARG B 1 47 ? -8.742 -31.469 1.065 1 97.31 47 ARG B O 1
ATOM 2563 N N . ARG B 1 48 ? -10.43 -32.906 1.604 1 96.19 48 ARG B N 1
ATOM 2564 C CA . ARG B 1 48 ? -11.445 -31.875 1.459 1 96.19 48 ARG B CA 1
ATOM 2565 C C . ARG B 1 48 ? -11.758 -31.234 2.803 1 96.19 48 ARG B C 1
ATOM 2567 O O . ARG B 1 48 ? -12 -31.922 3.793 1 96.19 48 ARG B O 1
ATOM 2574 N N . GLY B 1 49 ? -11.75 -29.922 2.809 1 94 49 GLY B N 1
ATOM 2575 C CA . GLY B 1 49 ? -12.148 -29.203 4.008 1 94 49 GLY B CA 1
ATOM 2576 C C . GLY B 1 49 ? -13.641 -28.969 4.094 1 94 49 GLY B C 1
ATOM 2577 O O . GLY B 1 49 ? -14.398 -29.438 3.244 1 94 49 GLY B O 1
ATOM 2578 N N . LYS B 1 50 ? -14.031 -28.172 5.145 1 92.81 50 LYS B N 1
ATOM 2579 C CA . LYS B 1 50 ? -15.438 -27.844 5.352 1 92.81 50 LYS B CA 1
ATOM 2580 C C . LYS B 1 50 ? -15.859 -26.672 4.48 1 92.81 50 LYS B C 1
ATOM 2582 O O . LYS B 1 50 ? -15.062 -25.766 4.223 1 92.81 50 LYS B O 1
ATOM 2587 N N . ASP B 1 51 ? -17.203 -26.859 4.086 1 93.69 51 ASP B N 1
ATOM 2588 C CA . ASP B 1 51 ? -17.766 -25.75 3.326 1 93.69 51 ASP B CA 1
ATOM 2589 C C . ASP B 1 51 ? -17.938 -24.516 4.207 1 93.69 51 ASP B C 1
ATOM 2591 O O . ASP B 1 51 ? -18.359 -24.625 5.359 1 93.69 51 ASP B O 1
ATOM 2595 N N . GLN B 1 52 ? -17.5 -23.406 3.654 1 95.25 52 GLN B N 1
ATOM 2596 C CA . GLN B 1 52 ? -17.75 -22.125 4.312 1 95.25 52 GLN B CA 1
ATOM 2597 C C . GLN B 1 52 ? -18.625 -21.219 3.457 1 95.25 52 GLN B C 1
ATOM 2599 O O . GLN B 1 52 ? -18.438 -21.125 2.242 1 95.25 52 GLN B O 1
ATOM 2604 N N . ILE B 1 53 ? -19.562 -20.625 4.145 1 93.56 53 ILE B N 1
ATOM 2605 C CA . ILE B 1 53 ? -20.406 -19.656 3.438 1 93.56 53 ILE B CA 1
ATOM 2606 C C . ILE B 1 53 ? -19.672 -18.312 3.35 1 93.56 53 ILE B C 1
ATOM 2608 O O . ILE B 1 53 ? -19.156 -17.812 4.352 1 93.56 53 ILE B O 1
ATOM 2612 N N . ILE B 1 54 ? -19.578 -17.812 2.107 1 91.81 54 ILE B N 1
ATOM 2613 C CA . ILE B 1 54 ? -18.922 -16.516 1.923 1 91.81 54 ILE B CA 1
ATOM 2614 C C . ILE B 1 54 ? -19.859 -15.578 1.145 1 91.81 54 ILE B C 1
ATOM 2616 O O . ILE B 1 54 ? -20.734 -16.031 0.416 1 91.81 54 ILE B O 1
ATOM 2620 N N . ARG B 1 55 ? -19.594 -14.227 1.386 1 86.19 55 ARG B N 1
ATOM 2621 C CA . ARG B 1 55 ? -20.422 -13.219 0.747 1 86.19 55 ARG B CA 1
ATOM 2622 C C . ARG B 1 55 ? -19.656 -12.445 -0.311 1 86.19 55 ARG B C 1
ATOM 2624 O O . ARG B 1 55 ? -18.484 -12.094 -0.101 1 86.19 55 ARG B O 1
ATOM 2631 N N . PHE B 1 56 ? -20.359 -12.375 -1.457 1 85 56 PHE B N 1
ATOM 2632 C CA . PHE B 1 56 ? -19.781 -11.609 -2.562 1 85 56 PHE B CA 1
ATOM 2633 C C . PHE B 1 56 ? -20.625 -10.375 -2.861 1 85 56 PHE B C 1
ATOM 2635 O O . PHE B 1 56 ? -21.844 -10.414 -2.752 1 85 56 PHE B O 1
ATOM 2642 N N . ASN B 1 57 ? -19.844 -9.172 -3.1 1 72.75 57 ASN B N 1
ATOM 2643 C CA . ASN B 1 57 ? -20.562 -7.984 -3.537 1 72.75 57 ASN B CA 1
ATOM 2644 C C . ASN B 1 57 ? -20.953 -8.07 -5.012 1 72.75 57 ASN B C 1
ATOM 2646 O O . ASN B 1 57 ? -20.125 -8.414 -5.855 1 72.75 57 ASN B O 1
ATOM 2650 N N . SER B 1 58 ? -22.25 -8.156 -5.254 1 61.22 58 SER B N 1
ATOM 2651 C CA . SER B 1 58 ? -22.734 -8.148 -6.633 1 61.22 58 SER B CA 1
ATOM 2652 C C . SER B 1 58 ? -23.422 -6.832 -6.973 1 61.22 58 SER B C 1
ATOM 2654 O O . SER B 1 58 ? -24.172 -6.289 -6.16 1 61.22 58 SER B O 1
ATOM 2656 N N . ILE B 1 59 ? -22.766 -6.02 -7.699 1 52.31 59 ILE B N 1
ATOM 2657 C CA . ILE B 1 59 ? -23.438 -4.805 -8.125 1 52.31 59 ILE B CA 1
ATOM 2658 C C . ILE B 1 59 ? -24.562 -5.16 -9.109 1 52.31 59 ILE B C 1
ATOM 2660 O O . ILE B 1 59 ? -24.312 -5.77 -10.148 1 52.31 59 ILE B O 1
ATOM 2664 N N . ASN B 1 60 ? -25.75 -5.27 -8.594 1 42.97 60 ASN B N 1
ATOM 2665 C CA . ASN B 1 60 ? -26.875 -5.344 -9.516 1 42.97 60 ASN B CA 1
ATOM 2666 C C . ASN B 1 60 ? -27.344 -3.953 -9.945 1 42.97 60 ASN B C 1
ATOM 2668 O O . ASN B 1 60 ? -27.656 -3.111 -9.102 1 42.97 60 ASN B O 1
ATOM 2672 N N . VAL B 1 61 ? -26.828 -3.488 -10.945 1 40.38 61 VAL B N 1
ATOM 2673 C CA . VAL B 1 61 ? -27.375 -2.254 -11.508 1 40.38 61 VAL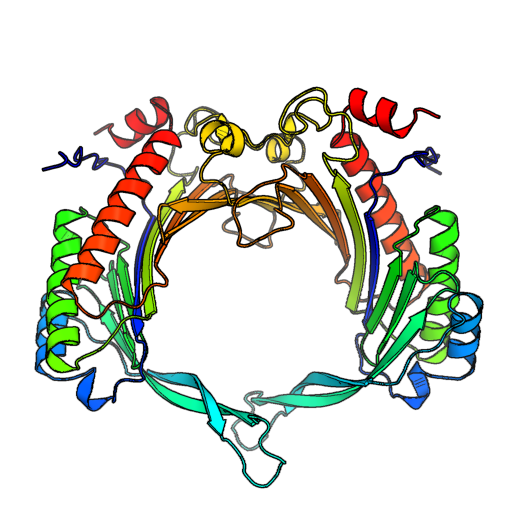 B CA 1
ATOM 2674 C C . VAL B 1 61 ? -28.859 -2.445 -11.836 1 40.38 61 VAL B C 1
ATOM 2676 O O . VAL B 1 61 ? -29.203 -3.277 -12.672 1 40.38 61 VAL B O 1
ATOM 2679 N N . VAL B 1 62 ? -29.672 -2.16 -10.82 1 40.91 62 VAL B N 1
ATOM 2680 C CA . VAL B 1 62 ? -31.094 -2.18 -11.156 1 40.91 62 VAL B CA 1
ATOM 2681 C C . VAL B 1 62 ? -31.516 -0.83 -11.734 1 40.91 62 VAL B C 1
ATOM 2683 O O . VAL B 1 62 ? -31.234 0.218 -11.141 1 40.91 62 VAL B O 1
ATOM 2686 N N . PHE B 1 63 ? -31.75 -0.871 -12.953 1 37.47 63 PHE B N 1
ATOM 2687 C CA . PHE B 1 63 ? -32.375 0.281 -13.578 1 37.47 63 PHE B CA 1
ATOM 2688 C C . PHE B 1 63 ? -33.781 0.531 -12.984 1 37.47 63 PHE B C 1
ATOM 2690 O O . PHE B 1 63 ? -34.656 -0.333 -13.055 1 37.47 63 PHE B O 1
ATOM 2697 N N . ASP B 1 64 ? -33.719 1.105 -11.859 1 39.09 64 ASP B N 1
ATOM 2698 C CA . ASP B 1 64 ? -35.062 1.399 -11.375 1 39.09 64 ASP B CA 1
ATOM 2699 C C . ASP B 1 64 ? -35.75 2.48 -12.227 1 39.09 64 ASP B C 1
ATOM 2701 O O . ASP B 1 64 ? -35.125 3.498 -12.539 1 39.09 64 ASP B O 1
ATOM 2705 N N . GLN B 1 65 ? -36.75 2.1 -12.984 1 39.19 65 GLN B N 1
ATOM 2706 C CA . GLN B 1 65 ? -37.625 2.992 -13.742 1 39.19 65 GLN B CA 1
ATOM 2707 C C . GLN B 1 65 ? -38.031 4.203 -12.914 1 39.19 65 GLN B C 1
ATOM 2709 O O . GLN B 1 65 ? -38.312 5.273 -13.453 1 39.19 65 GLN B O 1
ATOM 2714 N N . LYS B 1 66 ? -38.344 3.916 -11.664 1 43.69 66 LYS B N 1
ATOM 2715 C CA . LYS B 1 66 ? -39.031 5.008 -10.992 1 43.69 66 LYS B CA 1
ATOM 2716 C C . LYS B 1 66 ? -38.094 6.195 -10.758 1 43.69 66 LYS B C 1
ATOM 2718 O O . LYS B 1 66 ? -38.562 7.289 -10.414 1 43.69 66 LYS B O 1
ATOM 2723 N N . ASN B 1 67 ? -36.875 5.863 -10.352 1 38.91 67 ASN B N 1
ATOM 2724 C CA . ASN B 1 67 ? -36 6.996 -10.07 1 38.91 67 ASN B CA 1
ATOM 2725 C C . ASN B 1 67 ? -35.25 7.438 -11.32 1 38.91 67 ASN B C 1
ATOM 2727 O O . ASN B 1 67 ? -34.031 7.273 -11.398 1 38.91 67 ASN B O 1
ATOM 2731 N N . ASN B 1 68 ? -35.875 7.953 -12.305 1 44.28 68 ASN B N 1
ATOM 2732 C CA . ASN B 1 68 ? -35.594 8.641 -13.562 1 44.28 68 ASN B CA 1
ATOM 2733 C C . ASN B 1 68 ? -34.406 8.016 -14.312 1 44.28 68 ASN B C 1
ATOM 2735 O O . ASN B 1 68 ? -33.688 8.703 -15.008 1 44.28 68 ASN B O 1
ATOM 2739 N N . GLY B 1 69 ? -34.219 6.688 -14.32 1 43.25 69 GLY B N 1
ATOM 2740 C CA . GLY B 1 69 ? -33.312 5.973 -15.203 1 43.25 69 GLY B CA 1
ATOM 2741 C C . GLY B 1 69 ? -31.906 5.848 -14.641 1 43.25 69 GLY B C 1
ATOM 2742 O O . GLY B 1 69 ? -30.984 5.438 -15.344 1 43.25 69 GLY B O 1
ATOM 2743 N N . LEU B 1 70 ? -31.578 6.641 -13.625 1 46.69 70 LEU B N 1
ATOM 2744 C CA . LEU B 1 70 ? -30.203 6.566 -13.148 1 46.69 70 LEU B CA 1
ATOM 2745 C C . LEU B 1 70 ? -29.922 5.195 -12.539 1 46.69 70 LEU B C 1
ATOM 2747 O O . LEU B 1 70 ? -30.766 4.629 -11.844 1 46.69 70 LEU B O 1
ATOM 2751 N N . PRO B 1 71 ? -28.969 4.543 -13.156 1 46.28 71 PRO B N 1
ATOM 2752 C CA . PRO B 1 71 ? -28.578 3.24 -12.609 1 46.28 71 PRO B CA 1
ATOM 2753 C C . PRO B 1 71 ? -28.359 3.275 -11.102 1 46.28 71 PRO B C 1
ATOM 2755 O O . PRO B 1 71 ? -27.703 4.191 -10.594 1 46.28 71 PRO B O 1
ATOM 2758 N N . ASN B 1 72 ? -29.312 3.002 -10.375 1 50.69 72 ASN B N 1
ATOM 2759 C CA . ASN B 1 72 ? -29.031 2.789 -8.961 1 50.69 72 ASN B CA 1
ATOM 2760 C C . ASN B 1 72 ? -28.25 1.494 -8.734 1 50.69 72 ASN B C 1
ATOM 2762 O O . ASN B 1 72 ? -28.719 0.415 -9.102 1 50.69 72 ASN B O 1
ATOM 2766 N N . ALA B 1 73 ? -27.125 1.543 -8.773 1 48.72 73 ALA B N 1
ATOM 2767 C CA . ALA B 1 73 ? -26.328 0.367 -8.461 1 48.72 73 ALA B CA 1
ATOM 2768 C C . ALA B 1 73 ? -26.578 -0.102 -7.027 1 48.72 73 ALA B C 1
ATOM 2770 O O . ALA B 1 73 ? -26.25 0.605 -6.07 1 48.72 73 ALA B O 1
ATOM 2771 N N . ASN B 1 74 ? -27.672 -0.747 -6.918 1 53.97 74 ASN B N 1
ATOM 2772 C CA . ASN B 1 74 ? -27.812 -1.367 -5.602 1 53.97 74 ASN B CA 1
ATOM 2773 C C . ASN B 1 74 ? -26.906 -2.59 -5.465 1 53.97 74 ASN B C 1
ATOM 2775 O O . ASN B 1 74 ? -26.969 -3.512 -6.281 1 53.97 74 ASN B O 1
ATOM 2779 N N . GLY B 1 75 ? -25.891 -2.418 -4.949 1 60.75 75 GLY B N 1
ATOM 2780 C CA . GLY B 1 75 ? -25.031 -3.549 -4.66 1 60.75 75 GLY B CA 1
ATOM 2781 C C . GLY B 1 75 ? -25.719 -4.641 -3.859 1 60.75 75 GLY B C 1
ATOM 2782 O O . GLY B 1 75 ? -26.469 -4.352 -2.924 1 60.75 75 GLY B O 1
ATOM 2783 N N . GLU B 1 76 ? -26.062 -5.855 -4.574 1 67.12 76 GLU B N 1
ATOM 2784 C CA . GLU B 1 76 ? -26.609 -7 -3.857 1 67.12 76 GLU B CA 1
ATOM 2785 C C . GLU B 1 76 ? -25.516 -7.918 -3.342 1 67.12 76 GLU B C 1
ATOM 2787 O O . GLU B 1 76 ? -24.453 -8.047 -3.973 1 67.12 76 GLU B O 1
ATOM 2792 N N . ILE B 1 77 ? -25.641 -8.273 -2.1 1 78.88 77 ILE B N 1
ATOM 2793 C CA . ILE B 1 77 ? -24.766 -9.266 -1.483 1 78.88 77 ILE B CA 1
ATOM 2794 C C . ILE B 1 77 ? -25.281 -10.672 -1.772 1 78.88 77 ILE B C 1
ATOM 2796 O O . ILE B 1 77 ? -26.438 -10.977 -1.51 1 78.88 77 ILE B O 1
ATOM 2800 N N . ILE B 1 78 ? -24.516 -11.484 -2.518 1 84.81 78 ILE B N 1
ATOM 2801 C CA . ILE B 1 78 ? -24.875 -12.867 -2.814 1 84.81 78 ILE B CA 1
ATOM 2802 C C . ILE B 1 78 ? -24.016 -13.812 -1.987 1 84.81 78 ILE B C 1
ATOM 2804 O O . ILE B 1 78 ? -22.812 -13.578 -1.82 1 84.81 78 ILE B O 1
ATOM 2808 N N . GLU B 1 79 ? -24.703 -14.828 -1.543 1 90.25 79 GLU B N 1
ATOM 2809 C CA . GLU B 1 79 ? -23.969 -15.82 -0.761 1 90.25 79 GLU B CA 1
ATOM 2810 C C . GLU B 1 79 ? -23.453 -16.953 -1.649 1 90.25 79 GLU B C 1
ATOM 2812 O O . GLU B 1 79 ? -24.141 -17.391 -2.576 1 90.25 79 GLU B O 1
ATOM 2817 N N . GLY B 1 80 ? -22.219 -17.328 -1.416 1 93.75 80 GLY B N 1
ATOM 2818 C CA . GLY B 1 80 ? -21.609 -18.469 -2.082 1 93.75 80 GLY B CA 1
ATOM 2819 C C . GLY B 1 80 ? -20.891 -19.406 -1.129 1 93.75 80 GLY B C 1
ATOM 2820 O O . GLY B 1 80 ? -21.062 -19.312 0.088 1 93.75 80 GLY B O 1
ATOM 2821 N N . ILE B 1 81 ? -20.266 -20.391 -1.745 1 95.31 81 ILE B N 1
ATOM 2822 C CA . ILE B 1 81 ? -19.562 -21.391 -0.956 1 95.31 81 ILE B CA 1
ATOM 2823 C C . ILE B 1 81 ? -18.078 -21.344 -1.264 1 95.31 81 ILE B C 1
ATOM 2825 O O . ILE B 1 81 ? -17.672 -21.156 -2.416 1 95.31 81 ILE B O 1
ATOM 2829 N N . GLN B 1 82 ? -17.344 -21.406 -0.217 1 97.06 82 GLN B N 1
ATOM 2830 C CA . GLN B 1 82 ? -15.906 -21.625 -0.347 1 97.06 82 GLN B CA 1
ATOM 2831 C C . GLN B 1 82 ? -15.531 -23.031 0.148 1 97.06 82 GLN B C 1
ATOM 2833 O O . GLN B 1 82 ? -15.867 -23.406 1.27 1 97.06 82 GLN B O 1
ATOM 2838 N N . ARG B 1 83 ? -14.883 -23.781 -0.662 1 97.38 83 ARG B N 1
ATOM 2839 C CA . ARG B 1 83 ? -14.359 -25.094 -0.297 1 97.38 83 ARG B CA 1
ATOM 2840 C C . ARG B 1 83 ? -12.844 -25.141 -0.448 1 97.38 83 ARG B C 1
ATOM 2842 O O . ARG B 1 83 ? -12.297 -24.656 -1.443 1 97.38 83 ARG B O 1
ATOM 2849 N N . GLU B 1 84 ? -12.242 -25.703 0.547 1 97.81 84 GLU B N 1
ATOM 2850 C CA . GLU B 1 84 ? -10.789 -25.859 0.515 1 97.81 84 GLU B CA 1
ATOM 2851 C C . GLU B 1 84 ? -10.391 -27.328 0.371 1 97.81 84 GLU B C 1
ATOM 2853 O O . GLU B 1 84 ? -11.062 -28.219 0.906 1 97.81 84 GLU B O 1
ATOM 2858 N N . TYR B 1 85 ? -9.406 -27.562 -0.402 1 98.19 85 TYR B N 1
ATOM 2859 C CA . TYR B 1 85 ? -8.805 -28.875 -0.599 1 98.19 85 TYR B CA 1
ATOM 2860 C C . TYR B 1 85 ? -7.309 -28.828 -0.297 1 98.19 85 TYR B C 1
ATOM 2862 O O . TYR B 1 85 ? -6.633 -27.844 -0.591 1 98.19 85 TYR B O 1
ATOM 2870 N N . PHE B 1 86 ? -6.793 -29.938 0.246 1 97.62 86 PHE B N 1
ATOM 2871 C CA . PHE B 1 86 ? -5.402 -29.938 0.683 1 97.62 86 PHE B CA 1
ATOM 2872 C C . PHE B 1 86 ? -4.664 -31.141 0.123 1 97.62 86 PHE B C 1
ATOM 2874 O O . PHE B 1 86 ? -5.254 -32.219 -0.048 1 97.62 86 PHE B O 1
ATOM 2881 N N . THR B 1 87 ? -3.377 -30.875 -0.137 1 96.38 87 THR B N 1
ATOM 2882 C CA . THR B 1 87 ? -2.529 -32.031 -0.388 1 96.38 87 THR B CA 1
ATOM 2883 C C . THR B 1 87 ? -2.348 -32.844 0.884 1 96.38 87 THR B C 1
ATOM 2885 O O . THR B 1 87 ? -2.65 -32.375 1.982 1 96.38 87 THR B O 1
ATOM 2888 N N . ASN B 1 88 ? -1.846 -34.031 0.693 1 94.06 88 ASN B N 1
ATOM 2889 C CA . ASN B 1 88 ? -1.699 -34.906 1.832 1 94.06 88 ASN B CA 1
ATOM 2890 C C . ASN B 1 88 ? -0.717 -34.375 2.861 1 94.06 88 ASN B C 1
ATOM 2892 O O . ASN B 1 88 ? -0.937 -34.5 4.066 1 94.06 88 ASN B O 1
ATOM 2896 N N . ASP B 1 89 ? 0.344 -33.75 2.393 1 91.44 89 ASP B N 1
ATOM 2897 C CA . ASP B 1 89 ? 1.374 -33.219 3.293 1 91.44 89 ASP B CA 1
ATOM 2898 C C . ASP B 1 89 ? 0.986 -31.875 3.859 1 91.44 89 ASP B C 1
ATOM 2900 O O . ASP B 1 89 ? 1.69 -31.312 4.707 1 91.44 89 ASP B O 1
ATOM 2904 N N . GLY B 1 90 ? -0.083 -31.281 3.408 1 86.25 90 GLY B N 1
ATOM 2905 C CA . GLY B 1 90 ? -0.554 -29.984 3.873 1 86.25 90 GLY B CA 1
ATOM 2906 C C . GLY B 1 90 ? 0.226 -28.812 3.291 1 86.25 90 GLY B C 1
ATOM 2907 O O . GLY B 1 90 ? 0.019 -27.672 3.682 1 86.25 90 GLY B O 1
ATOM 2908 N N . GLY B 1 91 ? 1.098 -29.062 2.428 1 89.88 91 GLY B N 1
ATOM 2909 C CA . GLY B 1 91 ? 1.984 -28.047 1.884 1 89.88 91 GLY B CA 1
ATOM 2910 C C . GLY B 1 91 ? 1.324 -27.172 0.827 1 89.88 91 GLY B C 1
ATOM 2911 O O . GLY B 1 91 ? 1.846 -26.125 0.469 1 89.88 91 GLY B O 1
ATOM 2912 N N . SER B 1 92 ? 0.226 -27.656 0.278 1 95.25 92 SER B N 1
ATOM 2913 C CA . SER B 1 92 ? -0.477 -26.906 -0.749 1 95.25 92 SER B CA 1
ATOM 2914 C C . SER B 1 92 ? -1.988 -27 -0.568 1 95.25 92 SER B C 1
ATOM 2916 O O . SER B 1 92 ? -2.492 -27.969 -0.006 1 95.25 92 SER B O 1
ATOM 2918 N N . LYS B 1 93 ? -2.611 -25.984 -1.004 1 97.44 93 LYS B N 1
ATOM 2919 C CA . LYS B 1 93 ? -4.07 -26.016 -0.906 1 97.44 93 LYS B CA 1
ATOM 2920 C C . LYS B 1 93 ? -4.715 -25.344 -2.115 1 97.44 93 LYS B C 1
ATOM 2922 O O . LYS B 1 93 ? -4.078 -24.547 -2.805 1 97.44 93 LYS B O 1
ATOM 2927 N N . LEU B 1 94 ? -5.949 -25.734 -2.348 1 98.31 94 LEU B N 1
ATOM 2928 C CA . LEU B 1 94 ? -6.82 -25.172 -3.377 1 98.31 94 LEU B CA 1
ATOM 2929 C C . LEU B 1 94 ? -8.086 -24.594 -2.76 1 98.31 94 LEU B C 1
ATOM 2931 O O . LEU B 1 94 ? -8.703 -25.219 -1.896 1 98.31 94 LEU B O 1
ATOM 2935 N N . ILE B 1 95 ? -8.352 -23.375 -3.086 1 98.12 95 ILE B N 1
ATOM 2936 C CA . ILE B 1 95 ? -9.586 -22.719 -2.658 1 98.12 95 ILE B CA 1
ATOM 2937 C C . ILE B 1 95 ? -10.5 -22.516 -3.859 1 98.12 95 ILE B C 1
ATOM 2939 O O . ILE B 1 95 ? -10.125 -21.875 -4.84 1 98.12 95 ILE B O 1
ATOM 2943 N N . LEU B 1 96 ? -11.68 -23.125 -3.801 1 97.81 96 LEU B N 1
ATOM 2944 C CA . LEU B 1 96 ? -12.664 -22.969 -4.867 1 97.81 96 LEU B CA 1
ATOM 2945 C C . LEU B 1 96 ? -13.93 -22.297 -4.355 1 97.81 96 LEU B C 1
ATOM 2947 O O . LEU B 1 96 ? -14.43 -22.625 -3.281 1 97.81 96 LEU B O 1
ATOM 2951 N N . THR B 1 97 ? -14.336 -21.266 -5.066 1 97.25 97 THR B N 1
ATOM 2952 C CA . THR B 1 97 ? -15.586 -20.578 -4.77 1 97.25 97 THR B CA 1
ATOM 2953 C C . THR B 1 97 ? -16.438 -20.422 -6.031 1 97.25 97 THR B C 1
ATOM 2955 O O . THR B 1 97 ? -16.031 -20.875 -7.105 1 97.25 97 THR B O 1
ATOM 2958 N N . ASN B 1 98 ? -17.578 -19.766 -5.855 1 95.69 98 ASN B N 1
ATOM 2959 C CA . ASN B 1 98 ? -18.469 -19.484 -6.977 1 95.69 98 ASN B CA 1
ATOM 2960 C C . ASN B 1 98 ? -17.891 -18.406 -7.887 1 95.69 98 ASN B C 1
ATOM 2962 O O . ASN B 1 98 ? -18.359 -18.219 -9.016 1 95.69 98 ASN B O 1
ATOM 2966 N N . LYS B 1 99 ? -16.781 -17.719 -7.402 1 95.31 99 LYS B N 1
ATOM 2967 C CA . LYS B 1 99 ? -16.344 -16.531 -8.148 1 95.31 99 LYS B CA 1
ATOM 2968 C C . LYS B 1 99 ? -14.859 -16.625 -8.484 1 95.31 99 LYS B C 1
ATOM 2970 O O . LYS B 1 99 ? -14.359 -15.867 -9.32 1 95.31 99 LYS B O 1
ATOM 2975 N N . PHE B 1 100 ? -14.172 -17.562 -7.797 1 97.19 100 PHE B N 1
ATOM 2976 C CA . PHE B 1 100 ? -12.75 -17.656 -8.109 1 97.19 100 PHE B CA 1
ATOM 2977 C C . PHE B 1 100 ? -12.18 -18.984 -7.656 1 97.19 100 PHE B C 1
ATOM 2979 O O . PHE B 1 100 ? -12.812 -19.703 -6.883 1 97.19 100 PHE B O 1
ATOM 2986 N N . ILE B 1 101 ? -11.031 -19.312 -8.203 1 97.69 101 ILE B N 1
ATOM 2987 C CA . ILE B 1 101 ? -10.234 -20.469 -7.785 1 97.69 101 ILE B CA 1
ATOM 2988 C C . ILE B 1 101 ? -8.805 -20 -7.469 1 97.69 101 ILE B C 1
ATOM 2990 O O . ILE B 1 101 ? -8.242 -19.172 -8.188 1 97.69 101 ILE B O 1
ATOM 2994 N N . ILE B 1 102 ? -8.219 -20.469 -6.348 1 98.69 102 ILE B N 1
ATOM 2995 C CA . ILE B 1 102 ? -6.863 -20.125 -5.922 1 98.69 102 ILE B CA 1
ATOM 2996 C C . ILE B 1 102 ? -6.066 -21.406 -5.656 1 98.69 102 ILE B C 1
ATOM 2998 O O . ILE B 1 102 ? -6.551 -22.312 -4.98 1 98.69 102 ILE B O 1
ATOM 3002 N N . PHE B 1 103 ? -4.914 -21.484 -6.254 1 98.62 103 PHE B N 1
ATOM 3003 C CA . PHE B 1 103 ? -3.916 -22.484 -5.891 1 98.62 103 PHE B CA 1
ATOM 3004 C C . PHE B 1 103 ? -2.836 -21.875 -5.008 1 98.62 103 PHE B C 1
ATOM 3006 O O . PHE B 1 103 ? -2.176 -20.906 -5.402 1 98.62 103 PHE B O 1
ATOM 3013 N N . GLU B 1 104 ? -2.666 -22.359 -3.824 1 98.19 104 GLU B N 1
ATOM 3014 C CA . GLU B 1 104 ? -1.582 -21.953 -2.93 1 98.19 104 GLU B CA 1
ATOM 3015 C C . GLU B 1 104 ? -0.567 -23.078 -2.76 1 98.19 104 GLU B C 1
ATOM 3017 O O . GLU B 1 104 ? -0.855 -24.094 -2.117 1 98.19 104 GLU B O 1
ATOM 3022 N N . ILE B 1 105 ? 0.57 -22.875 -3.322 1 97.19 105 ILE B N 1
ATOM 3023 C CA . ILE B 1 105 ? 1.614 -23.891 -3.291 1 97.19 105 ILE B CA 1
ATOM 3024 C C . ILE B 1 105 ? 2.738 -23.453 -2.355 1 97.19 105 ILE B C 1
ATOM 3026 O O . ILE B 1 105 ? 3.488 -22.516 -2.674 1 97.19 105 ILE B O 1
ATOM 3030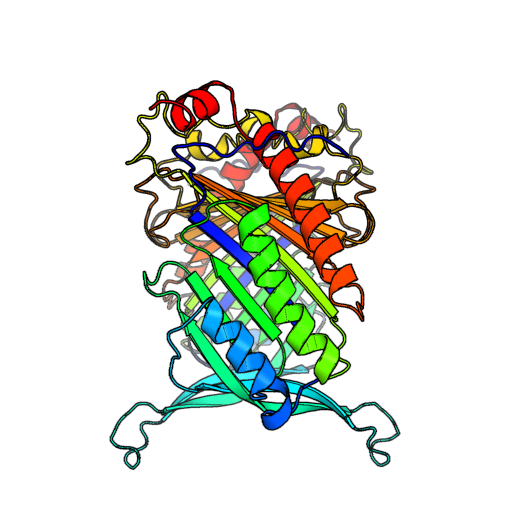 N N . ASN B 1 106 ? 2.912 -24.109 -1.264 1 94.25 106 ASN B N 1
ATOM 3031 C CA . ASN B 1 106 ? 3.965 -23.781 -0.31 1 94.25 106 ASN B CA 1
ATOM 3032 C C . ASN B 1 106 ? 5.172 -24.703 -0.468 1 94.25 106 ASN B C 1
ATOM 3034 O O . ASN B 1 106 ? 6.285 -24.344 -0.076 1 94.25 106 ASN B O 1
ATOM 3038 N N . LYS B 1 107 ? 4.887 -25.891 -0.981 1 90.56 107 LYS B N 1
ATOM 3039 C CA . LYS B 1 107 ? 5.969 -26.797 -1.349 1 90.56 107 LYS B CA 1
ATOM 3040 C C . LYS B 1 107 ? 6.121 -26.891 -2.865 1 90.56 107 LYS B C 1
ATOM 3042 O O . LYS B 1 107 ? 5.727 -27.875 -3.477 1 90.56 107 LYS B O 1
ATOM 3047 N N . TYR B 1 108 ? 6.762 -25.938 -3.371 1 92.25 108 TYR B N 1
ATOM 3048 C CA . TYR B 1 108 ? 6.883 -25.812 -4.816 1 92.25 108 TYR B CA 1
ATOM 3049 C C . TYR B 1 108 ? 8 -26.688 -5.355 1 92.25 108 TYR B C 1
ATOM 3051 O O . TYR B 1 108 ? 9.109 -26.703 -4.812 1 92.25 108 TYR B O 1
ATOM 3059 N N . VAL B 1 109 ? 7.68 -27.391 -6.41 1 89.25 109 VAL B N 1
ATOM 3060 C CA . VAL B 1 109 ? 8.656 -28.312 -7 1 89.25 109 VAL B CA 1
ATOM 3061 C C . VAL B 1 109 ? 9.148 -27.75 -8.336 1 89.25 109 VAL B C 1
ATOM 3063 O O . VAL B 1 109 ? 10.328 -27.422 -8.477 1 89.25 109 VAL B O 1
ATOM 3066 N N . SER B 1 110 ? 8.328 -27.609 -9.273 1 91.56 110 SER B N 1
ATOM 3067 C CA . SER B 1 110 ? 8.648 -27.047 -10.578 1 91.56 110 SER B CA 1
ATOM 3068 C C . SER B 1 110 ? 7.406 -26.469 -11.25 1 91.56 110 SER B C 1
ATOM 3070 O O . SER B 1 110 ? 6.281 -26.859 -10.93 1 91.56 110 SER B O 1
ATOM 3072 N N . PHE B 1 111 ? 7.699 -25.594 -12.18 1 94.31 111 PHE B N 1
ATOM 3073 C CA . PHE B 1 111 ? 6.578 -25.016 -12.906 1 94.31 111 PHE B CA 1
ATOM 3074 C C . PHE B 1 111 ? 5.891 -26.062 -13.766 1 94.31 111 PHE B C 1
ATOM 3076 O O . PHE B 1 111 ? 4.66 -26.094 -13.852 1 94.31 111 PHE B O 1
ATOM 3083 N N . GLU B 1 112 ? 6.629 -26.922 -14.344 1 93.06 112 GLU B N 1
ATOM 3084 C CA . GLU B 1 112 ? 6.086 -27.953 -15.219 1 93.06 112 GLU B CA 1
ATOM 3085 C C . GLU B 1 112 ? 5.105 -28.859 -14.469 1 93.06 112 GLU B C 1
ATOM 3087 O O . GLU B 1 112 ? 4.008 -29.125 -14.953 1 93.06 112 GLU B O 1
ATOM 3092 N N . LEU B 1 113 ? 5.531 -29.219 -13.297 1 93.56 113 LEU B N 1
ATOM 3093 C CA . LEU B 1 113 ? 4.672 -30.094 -12.5 1 93.56 113 LEU B CA 1
ATOM 3094 C C . LEU B 1 113 ? 3.398 -29.359 -12.078 1 93.56 113 LEU B C 1
ATOM 3096 O O . LEU B 1 113 ? 2.295 -29.875 -12.273 1 93.56 113 LEU B O 1
ATOM 3100 N N . HIS B 1 114 ? 3.564 -28.25 -11.555 1 96.06 114 HIS B N 1
ATOM 3101 C CA . HIS B 1 114 ? 2.408 -27.547 -11.008 1 96.06 114 HIS B CA 1
ATOM 3102 C C . HIS B 1 114 ? 1.506 -27.016 -12.117 1 96.06 114 HIS B C 1
ATOM 3104 O O . HIS B 1 114 ? 0.289 -26.922 -11.945 1 96.06 114 HIS B O 1
ATOM 3110 N N . LYS B 1 115 ? 2.074 -26.719 -13.242 1 96.81 115 LYS B N 1
ATOM 3111 C CA . LYS B 1 115 ? 1.267 -26.344 -14.406 1 96.81 115 LYS B CA 1
ATOM 3112 C C . LYS B 1 115 ? 0.302 -27.469 -14.781 1 96.81 115 LYS B C 1
ATOM 3114 O O . LYS B 1 115 ? -0.832 -27.203 -15.188 1 96.81 115 LYS B O 1
ATOM 3119 N N . GLN B 1 116 ? 0.756 -28.656 -14.68 1 96.62 116 GLN B N 1
ATOM 3120 C CA . GLN B 1 116 ? -0.115 -29.797 -14.961 1 96.62 116 GLN B CA 1
ATOM 3121 C C . GLN B 1 116 ? -1.296 -29.828 -14 1 96.62 116 GLN B C 1
ATOM 3123 O O . GLN B 1 116 ? -2.416 -30.156 -14.391 1 96.62 116 GLN B O 1
ATOM 3128 N N . TRP B 1 117 ? -0.991 -29.5 -12.695 1 96.88 117 TRP B N 1
ATOM 3129 C CA . TRP B 1 117 ? -2.072 -29.406 -11.719 1 96.88 117 TRP B CA 1
ATOM 3130 C C . TRP B 1 117 ? -3.125 -28.391 -12.172 1 96.88 117 TRP B C 1
ATOM 3132 O O . TRP B 1 117 ? -4.316 -28.719 -12.219 1 96.88 117 TRP B O 1
ATOM 3142 N N . PHE B 1 118 ? -2.658 -27.281 -12.57 1 97.62 118 PHE B N 1
ATOM 3143 C CA . PHE B 1 118 ? -3.545 -26.188 -12.984 1 97.62 118 PHE B CA 1
ATOM 3144 C C . PHE B 1 118 ? -4.359 -26.594 -14.203 1 97.62 118 PHE B C 1
ATOM 3146 O O . PHE B 1 118 ? -5.574 -26.391 -14.242 1 97.62 118 PHE B O 1
ATOM 3153 N N . GLN B 1 119 ? -3.627 -27.094 -15.133 1 97.31 119 GLN B N 1
ATOM 3154 C CA . GLN B 1 119 ? -4.23 -27.453 -16.406 1 97.31 119 GLN B CA 1
ATOM 3155 C C . GLN B 1 119 ? -5.387 -28.422 -16.219 1 97.31 119 GLN B C 1
ATOM 3157 O O . GLN B 1 119 ? -6.484 -28.203 -16.734 1 97.31 119 GLN B O 1
ATOM 3162 N N . SER B 1 120 ? -5.156 -29.469 -15.492 1 96.56 120 SER B N 1
ATOM 3163 C CA . SER B 1 120 ? -6.16 -30.516 -15.312 1 96.56 120 SER B CA 1
ATOM 3164 C C . SER B 1 120 ? -7.418 -29.969 -14.656 1 96.56 120 SER B C 1
ATOM 3166 O O . SER B 1 120 ? -8.531 -30.188 -15.141 1 96.56 120 SER B O 1
ATOM 3168 N N . ILE B 1 121 ? -7.273 -29.203 -13.648 1 96.94 121 ILE B N 1
ATOM 3169 C CA . ILE B 1 121 ? -8.398 -28.703 -12.867 1 96.94 121 ILE B CA 1
ATOM 3170 C C . ILE B 1 121 ? -9.117 -27.609 -13.641 1 96.94 121 ILE B C 1
ATOM 3172 O O . ILE B 1 121 ? -10.344 -27.594 -13.727 1 96.94 121 ILE B O 1
ATOM 3176 N N . LEU B 1 122 ? -8.391 -26.75 -14.234 1 96.62 122 LEU B N 1
ATOM 3177 C CA . LEU B 1 122 ? -8.984 -25.641 -14.977 1 96.62 122 LEU B CA 1
ATOM 3178 C C . LEU B 1 122 ? -9.711 -26.156 -16.219 1 96.62 122 LEU B C 1
ATOM 3180 O O . LEU B 1 122 ? -10.766 -25.609 -16.594 1 96.62 122 LEU B O 1
ATOM 3184 N N . LEU B 1 123 ? -9.094 -27.109 -16.875 1 94.62 123 LEU B N 1
ATOM 3185 C CA . LEU B 1 123 ? -9.758 -27.703 -18.031 1 94.62 123 LEU B CA 1
ATOM 3186 C C . LEU B 1 123 ? -11.125 -28.25 -17.641 1 94.62 123 LEU B C 1
ATOM 3188 O O . LEU B 1 123 ? -12.117 -27.984 -18.328 1 94.62 123 LEU B O 1
ATOM 3192 N N . ALA B 1 124 ? -11.203 -28.984 -16.547 1 94.19 124 ALA B N 1
ATOM 3193 C CA . ALA B 1 124 ? -12.469 -29.547 -16.078 1 94.19 124 ALA B CA 1
ATOM 3194 C C . ALA B 1 124 ? -13.469 -28.438 -15.766 1 94.19 124 ALA B C 1
ATOM 3196 O O . ALA B 1 124 ? -14.648 -28.547 -16.109 1 94.19 124 ALA B O 1
ATOM 3197 N N . LEU B 1 125 ? -13.055 -27.406 -15.117 1 94.06 125 LEU B N 1
ATOM 3198 C CA . LEU B 1 125 ? -13.906 -26.297 -14.695 1 94.06 125 LEU B CA 1
ATOM 3199 C C . LEU B 1 125 ? -14.43 -25.516 -15.898 1 94.06 125 LEU B C 1
ATOM 3201 O O . LEU B 1 125 ? -15.617 -25.219 -15.969 1 94.06 125 LEU B O 1
ATOM 3205 N N . PHE B 1 126 ? -13.617 -25.219 -16.844 1 91.69 126 PHE B N 1
ATOM 3206 C CA . PHE B 1 126 ? -13.977 -24.344 -17.953 1 91.69 126 PHE B CA 1
ATOM 3207 C C . PHE B 1 126 ? -14.758 -25.109 -19.016 1 91.69 126 PHE B C 1
ATOM 3209 O O . PHE B 1 126 ? -15.594 -24.547 -19.719 1 91.69 126 PHE B O 1
ATOM 3216 N N . GLN B 1 127 ? -14.508 -26.328 -19.203 1 85.44 127 GLN B N 1
ATOM 3217 C CA . GLN B 1 127 ? -15.25 -27.141 -20.172 1 85.44 127 GLN B CA 1
ATOM 3218 C C . GLN B 1 127 ? -16.688 -27.344 -19.703 1 85.44 127 GLN B C 1
ATOM 3220 O O . GLN B 1 127 ? -17.625 -27.266 -20.5 1 85.44 127 GLN B O 1
ATOM 3225 N N . LYS B 1 128 ? -16.844 -27.5 -18.5 1 81.25 128 LYS B N 1
ATOM 3226 C CA . LYS B 1 128 ? -18.172 -27.828 -17.938 1 81.25 128 LYS B CA 1
ATOM 3227 C C . LYS B 1 128 ? -19.047 -26.594 -17.875 1 81.25 128 LYS B C 1
ATOM 3229 O O . LYS B 1 128 ? -20.25 -26.656 -18.125 1 81.25 128 LYS B O 1
ATOM 3234 N N . ASN B 1 129 ? -18.516 -25.438 -17.5 1 76.62 129 ASN B N 1
ATOM 3235 C CA . ASN B 1 129 ? -19.344 -24.297 -17.109 1 76.62 129 ASN B CA 1
ATOM 3236 C C . ASN B 1 129 ? -19.266 -23.172 -18.125 1 76.62 129 ASN B C 1
ATOM 3238 O O . ASN B 1 129 ? -19.922 -22.141 -17.969 1 76.62 129 ASN B O 1
ATOM 3242 N N . ARG B 1 130 ? -18.734 -23.266 -19.234 1 80.5 130 ARG B N 1
ATOM 3243 C CA . ARG B 1 130 ? -18.562 -22.172 -20.172 1 80.5 130 ARG B CA 1
ATOM 3244 C C . ARG B 1 130 ? -18.203 -20.875 -19.453 1 80.5 130 ARG B C 1
ATOM 3246 O O . ARG B 1 130 ? -18.844 -19.844 -19.672 1 80.5 130 ARG B O 1
ATOM 3253 N N . VAL B 1 131 ? -17.234 -20.953 -18.547 1 86.38 131 VAL B N 1
ATOM 3254 C CA . VAL B 1 131 ? -16.844 -19.875 -17.656 1 86.38 131 VAL B CA 1
ATOM 3255 C C . VAL B 1 131 ? -15.797 -19 -18.344 1 86.38 131 VAL B C 1
ATOM 3257 O O . VAL B 1 131 ? -15.016 -19.484 -19.156 1 86.38 131 VAL B O 1
ATOM 3260 N N . SER B 1 132 ? -15.945 -17.797 -18.141 1 93.44 132 SER B N 1
ATOM 3261 C CA . SER B 1 132 ? -14.906 -16.844 -18.531 1 93.44 132 SER B CA 1
ATOM 3262 C C . SER B 1 132 ? -14.164 -16.297 -17.312 1 93.44 132 SER B C 1
ATOM 3264 O O . SER B 1 132 ? -14.727 -16.234 -16.219 1 93.44 132 SER B O 1
ATOM 3266 N N . ALA B 1 133 ? -12.891 -16.016 -17.562 1 95.88 133 ALA B N 1
ATOM 3267 C CA . ALA B 1 133 ? -12.086 -15.406 -16.516 1 95.88 133 ALA B CA 1
ATOM 3268 C C . ALA B 1 133 ? -11.906 -13.906 -16.75 1 95.88 133 ALA B C 1
ATOM 3270 O O . ALA B 1 133 ? -11.727 -13.469 -17.875 1 95.88 133 ALA B O 1
ATOM 3271 N N . THR B 1 134 ? -11.977 -13.109 -15.656 1 96.19 134 THR B N 1
ATOM 3272 C CA . THR B 1 134 ? -11.758 -11.664 -15.758 1 96.19 134 THR B CA 1
ATOM 3273 C C . THR B 1 134 ? -10.375 -11.289 -15.234 1 96.19 134 THR B C 1
ATOM 3275 O O . THR B 1 134 ? -9.883 -10.195 -15.5 1 96.19 134 THR B O 1
ATOM 3278 N N . ARG B 1 135 ? -9.812 -12.164 -14.469 1 97.06 135 ARG B N 1
ATOM 3279 C CA . ARG B 1 135 ? -8.461 -11.953 -13.961 1 97.06 135 ARG B CA 1
ATOM 3280 C C . ARG B 1 135 ? -7.727 -13.281 -13.797 1 97.06 135 ARG B C 1
ATOM 3282 O O . ARG B 1 135 ? -8.305 -14.266 -13.328 1 97.06 135 ARG B O 1
ATOM 3289 N N . THR B 1 136 ? -6.562 -13.328 -14.25 1 98.12 136 THR B N 1
ATOM 3290 C CA . THR B 1 136 ? -5.652 -14.453 -14.078 1 98.12 136 THR B CA 1
ATOM 3291 C C . THR B 1 136 ? -4.289 -13.977 -13.586 1 98.12 136 THR B C 1
ATOM 3293 O O . THR B 1 136 ? -3.695 -13.07 -14.164 1 98.12 136 THR B O 1
ATOM 3296 N N . GLY B 1 137 ? -3.895 -14.539 -12.477 1 98.56 137 GLY B N 1
ATOM 3297 C CA . GLY B 1 137 ? -2.627 -14.078 -11.938 1 98.56 137 GLY B CA 1
ATOM 3298 C C . GLY B 1 137 ? -1.783 -15.203 -11.359 1 98.56 137 GLY B C 1
ATOM 3299 O O . GLY B 1 137 ? -2.311 -16.25 -10.969 1 98.56 137 GLY B O 1
ATOM 3300 N N . ILE B 1 138 ? -0.485 -15.023 -11.344 1 98.75 138 ILE B N 1
ATOM 3301 C CA . ILE B 1 138 ? 0.485 -15.891 -10.688 1 98.75 138 ILE B CA 1
ATOM 3302 C C . ILE B 1 138 ? 1.466 -15.047 -9.875 1 98.75 138 ILE B C 1
ATOM 3304 O O . ILE B 1 138 ? 1.936 -14.008 -10.344 1 98.75 138 ILE B O 1
ATOM 3308 N N . ARG B 1 139 ? 1.693 -15.453 -8.711 1 98.62 139 ARG B N 1
ATOM 3309 C CA . ARG B 1 139 ? 2.514 -14.703 -7.758 1 98.62 139 ARG B CA 1
ATOM 3310 C C . ARG B 1 139 ? 3.562 -15.602 -7.113 1 98.62 139 ARG B C 1
ATOM 3312 O O . ARG B 1 139 ? 3.26 -16.734 -6.719 1 98.62 139 ARG B O 1
ATOM 3319 N N . TYR B 1 140 ? 4.82 -15.211 -7.156 1 98.06 140 TYR B N 1
ATOM 3320 C CA . TYR B 1 140 ? 5.926 -15.875 -6.477 1 98.06 140 TYR B CA 1
ATOM 3321 C C . TYR B 1 140 ? 6.445 -15.031 -5.32 1 98.06 140 TYR B C 1
ATOM 3323 O O . TYR B 1 140 ? 6.914 -13.906 -5.523 1 98.06 140 TYR B O 1
ATOM 3331 N N . ILE B 1 141 ? 6.359 -15.562 -4.145 1 97 141 ILE B N 1
ATOM 3332 C CA . ILE B 1 141 ? 6.816 -14.859 -2.953 1 97 141 ILE B CA 1
ATOM 3333 C C . ILE B 1 141 ? 8.078 -15.516 -2.414 1 97 141 ILE B C 1
ATOM 3335 O O . ILE B 1 141 ? 8.055 -16.672 -1.982 1 97 141 ILE B O 1
ATOM 3339 N N . ASN B 1 142 ? 9.203 -14.82 -2.457 1 93.5 142 ASN B N 1
ATOM 3340 C CA . ASN B 1 142 ? 10.469 -15.273 -1.888 1 93.5 142 ASN B CA 1
ATOM 3341 C C . ASN B 1 142 ? 10.789 -14.547 -0.582 1 93.5 142 ASN B C 1
ATOM 3343 O O . ASN B 1 142 ? 10.734 -13.32 -0.52 1 93.5 142 ASN B O 1
ATOM 3347 N N . ILE B 1 143 ? 11.109 -15.289 0.423 1 91.56 143 ILE B N 1
ATOM 3348 C CA . ILE B 1 143 ? 11.461 -14.711 1.718 1 91.56 143 ILE B CA 1
ATOM 3349 C C . ILE B 1 143 ? 12.852 -15.172 2.131 1 91.56 143 ILE B C 1
ATOM 3351 O O . ILE B 1 143 ? 13.117 -16.375 2.23 1 91.56 143 ILE B O 1
ATOM 3355 N N . PHE B 1 144 ? 13.656 -14.195 2.24 1 87.5 144 PHE B N 1
ATOM 3356 C CA . PHE B 1 144 ? 15.016 -14.461 2.709 1 87.5 144 PHE B CA 1
ATOM 3357 C C . PHE B 1 144 ? 15.117 -14.258 4.215 1 87.5 144 PHE B C 1
ATOM 3359 O O . PHE B 1 144 ? 15.227 -13.125 4.688 1 87.5 144 PHE B O 1
ATOM 3366 N N . ASP B 1 145 ? 15.086 -15.344 4.824 1 81.81 145 ASP B N 1
ATOM 3367 C CA . ASP B 1 145 ? 15.18 -15.383 6.277 1 81.81 145 ASP B CA 1
ATOM 3368 C C . ASP B 1 145 ? 16.625 -15.359 6.742 1 81.81 145 ASP B C 1
ATOM 3370 O O . ASP B 1 145 ? 17.391 -16.297 6.473 1 81.81 145 ASP B O 1
ATOM 3374 N N . THR B 1 146 ? 16.969 -14.344 7.406 1 75.5 146 THR B N 1
ATOM 3375 C CA . THR B 1 146 ? 18.359 -14.148 7.816 1 75.5 146 THR B CA 1
ATOM 3376 C C . THR B 1 146 ? 18.797 -15.258 8.773 1 75.5 146 THR B C 1
ATOM 3378 O O . THR B 1 146 ? 20 -15.492 8.953 1 75.5 146 THR B O 1
ATOM 3381 N N . SER B 1 147 ? 17.875 -15.867 9.383 1 73.44 147 SER B N 1
ATOM 3382 C CA . SER B 1 147 ? 18.234 -16.953 10.281 1 73.44 147 SER B CA 1
ATOM 3383 C C . SER B 1 147 ? 18.656 -18.203 9.508 1 73.44 147 SER B C 1
ATOM 3385 O O . SER B 1 147 ? 19.344 -19.062 10.047 1 73.44 147 SER B O 1
ATOM 3387 N N . LYS B 1 148 ? 18.297 -18.234 8.273 1 69.44 148 LYS B N 1
ATOM 3388 C CA . LYS B 1 148 ? 18.562 -19.438 7.484 1 69.44 148 LYS B CA 1
ATOM 3389 C C . LYS B 1 148 ? 19.766 -19.234 6.566 1 69.44 148 LYS B C 1
ATOM 3391 O O . LYS B 1 148 ? 20.234 -20.203 5.949 1 69.44 148 LYS B O 1
ATOM 3396 N N . ILE B 1 149 ? 20.094 -17.953 6.426 1 66.44 149 ILE B N 1
ATOM 3397 C CA . ILE B 1 149 ? 21.172 -17.672 5.484 1 66.44 149 ILE B CA 1
ATOM 3398 C C . ILE B 1 149 ? 22.344 -17.047 6.219 1 66.44 149 ILE B C 1
ATOM 3400 O O . ILE B 1 149 ? 22.172 -16.141 7.031 1 66.44 149 ILE B O 1
ATOM 3404 N N . LYS B 1 150 ? 23.422 -17.781 6.199 1 65.31 150 LYS B N 1
ATOM 3405 C CA . LYS B 1 150 ? 24.609 -17.094 6.688 1 65.31 150 LYS B CA 1
ATOM 3406 C C . LYS B 1 150 ? 24.922 -15.883 5.816 1 65.31 150 LYS B C 1
ATOM 3408 O O . LYS B 1 150 ? 25.438 -16.031 4.703 1 65.31 150 LYS B O 1
ATOM 3413 N N . LEU B 1 151 ? 24.359 -14.812 6.242 1 62.25 151 LEU B N 1
ATOM 3414 C CA . LEU B 1 151 ? 24.578 -13.586 5.488 1 62.25 151 LEU B CA 1
ATOM 3415 C C . LEU B 1 151 ? 26 -13.07 5.688 1 62.25 151 LEU B C 1
ATOM 3417 O O . LEU B 1 151 ? 26.547 -13.164 6.785 1 62.25 151 LEU B O 1
ATOM 3421 N N . GLN B 1 152 ? 26.625 -12.789 4.504 1 57.03 152 GLN B N 1
ATOM 3422 C CA . GLN B 1 152 ? 27.938 -12.18 4.602 1 57.03 152 GLN B CA 1
ATOM 3423 C C . GLN B 1 152 ? 27.859 -10.781 5.219 1 57.03 152 GLN B C 1
ATOM 3425 O O . GLN B 1 152 ? 28.766 -10.375 5.953 1 57.03 152 GLN B O 1
ATOM 3430 N N . LYS B 1 153 ? 26.906 -10.039 4.746 1 58.91 153 LYS B N 1
ATOM 3431 C CA . LYS B 1 153 ? 26.734 -8.68 5.246 1 58.91 153 LYS B CA 1
ATOM 3432 C C . LYS B 1 153 ? 25.312 -8.461 5.777 1 58.91 153 LYS B C 1
ATOM 3434 O O . LYS B 1 153 ? 24.391 -9.148 5.363 1 58.91 153 LYS B O 1
ATOM 3439 N N . LYS B 1 154 ? 25.438 -7.441 6.535 1 61.31 154 LYS B N 1
ATOM 3440 C CA . LYS B 1 154 ? 24.156 -7 7.102 1 61.31 154 LYS B CA 1
ATOM 3441 C C . LYS B 1 154 ? 23.234 -6.465 6.016 1 61.31 154 LYS B C 1
ATOM 3443 O O . LYS B 1 154 ? 23.688 -5.859 5.043 1 61.31 154 LYS B O 1
ATOM 3448 N N . TYR B 1 155 ? 22.078 -7.016 5.73 1 64.44 155 TYR B N 1
ATOM 3449 C CA . TYR B 1 155 ? 20.984 -6.461 4.949 1 64.44 155 TYR B CA 1
ATOM 3450 C C . TYR B 1 155 ? 20.969 -7.02 3.531 1 64.44 155 TYR B C 1
ATOM 3452 O O . TYR B 1 155 ? 20.516 -6.359 2.598 1 64.44 155 TYR B O 1
ATOM 3460 N N . PHE B 1 156 ? 21.641 -8.055 3.182 1 72.31 156 PHE B N 1
ATOM 3461 C CA . PHE B 1 156 ? 21.578 -8.828 1.948 1 72.31 156 PHE B CA 1
ATOM 3462 C C . PHE B 1 156 ? 22.234 -8.07 0.8 1 72.31 156 PHE B C 1
ATOM 3464 O O . PHE B 1 156 ? 21.875 -8.266 -0.364 1 72.31 156 PHE B O 1
ATOM 3471 N N . THR B 1 157 ? 23.172 -7.141 1.137 1 73.06 157 THR B N 1
ATOM 3472 C CA . THR B 1 157 ? 23.797 -6.297 0.12 1 73.06 157 THR B CA 1
ATOM 3473 C C . THR B 1 157 ? 24.688 -7.125 -0.805 1 73.06 157 THR B C 1
ATOM 3475 O O . THR B 1 157 ? 24.984 -6.703 -1.922 1 73.06 157 THR B O 1
ATOM 3478 N N . SER B 1 158 ? 24.984 -8.281 -0.362 1 78.94 158 SER B N 1
ATOM 3479 C CA . SER B 1 158 ? 25.812 -9.148 -1.196 1 78.94 158 SER B CA 1
ATOM 3480 C C . SER B 1 158 ? 24.969 -10.141 -1.984 1 78.94 158 SER B C 1
ATOM 3482 O O . SER B 1 158 ? 25.406 -10.664 -3.01 1 78.94 158 SER B O 1
ATOM 3484 N N . GLU B 1 159 ? 23.797 -10.344 -1.481 1 83.31 159 GLU B N 1
ATOM 3485 C CA . GLU B 1 159 ? 22.969 -11.422 -2.027 1 83.31 159 GLU B CA 1
ATOM 3486 C C . GLU B 1 159 ? 21.922 -10.875 -2.99 1 83.31 159 GLU B C 1
ATOM 3488 O O . GLU B 1 159 ? 21.453 -11.594 -3.877 1 83.31 159 GLU B O 1
ATOM 3493 N N . ILE B 1 160 ? 21.594 -9.625 -2.787 1 86.44 160 ILE B N 1
ATOM 3494 C CA . ILE B 1 160 ? 20.562 -8.984 -3.605 1 86.44 160 ILE B CA 1
ATOM 3495 C C . ILE B 1 160 ? 21.203 -7.969 -4.543 1 86.44 160 ILE B C 1
ATOM 3497 O O . ILE B 1 160 ? 22.203 -7.332 -4.191 1 86.44 160 ILE B O 1
ATOM 3501 N N . ALA B 1 161 ? 20.656 -7.867 -5.703 1 86.12 161 ALA B N 1
ATOM 3502 C CA . ALA B 1 161 ? 21.188 -6.938 -6.695 1 86.12 161 ALA B CA 1
ATOM 3503 C C . ALA B 1 161 ? 21.219 -5.512 -6.152 1 86.12 161 ALA B C 1
ATOM 3505 O O . ALA B 1 161 ? 20.281 -5.082 -5.473 1 86.12 161 ALA B O 1
ATOM 3506 N N . SER B 1 162 ? 22.234 -4.754 -6.449 1 80.19 162 SER B N 1
ATOM 3507 C CA . SER B 1 162 ? 22.438 -3.402 -5.93 1 80.19 162 SER B CA 1
ATOM 3508 C C . SER B 1 162 ? 21.344 -2.457 -6.41 1 80.19 162 SER B C 1
ATOM 3510 O O . SER B 1 162 ? 21.031 -1.47 -5.738 1 80.19 162 SER B O 1
ATOM 3512 N N . SER B 1 163 ? 20.781 -2.805 -7.492 1 78.44 163 SER B N 1
ATOM 3513 C CA . SER B 1 163 ? 19.719 -1.971 -8.031 1 78.44 163 SER B CA 1
ATOM 3514 C C . SER B 1 163 ? 18.5 -1.958 -7.105 1 78.44 163 SER B C 1
ATOM 3516 O O . SER B 1 163 ? 17.656 -1.077 -7.211 1 78.44 163 SER B O 1
ATOM 3518 N N . LEU B 1 164 ? 18.453 -2.912 -6.199 1 81 164 LEU B N 1
ATOM 3519 C CA . LEU B 1 164 ? 17.297 -3.023 -5.32 1 81 164 LEU B CA 1
ATOM 3520 C C . LEU B 1 164 ? 17.609 -2.477 -3.932 1 81 164 LEU B C 1
ATOM 3522 O O . LEU B 1 164 ? 16.766 -2.5 -3.041 1 81 164 LEU B O 1
ATOM 3526 N N . TYR B 1 165 ? 18.781 -2.021 -3.842 1 71.12 165 TYR B N 1
ATOM 3527 C CA . TYR B 1 165 ? 19.188 -1.543 -2.523 1 71.12 165 TYR B CA 1
ATOM 3528 C C . TYR B 1 165 ? 18.578 -0.179 -2.23 1 71.12 165 TYR B C 1
ATOM 3530 O O . TYR B 1 165 ? 18.625 0.727 -3.066 1 71.12 165 TYR B O 1
ATOM 3538 N N . VAL B 1 166 ? 17.703 -0.223 -1.239 1 61.25 166 VAL B N 1
ATOM 3539 C CA . VAL B 1 166 ? 17.328 1.073 -0.682 1 61.25 166 VAL B CA 1
ATOM 3540 C C . VAL B 1 166 ? 18.141 1.345 0.582 1 61.25 166 VAL B C 1
ATOM 3542 O O . VAL B 1 166 ? 18.156 0.533 1.511 1 61.25 166 VAL B O 1
ATOM 3545 N N . ARG B 1 167 ? 19.078 2.221 0.562 1 59.78 167 ARG B N 1
ATOM 3546 C CA . ARG B 1 167 ? 20.016 2.498 1.649 1 59.78 167 ARG B CA 1
ATOM 3547 C C . ARG B 1 167 ? 19.312 3.174 2.818 1 59.78 167 ARG B C 1
ATOM 3549 O O . ARG B 1 167 ? 19.938 3.549 3.805 1 59.78 167 ARG B O 1
ATOM 3556 N N . ILE B 1 168 ? 18.094 3.418 2.699 1 55.62 168 ILE B N 1
ATOM 3557 C CA . ILE B 1 168 ? 17.5 4.18 3.793 1 55.62 168 ILE B CA 1
ATOM 3558 C C . ILE B 1 168 ? 17.578 3.373 5.09 1 55.62 168 ILE B C 1
ATOM 3560 O O . ILE B 1 168 ? 17.922 3.916 6.145 1 55.62 168 ILE B O 1
ATOM 3564 N N . ALA B 1 169 ? 17.297 2.105 4.934 1 52.44 169 ALA B N 1
ATOM 3565 C CA . ALA B 1 169 ? 17.25 1.269 6.129 1 52.44 169 ALA B CA 1
ATOM 3566 C C . ALA B 1 169 ? 18.594 1.27 6.855 1 52.44 169 ALA B C 1
ATOM 3568 O O . ALA B 1 169 ? 18.641 1.139 8.078 1 52.44 169 ALA B O 1
ATOM 3569 N N . GLU B 1 170 ? 19.609 1.385 6.129 1 52.5 170 GLU B N 1
ATOM 3570 C CA . GLU B 1 170 ? 20.906 1.256 6.789 1 52.5 170 GLU B CA 1
ATOM 3571 C C . GLU B 1 170 ? 21.156 2.434 7.723 1 52.5 170 GLU B C 1
ATOM 3573 O O . GLU B 1 170 ? 21.766 2.266 8.789 1 52.5 170 GLU B O 1
ATOM 3578 N N . GLU B 1 171 ? 20.734 3.596 7.328 1 52.5 171 GLU B N 1
ATOM 3579 C CA . GLU B 1 171 ? 21.125 4.762 8.117 1 52.5 171 GLU B CA 1
ATOM 3580 C C . GLU B 1 171 ? 20.156 4.996 9.273 1 52.5 171 GLU B C 1
ATOM 3582 O O . GLU B 1 171 ? 20.531 5.551 10.305 1 52.5 171 GLU B O 1
ATOM 3587 N N . GLN B 1 172 ? 18.891 4.559 9.156 1 54.75 172 GLN B N 1
ATOM 3588 C CA . GLN B 1 172 ? 17.906 4.91 10.18 1 54.75 172 GLN B CA 1
ATOM 3589 C C . GLN B 1 172 ? 17.406 3.668 10.906 1 54.75 172 GLN B C 1
ATOM 3591 O O . GLN B 1 172 ? 16.312 3.672 11.469 1 54.75 172 GLN B O 1
ATOM 3596 N N . THR B 1 173 ? 18.312 2.754 11.125 1 60.22 173 THR B N 1
ATOM 3597 C CA . THR B 1 173 ? 17.953 1.383 11.477 1 60.22 173 THR B CA 1
ATOM 3598 C C . THR B 1 173 ? 17.266 1.333 12.836 1 60.22 173 THR B C 1
ATOM 3600 O O . THR B 1 173 ? 16.25 0.652 13 1 60.22 173 THR B O 1
ATOM 3603 N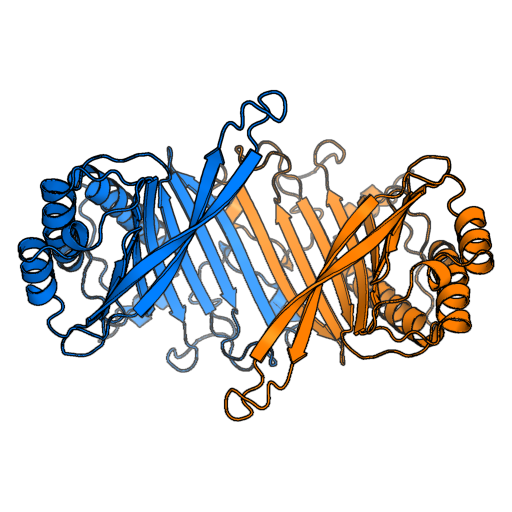 N . PRO B 1 174 ? 17.719 2.271 13.727 1 65.94 174 PRO B N 1
ATOM 3604 C CA . PRO B 1 174 ? 17.109 1.92 15.008 1 65.94 174 PRO B CA 1
ATOM 3605 C C . PRO B 1 174 ? 15.625 2.295 15.078 1 65.94 174 PRO B C 1
ATOM 3607 O O . PRO B 1 174 ? 14.891 1.779 15.93 1 65.94 174 PRO B O 1
ATOM 3610 N N . ARG B 1 175 ? 15.125 2.957 14.109 1 82.25 175 ARG B N 1
ATOM 3611 C CA . ARG B 1 175 ? 13.734 3.404 14.18 1 82.25 175 ARG B CA 1
ATOM 3612 C C . ARG B 1 175 ? 12.898 2.77 13.07 1 82.25 175 ARG B C 1
ATOM 3614 O O . ARG B 1 175 ? 11.68 2.932 13.039 1 82.25 175 ARG B O 1
ATOM 3621 N N . LEU B 1 176 ? 13.57 1.979 12.305 1 85.25 176 LEU B N 1
ATOM 3622 C CA . LEU B 1 176 ? 12.891 1.481 11.109 1 85.25 176 LEU B CA 1
ATOM 3623 C C . LEU B 1 176 ? 12 0.29 11.453 1 85.25 176 LEU B C 1
ATOM 3625 O O . LEU B 1 176 ? 12.445 -0.648 12.125 1 85.25 176 LEU B O 1
ATOM 3629 N N . ILE B 1 177 ? 10.781 0.362 11.055 1 87 177 ILE B N 1
ATOM 3630 C CA . ILE B 1 177 ? 9.82 -0.711 11.266 1 87 177 ILE B CA 1
ATOM 3631 C C . ILE B 1 177 ? 9.695 -1.553 9.992 1 87 177 ILE B C 1
ATOM 3633 O O . ILE B 1 177 ? 9.641 -2.783 10.062 1 87 177 ILE B O 1
ATOM 3637 N N . ARG B 1 178 ? 9.609 -0.881 8.906 1 87.69 178 ARG B N 1
ATOM 3638 C CA . ARG B 1 178 ? 9.43 -1.536 7.617 1 87.69 178 ARG B CA 1
ATOM 3639 C C . ARG B 1 178 ? 9.961 -0.666 6.48 1 87.69 178 ARG B C 1
ATOM 3641 O O . ARG B 1 178 ? 9.914 0.564 6.562 1 87.69 178 ARG B O 1
ATOM 3648 N N . SER B 1 179 ? 10.523 -1.283 5.523 1 88.88 179 SER B N 1
ATOM 3649 C CA . SER B 1 179 ? 11 -0.614 4.316 1 88.88 179 SER B CA 1
ATOM 3650 C C . SER B 1 179 ? 10.719 -1.455 3.072 1 88.88 179 SER B C 1
ATOM 3652 O O . SER B 1 179 ? 11.391 -2.463 2.838 1 88.88 179 SER B O 1
ATOM 3654 N N . MET B 1 180 ? 9.742 -1.024 2.33 1 89.62 180 MET B N 1
ATOM 3655 C CA . MET B 1 180 ? 9.297 -1.808 1.183 1 89.62 180 MET B CA 1
ATOM 3656 C C . MET B 1 180 ? 9.242 -0.946 -0.075 1 89.62 180 MET B C 1
ATOM 3658 O O . MET B 1 180 ? 8.828 0.213 -0.021 1 89.62 180 MET B O 1
ATOM 3662 N N . HIS B 1 181 ? 9.711 -1.564 -1.166 1 90.62 181 HIS B N 1
ATOM 3663 C CA . HIS B 1 181 ? 9.586 -0.94 -2.479 1 90.62 181 HIS B CA 1
ATOM 3664 C C . HIS B 1 181 ? 8.539 -1.653 -3.332 1 90.62 181 HIS B C 1
ATOM 3666 O O . HIS B 1 181 ? 8.438 -2.881 -3.297 1 90.62 181 HIS B O 1
ATOM 3672 N N . MET B 1 182 ? 7.793 -0.858 -4.039 1 91.56 182 MET B N 1
ATOM 3673 C CA . MET B 1 182 ? 6.82 -1.395 -4.988 1 91.56 182 MET B CA 1
ATOM 3674 C C . MET B 1 182 ? 7.031 -0.798 -6.375 1 91.56 182 MET B C 1
ATOM 3676 O O . MET B 1 182 ? 7.074 0.424 -6.531 1 91.56 182 MET B O 1
ATOM 3680 N N . ALA B 1 183 ? 7.207 -1.645 -7.32 1 90.06 183 ALA B N 1
ATOM 3681 C CA . ALA B 1 183 ? 7.309 -1.256 -8.727 1 90.06 183 ALA B CA 1
ATOM 3682 C C . ALA B 1 183 ? 6.262 -1.975 -9.57 1 90.06 183 ALA B C 1
ATOM 3684 O O . ALA B 1 183 ? 6.012 -3.166 -9.375 1 90.06 183 ALA B O 1
ATOM 3685 N N . GLU B 1 184 ? 5.652 -1.215 -10.414 1 91.81 184 GLU B N 1
ATOM 3686 C CA . GLU B 1 184 ? 4.66 -1.765 -11.336 1 91.81 184 GLU B CA 1
ATOM 3687 C C . GLU B 1 184 ? 5.117 -1.619 -12.781 1 91.81 184 GLU B C 1
ATOM 3689 O O . GLU B 1 184 ? 5.492 -0.527 -13.211 1 91.81 184 GLU B O 1
ATOM 3694 N N . TYR B 1 185 ? 5.062 -2.732 -13.492 1 90.56 185 TYR B N 1
ATOM 3695 C CA . TYR B 1 185 ? 5.48 -2.779 -14.891 1 90.56 185 TYR B CA 1
ATOM 3696 C C . TYR B 1 185 ? 4.344 -3.256 -15.781 1 90.56 185 TYR B C 1
ATOM 3698 O O . TYR B 1 185 ? 3.531 -4.09 -15.375 1 90.56 185 TYR B O 1
ATOM 3706 N N . ARG B 1 186 ? 4.414 -2.701 -16.953 1 91.12 186 ARG B N 1
ATOM 3707 C CA . ARG B 1 186 ? 3.545 -3.25 -17.984 1 91.12 186 ARG B CA 1
ATOM 3708 C C . ARG B 1 186 ? 4.305 -4.227 -18.875 1 91.12 186 ARG B C 1
ATOM 3710 O O . ARG B 1 186 ? 5.414 -3.934 -19.328 1 91.12 186 ARG B O 1
ATOM 3717 N N . VAL B 1 187 ? 3.754 -5.359 -19 1 91.19 187 VAL B N 1
ATOM 3718 C CA . VAL B 1 187 ? 4.258 -6.371 -19.922 1 91.19 187 VAL B CA 1
ATOM 3719 C C . VAL B 1 187 ? 3.174 -6.734 -20.938 1 91.19 187 VAL B C 1
ATOM 3721 O O . VAL B 1 187 ? 2.305 -7.562 -20.656 1 91.19 187 VAL B O 1
ATOM 3724 N N . ASP B 1 188 ? 3.262 -6.098 -22.094 1 88.69 188 ASP B N 1
ATOM 3725 C CA . ASP B 1 188 ? 2.154 -6.18 -23.047 1 88.69 188 ASP B CA 1
ATOM 3726 C C . ASP B 1 188 ? 0.845 -5.73 -22.391 1 88.69 188 ASP B C 1
ATOM 3728 O O . ASP B 1 188 ? 0.739 -4.602 -21.922 1 88.69 188 ASP B O 1
ATOM 3732 N N . GLU B 1 189 ? -0.169 -6.586 -22.359 1 89.75 189 GLU B N 1
ATOM 3733 C CA . GLU B 1 189 ? -1.458 -6.223 -21.781 1 89.75 189 GLU B CA 1
ATOM 3734 C C . GLU B 1 189 ? -1.579 -6.727 -20.344 1 89.75 189 GLU B C 1
ATOM 3736 O O . GLU B 1 189 ? -2.662 -6.695 -19.766 1 89.75 189 GLU B O 1
ATOM 3741 N N . MET B 1 190 ? -0.449 -7.047 -19.828 1 95.44 190 MET B N 1
ATOM 3742 C CA . MET B 1 190 ? -0.446 -7.602 -18.484 1 95.44 190 MET B CA 1
ATOM 3743 C C . MET B 1 190 ? 0.373 -6.727 -17.531 1 95.44 190 MET B C 1
ATOM 3745 O O . MET B 1 190 ? 0.972 -5.734 -17.969 1 95.44 190 MET B O 1
ATOM 3749 N N . THR B 1 191 ? 0.223 -7.043 -16.25 1 95.38 191 THR B N 1
ATOM 3750 C CA . THR B 1 191 ? 0.875 -6.207 -15.258 1 95.38 191 THR B CA 1
ATOM 3751 C C . THR B 1 191 ? 1.77 -7.047 -14.352 1 95.38 191 THR B C 1
ATOM 3753 O O . THR B 1 191 ? 1.395 -8.148 -13.945 1 95.38 191 THR B O 1
ATOM 3756 N N . MET B 1 192 ? 2.953 -6.555 -14.086 1 95.69 192 MET B N 1
ATOM 3757 C CA . MET B 1 192 ? 3.859 -7.086 -13.07 1 95.69 192 MET B CA 1
ATOM 3758 C C . MET B 1 192 ? 3.961 -6.141 -11.883 1 95.69 192 MET B C 1
ATOM 3760 O O . MET B 1 192 ? 4.402 -5 -12.023 1 95.69 192 MET B O 1
ATOM 3764 N N . ASN B 1 193 ? 3.465 -6.582 -10.742 1 95.38 193 ASN B N 1
ATOM 3765 C CA . ASN B 1 193 ? 3.717 -5.891 -9.477 1 95.38 193 ASN B CA 1
ATOM 3766 C C . ASN B 1 193 ? 4.895 -6.508 -8.727 1 95.38 193 ASN B C 1
ATOM 3768 O O . ASN B 1 193 ? 4.84 -7.672 -8.328 1 95.38 193 ASN B O 1
ATOM 3772 N N . PHE B 1 194 ? 5.922 -5.754 -8.656 1 94.06 194 PHE B N 1
ATOM 3773 C CA . PHE B 1 194 ? 7.125 -6.215 -7.973 1 94.06 194 PHE B CA 1
ATOM 3774 C C . PHE B 1 194 ? 7.316 -5.477 -6.656 1 94.06 194 PHE B C 1
ATOM 3776 O O . PHE B 1 194 ? 7.473 -4.25 -6.641 1 94.06 194 PHE B O 1
ATOM 3783 N N . ARG B 1 195 ? 7.27 -6.223 -5.578 1 94 195 ARG B N 1
ATOM 3784 C CA . ARG B 1 195 ? 7.508 -5.668 -4.25 1 94 195 ARG B CA 1
ATOM 3785 C C . ARG B 1 195 ? 8.734 -6.297 -3.607 1 94 195 ARG B C 1
ATOM 3787 O O . ARG B 1 195 ? 8.938 -7.512 -3.688 1 94 195 ARG B O 1
ATOM 3794 N N . TYR B 1 196 ? 9.523 -5.453 -2.934 1 91.19 196 TYR B N 1
ATOM 3795 C CA . TYR B 1 196 ? 10.695 -6.016 -2.277 1 91.19 196 TYR B CA 1
ATOM 3796 C C . TYR B 1 196 ? 11.164 -5.125 -1.132 1 91.19 196 TYR B C 1
ATOM 3798 O O . TYR B 1 196 ? 10.852 -3.934 -1.098 1 91.19 196 TYR B O 1
ATOM 3806 N N . GLY B 1 197 ? 11.82 -5.719 -0.21 1 89.38 197 GLY B N 1
ATOM 3807 C CA . GLY B 1 197 ? 12.383 -4.977 0.908 1 89.38 197 GLY B CA 1
ATOM 3808 C C . GLY B 1 197 ? 12.258 -5.711 2.23 1 89.38 197 GLY B C 1
ATOM 3809 O O . GLY B 1 197 ? 12.055 -6.926 2.256 1 89.38 197 GLY B O 1
ATOM 3810 N N . MET B 1 198 ? 12.531 -4.941 3.225 1 87.5 198 MET B N 1
ATOM 3811 C CA . MET B 1 198 ? 12.422 -5.453 4.586 1 87.5 198 MET B CA 1
ATOM 3812 C C . MET B 1 198 ? 10.992 -5.352 5.094 1 87.5 198 MET B C 1
ATOM 3814 O O . MET B 1 198 ? 10.555 -4.285 5.523 1 87.5 198 MET B O 1
ATOM 3818 N N . PHE B 1 199 ? 10.25 -6.434 5.121 1 84.81 199 PHE B N 1
ATOM 3819 C CA . PHE B 1 199 ? 8.82 -6.43 5.391 1 84.81 199 PHE B CA 1
ATOM 3820 C C . PHE B 1 199 ? 8.547 -6.586 6.879 1 84.81 199 PHE B C 1
ATOM 3822 O O . PHE B 1 199 ? 7.438 -6.316 7.348 1 84.81 199 PHE B O 1
ATOM 3829 N N . ASN B 1 200 ? 9.477 -6.945 7.695 1 84.5 200 ASN B N 1
ATOM 3830 C CA . ASN B 1 200 ? 9.344 -7.117 9.141 1 84.5 200 ASN B CA 1
ATOM 3831 C C . ASN B 1 200 ? 8.281 -8.156 9.484 1 84.5 200 ASN B C 1
ATOM 3833 O O . ASN B 1 200 ? 7.109 -7.816 9.656 1 84.5 200 ASN B O 1
ATOM 3837 N N . PRO B 1 201 ? 8.656 -9.375 9.719 1 82.5 201 PRO B N 1
ATOM 3838 C CA . PRO B 1 201 ? 7.68 -10.414 10.062 1 82.5 201 PRO B CA 1
ATOM 3839 C C . PRO B 1 201 ? 6.984 -10.148 11.398 1 82.5 201 PRO B C 1
ATOM 3841 O O . PRO B 1 201 ? 5.926 -10.711 11.672 1 82.5 201 PRO B O 1
ATOM 3844 N N . GLU B 1 202 ? 7.488 -9.258 12.18 1 82.38 202 GLU B N 1
ATOM 3845 C CA . GLU B 1 202 ? 6.941 -8.953 13.5 1 82.38 202 GLU B CA 1
ATOM 3846 C C . GLU B 1 202 ? 6.168 -7.637 13.484 1 82.38 202 GLU B C 1
ATOM 3848 O O . GLU B 1 202 ? 5.906 -7.051 14.531 1 82.38 202 GLU B O 1
ATOM 3853 N N . TYR B 1 203 ? 5.895 -7.262 12.406 1 81.94 203 TYR B N 1
ATOM 3854 C CA . TYR B 1 203 ? 5.141 -6.02 12.297 1 81.94 203 TYR B CA 1
ATOM 3855 C C . TYR B 1 203 ? 3.893 -6.066 13.18 1 81.94 203 TYR B C 1
ATOM 3857 O O . TYR B 1 203 ? 3.176 -7.066 13.195 1 81.94 203 TYR B O 1
ATOM 3865 N N . PRO B 1 204 ? 3.553 -5.051 14.031 1 79.94 204 PRO B N 1
ATOM 3866 C CA . PRO B 1 204 ? 4.055 -3.678 13.984 1 79.94 204 PRO B CA 1
ATOM 3867 C C . PRO B 1 204 ? 5.195 -3.436 14.969 1 79.94 204 PRO B C 1
ATOM 3869 O O . PRO B 1 204 ? 5.559 -2.285 15.234 1 79.94 204 PRO B O 1
ATOM 3872 N N . ASN B 1 205 ? 5.738 -4.441 15.406 1 80.06 205 ASN B N 1
ATOM 3873 C CA . ASN B 1 205 ? 6.875 -4.285 16.312 1 80.06 205 ASN B CA 1
ATOM 3874 C C . ASN B 1 205 ? 8.133 -3.85 15.562 1 80.06 205 ASN B C 1
ATOM 3876 O O . ASN B 1 205 ? 8.141 -3.797 14.328 1 80.06 205 ASN B O 1
ATOM 3880 N N . PHE B 1 206 ? 9.164 -3.467 16.328 1 78.62 206 PHE B N 1
ATOM 3881 C CA . PHE B 1 206 ? 10.422 -3.031 15.742 1 78.62 206 PHE B CA 1
ATOM 3882 C C . PHE B 1 206 ? 11.047 -4.152 14.922 1 78.62 206 PHE B C 1
ATOM 3884 O O . PHE B 1 206 ? 10.852 -5.332 15.219 1 78.62 206 PHE B O 1
ATOM 3891 N N . LEU B 1 207 ? 11.781 -3.711 13.938 1 75.62 207 LEU B N 1
ATOM 3892 C CA . LEU B 1 207 ? 12.477 -4.637 13.055 1 75.62 207 LEU B CA 1
ATOM 3893 C C . LEU B 1 207 ? 13.594 -5.367 13.805 1 75.62 207 LEU B C 1
ATOM 3895 O O . LEU B 1 207 ? 14.578 -4.75 14.211 1 75.62 207 LEU B O 1
ATOM 3899 N N . LYS B 1 208 ? 13.32 -6.637 14.18 1 73.69 208 LYS B N 1
ATOM 3900 C CA . LYS B 1 208 ? 14.32 -7.438 14.883 1 73.69 208 LYS B CA 1
ATOM 3901 C C . LYS B 1 208 ? 15.18 -8.227 13.898 1 73.69 208 LYS B C 1
ATOM 3903 O O . LYS B 1 208 ? 16.375 -8.414 14.125 1 73.69 208 LYS B O 1
ATOM 3908 N N . LYS B 1 209 ? 14.422 -8.641 12.852 1 74.94 209 LYS B N 1
ATOM 3909 C CA . LYS B 1 209 ? 15.102 -9.391 11.805 1 74.94 209 LYS B CA 1
ATOM 3910 C C . LYS B 1 209 ? 15.133 -8.602 10.492 1 74.94 209 LYS B C 1
ATOM 3912 O O . LYS B 1 209 ? 14.18 -7.898 10.164 1 74.94 209 LYS B O 1
ATOM 3917 N N . ASN B 1 210 ? 16.234 -8.672 9.812 1 78.25 210 ASN B N 1
ATOM 3918 C CA . ASN B 1 210 ? 16.359 -7.98 8.539 1 78.25 210 ASN B CA 1
ATOM 3919 C C . ASN B 1 210 ? 15.977 -8.883 7.367 1 78.25 210 ASN B C 1
ATOM 3921 O O . ASN B 1 210 ? 16.688 -8.938 6.359 1 78.25 210 ASN B O 1
ATOM 3925 N N . ASP B 1 211 ? 14.836 -9.562 7.613 1 83.44 211 ASP B N 1
ATOM 3926 C CA . ASP B 1 211 ? 14.375 -10.43 6.531 1 83.44 211 ASP B CA 1
ATOM 3927 C C . ASP B 1 211 ? 14 -9.609 5.297 1 83.44 211 ASP B C 1
ATOM 3929 O O . ASP B 1 211 ? 13.445 -8.516 5.414 1 83.44 211 ASP B O 1
ATOM 3933 N N . PHE B 1 212 ? 14.328 -10.164 4.227 1 87.75 212 PHE B N 1
ATOM 3934 C CA . PHE B 1 212 ? 14.094 -9.5 2.947 1 87.75 212 PHE B CA 1
ATOM 3935 C C . PHE B 1 212 ? 13.148 -10.312 2.078 1 87.75 212 PHE B C 1
ATOM 3937 O O . PHE B 1 212 ? 13.219 -11.539 2.049 1 87.75 212 PHE B O 1
ATOM 3944 N N . ALA B 1 213 ? 12.273 -9.586 1.356 1 92.31 213 ALA B N 1
ATOM 3945 C CA . ALA B 1 213 ? 11.328 -10.281 0.493 1 92.31 213 ALA B CA 1
ATOM 3946 C C . ALA B 1 213 ? 11.469 -9.828 -0.957 1 92.31 213 ALA B C 1
ATOM 3948 O O . ALA B 1 213 ? 11.727 -8.648 -1.222 1 92.31 213 ALA B O 1
ATOM 3949 N N . LEU B 1 214 ? 11.375 -10.711 -1.849 1 93.25 214 LEU B N 1
ATOM 3950 C CA . LEU B 1 214 ? 11.078 -10.484 -3.26 1 93.25 214 LEU B CA 1
ATOM 3951 C C . LEU B 1 214 ? 9.719 -11.07 -3.635 1 93.25 214 LEU B C 1
ATOM 3953 O O . LEU B 1 214 ? 9.531 -12.289 -3.598 1 93.25 214 LEU B O 1
ATOM 3957 N N . ASP B 1 215 ? 8.82 -10.242 -3.924 1 96.44 215 ASP B N 1
ATOM 3958 C CA . ASP B 1 215 ? 7.434 -10.609 -4.191 1 96.44 215 ASP B CA 1
ATOM 3959 C C . ASP B 1 215 ? 7.012 -10.188 -5.598 1 96.44 215 ASP B C 1
ATOM 3961 O O . ASP B 1 215 ? 6.863 -9 -5.875 1 96.44 215 ASP B O 1
ATOM 3965 N N . PHE B 1 216 ? 6.832 -11.18 -6.48 1 97.12 216 PHE B N 1
ATOM 3966 C CA . PHE B 1 216 ? 6.469 -10.945 -7.871 1 97.12 216 PHE B CA 1
ATOM 3967 C C . PHE B 1 216 ? 5.02 -11.344 -8.125 1 97.12 216 PHE B C 1
ATOM 3969 O O . PHE B 1 216 ? 4.648 -12.508 -7.945 1 97.12 216 PHE B O 1
ATOM 3976 N N . ASP B 1 217 ? 4.234 -10.391 -8.508 1 98.12 217 ASP B N 1
ATOM 3977 C CA . ASP B 1 217 ? 2.818 -10.609 -8.781 1 98.12 217 ASP B CA 1
ATOM 3978 C C . ASP B 1 217 ? 2.475 -10.227 -10.219 1 98.12 217 ASP B C 1
ATOM 3980 O O . ASP B 1 217 ? 2.4 -9.047 -10.555 1 98.12 217 ASP B O 1
ATOM 3984 N N . PHE B 1 218 ? 2.316 -11.25 -11.062 1 98.38 218 PHE B N 1
ATOM 3985 C CA . PHE B 1 218 ? 2.016 -11.07 -12.477 1 98.38 218 PHE B CA 1
ATOM 3986 C C . PHE B 1 218 ? 0.564 -11.43 -12.773 1 98.38 218 PHE B C 1
ATOM 3988 O O . PHE B 1 218 ? 0.09 -12.492 -12.383 1 98.38 218 PHE B O 1
ATOM 3995 N N . PHE B 1 219 ? -0.153 -10.477 -13.531 1 98 219 PHE B N 1
ATOM 3996 C CA . PHE B 1 219 ? -1.552 -10.82 -13.758 1 98 219 PHE B CA 1
ATOM 3997 C C . PHE B 1 219 ? -2.072 -10.148 -15.023 1 98 219 PHE B C 1
ATOM 3999 O O . PHE B 1 219 ?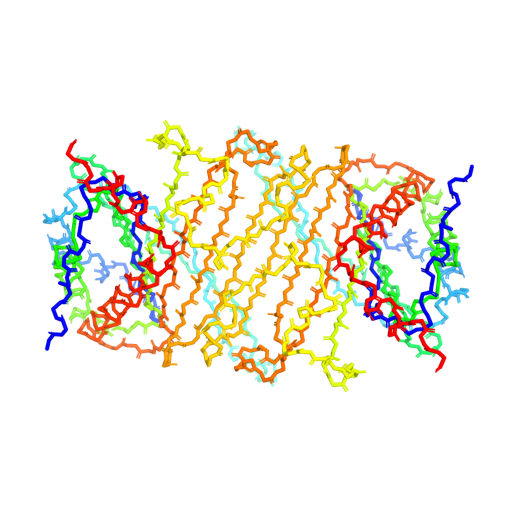 -1.477 -9.18 -15.508 1 98 219 PHE B O 1
ATOM 4006 N N . SER B 1 220 ? -3.113 -10.711 -15.523 1 97.81 220 SER B N 1
ATOM 4007 C CA . SER B 1 220 ? -3.904 -10.18 -16.625 1 97.81 220 SER B CA 1
ATOM 4008 C C . SER B 1 220 ? -5.336 -9.891 -16.188 1 97.81 220 SER B C 1
ATOM 4010 O O . SER B 1 220 ? -5.938 -10.68 -15.453 1 97.81 220 SER B O 1
ATOM 4012 N N . ASN B 1 221 ? -5.824 -8.766 -16.672 1 96 221 ASN B N 1
ATOM 4013 C CA . ASN B 1 221 ? -7.227 -8.438 -16.438 1 96 221 ASN B CA 1
ATOM 4014 C C . ASN B 1 221 ? -8.062 -8.609 -17.703 1 96 221 ASN B C 1
ATOM 4016 O O . ASN B 1 221 ? -9.188 -8.117 -17.781 1 96 221 ASN B O 1
ATOM 4020 N N . GLU B 1 222 ? -7.488 -9.219 -18.641 1 94.19 222 GLU B N 1
ATOM 4021 C CA . GLU B 1 222 ? -8.234 -9.492 -19.875 1 94.19 222 GLU B CA 1
ATOM 4022 C C . GLU B 1 222 ? -9.258 -10.609 -19.656 1 94.19 222 GLU B C 1
ATOM 4024 O O . GLU B 1 222 ? -9.039 -11.508 -18.844 1 94.19 222 GLU B O 1
ATOM 4029 N N . ILE B 1 223 ? -10.32 -10.5 -20.406 1 94.94 223 ILE B N 1
ATOM 4030 C CA . ILE B 1 223 ? -11.312 -11.57 -20.391 1 94.94 223 ILE B CA 1
ATOM 4031 C C . ILE B 1 223 ? -10.789 -12.773 -21.172 1 94.94 223 ILE B C 1
ATOM 4033 O O . ILE B 1 223 ? -10.391 -12.641 -22.328 1 94.94 223 ILE B O 1
ATOM 4037 N N . ILE B 1 224 ? -10.75 -13.883 -20.531 1 95.19 224 ILE B N 1
ATOM 4038 C CA . ILE B 1 224 ? -10.25 -15.109 -21.125 1 95.19 224 ILE B CA 1
ATOM 4039 C C . ILE B 1 224 ? -11.328 -16.188 -21.062 1 95.19 224 ILE B C 1
ATOM 4041 O O . ILE B 1 224 ? -11.898 -16.438 -20 1 95.19 224 ILE B O 1
ATOM 4045 N N . ASP B 1 225 ? -11.5 -16.875 -22.219 1 92.56 225 ASP B N 1
ATOM 4046 C CA . ASP B 1 225 ? -12.641 -17.781 -22.297 1 92.56 225 ASP B CA 1
ATOM 4047 C C . ASP B 1 225 ? -12.172 -19.234 -22.344 1 92.56 225 ASP B C 1
ATOM 4049 O O . ASP B 1 225 ? -12.984 -20.156 -22.5 1 92.56 225 ASP B O 1
ATOM 4053 N N . SER B 1 226 ? -10.883 -19.438 -22.266 1 93 226 SER B N 1
ATOM 4054 C CA . SER B 1 226 ? -10.414 -20.812 -22.359 1 93 226 SER B CA 1
ATOM 4055 C C . SER B 1 226 ? -9.297 -21.094 -21.359 1 93 226 SER B C 1
ATOM 4057 O O . SER B 1 226 ? -8.5 -20.203 -21.047 1 93 226 SER B O 1
ATOM 4059 N N . SER B 1 227 ? -9.305 -22.375 -20.953 1 93.75 227 SER B N 1
ATOM 4060 C CA . SER B 1 227 ? -8.25 -22.781 -20.031 1 93.75 227 SER B CA 1
ATOM 4061 C C . SER B 1 227 ? -6.879 -22.703 -20.703 1 93.75 227 SER B C 1
ATOM 4063 O O . SER B 1 227 ? -5.883 -22.406 -20.031 1 93.75 227 SER B O 1
ATOM 4065 N N . ASP B 1 228 ? -6.832 -22.891 -21.953 1 94.38 228 ASP B N 1
ATOM 4066 C CA . ASP B 1 228 ? -5.562 -22.812 -22.672 1 94.38 228 ASP B CA 1
ATOM 4067 C C . ASP B 1 228 ? -4.98 -21.406 -22.625 1 94.38 228 ASP B C 1
ATOM 4069 O O . ASP B 1 228 ? -3.771 -21.234 -22.453 1 94.38 228 ASP B O 1
ATOM 4073 N N . GLU B 1 229 ? -5.809 -20.516 -22.781 1 95.81 229 GLU B N 1
ATOM 4074 C CA . GLU B 1 229 ? -5.359 -19.125 -22.719 1 95.81 229 GLU B CA 1
ATOM 4075 C C . GLU B 1 229 ? -4.906 -18.75 -21.312 1 95.81 229 GLU B C 1
ATOM 4077 O O . GLU B 1 229 ? -3.963 -17.969 -21.141 1 95.81 229 GLU B O 1
ATOM 4082 N N . ILE B 1 230 ? -5.582 -19.281 -20.344 1 97.19 230 ILE B N 1
ATOM 4083 C CA . ILE B 1 230 ? -5.16 -19.078 -18.969 1 97.19 230 ILE B CA 1
ATOM 4084 C C . ILE B 1 230 ? -3.742 -19.609 -18.781 1 97.19 230 ILE B C 1
ATOM 4086 O O . ILE B 1 230 ? -2.889 -18.938 -18.203 1 97.19 230 ILE B O 1
ATOM 4090 N N . LEU B 1 231 ? -3.531 -20.781 -19.281 1 97.62 231 LEU B N 1
ATOM 4091 C CA . LEU B 1 231 ? -2.225 -21.406 -19.125 1 97.62 231 LEU B CA 1
ATOM 4092 C C . LEU B 1 231 ? -1.15 -20.609 -19.859 1 97.62 231 LEU B C 1
ATOM 4094 O O . LEU B 1 231 ? -0.002 -20.547 -19.406 1 97.62 231 LEU B O 1
ATOM 4098 N N . GLN B 1 232 ? -1.519 -19.969 -20.938 1 96.94 232 GLN B N 1
ATOM 4099 C CA . GLN B 1 232 ? -0.577 -19.109 -21.641 1 96.94 232 GLN B CA 1
ATOM 4100 C C . GLN B 1 232 ? -0.18 -17.906 -20.797 1 96.94 232 GLN B C 1
ATOM 4102 O O . GLN B 1 232 ? 0.986 -17.516 -20.781 1 96.94 232 GLN B O 1
ATOM 4107 N N . VAL B 1 233 ? -1.126 -17.359 -20.125 1 97.88 233 VAL B N 1
ATOM 4108 C CA . VAL B 1 233 ? -0.844 -16.25 -19.219 1 97.88 233 VAL B CA 1
ATOM 4109 C C . VAL B 1 233 ? 0.102 -16.703 -18.109 1 97.88 233 VAL B C 1
ATOM 4111 O O . VAL B 1 233 ? 1.063 -16.016 -17.781 1 97.88 233 VAL B O 1
ATOM 4114 N N . LEU B 1 234 ? -0.151 -17.891 -17.578 1 98.19 234 LEU B N 1
ATOM 4115 C CA . LEU B 1 234 ? 0.679 -18.422 -16.516 1 98.19 234 LEU B CA 1
ATOM 4116 C C . LEU B 1 234 ? 2.096 -18.703 -17 1 98.19 234 LEU B C 1
ATOM 4118 O O . LEU B 1 234 ? 3.066 -18.453 -16.281 1 98.19 234 LEU B O 1
ATOM 4122 N N . ASP B 1 235 ? 2.229 -19.172 -18.234 1 97.5 235 ASP B N 1
ATOM 4123 C CA . ASP B 1 235 ? 3.539 -19.406 -18.844 1 97.5 235 ASP B CA 1
ATOM 4124 C C . ASP B 1 235 ? 4.316 -18.094 -18.953 1 97.5 235 ASP B C 1
ATOM 4126 O O . ASP B 1 235 ? 5.484 -18.016 -18.578 1 97.5 235 ASP B O 1
ATOM 4130 N N . LYS B 1 236 ? 3.613 -17.172 -19.469 1 97.06 236 LYS B N 1
ATOM 4131 C CA . LYS B 1 236 ? 4.246 -15.859 -19.625 1 97.06 236 LYS B CA 1
ATOM 4132 C C . LYS B 1 236 ? 4.656 -15.281 -18.266 1 97.06 236 LYS B C 1
ATOM 4134 O O . LYS B 1 236 ? 5.77 -14.781 -18.109 1 97.06 236 LYS B O 1
ATOM 4139 N N . GLY B 1 237 ? 3.719 -15.375 -17.312 1 97.69 237 GLY B N 1
ATOM 4140 C CA . GLY B 1 237 ? 4.016 -14.891 -15.977 1 97.69 237 GLY B CA 1
ATOM 4141 C C . GLY B 1 237 ? 5.207 -15.578 -15.344 1 97.69 237 GLY B C 1
ATOM 4142 O O . GLY B 1 237 ? 6.09 -14.922 -14.789 1 97.69 237 GLY B O 1
ATOM 4143 N N . HIS B 1 238 ? 5.211 -16.875 -15.461 1 96.88 238 HIS B N 1
ATOM 4144 C CA . HIS B 1 238 ? 6.328 -17.641 -14.922 1 96.88 238 HIS B CA 1
ATOM 4145 C C . HIS B 1 238 ? 7.652 -17.188 -15.523 1 96.88 238 HIS B C 1
ATOM 4147 O O . HIS B 1 238 ? 8.625 -16.953 -14.805 1 96.88 238 HIS B O 1
ATOM 4153 N N . ASN B 1 239 ? 7.68 -17.031 -16.766 1 95.44 239 ASN B N 1
ATOM 4154 C CA . ASN B 1 239 ? 8.906 -16.656 -17.469 1 95.44 239 ASN B CA 1
ATOM 4155 C C . ASN B 1 239 ? 9.367 -15.25 -17.078 1 95.44 239 ASN B C 1
ATOM 4157 O O . ASN B 1 239 ? 10.547 -15.023 -16.828 1 95.44 239 ASN B O 1
ATOM 4161 N N . GLU B 1 240 ? 8.438 -14.328 -17.062 1 94.56 240 GLU B N 1
ATOM 4162 C CA . GLU B 1 240 ? 8.766 -12.961 -16.672 1 94.56 240 GLU B CA 1
ATOM 4163 C C . GLU B 1 240 ? 9.273 -12.898 -15.242 1 94.56 240 GLU B C 1
ATOM 4165 O O . GLU B 1 240 ? 10.266 -12.219 -14.953 1 94.56 240 GLU B O 1
ATOM 4170 N N . ILE B 1 241 ? 8.633 -13.617 -14.383 1 96.06 241 ILE B N 1
ATOM 4171 C CA . ILE B 1 241 ? 8.984 -13.617 -12.969 1 96.06 241 ILE B CA 1
ATOM 4172 C C . ILE B 1 241 ? 10.367 -14.234 -12.781 1 96.06 241 ILE B C 1
ATOM 4174 O O . ILE B 1 241 ? 11.195 -13.711 -12.039 1 96.06 241 ILE B O 1
ATOM 4178 N N . GLN B 1 242 ? 10.57 -15.367 -13.453 1 93.75 242 GLN B N 1
ATOM 4179 C CA . GLN B 1 242 ? 11.875 -16 -13.359 1 93.75 242 GLN B CA 1
ATOM 4180 C C . GLN B 1 242 ? 12.984 -15.062 -13.828 1 93.75 242 GLN B C 1
ATOM 4182 O O . GLN B 1 242 ? 14.031 -14.953 -13.18 1 93.75 242 GLN B O 1
ATOM 4187 N N . SER B 1 243 ? 12.789 -14.406 -14.898 1 92 243 SER B N 1
ATOM 4188 C CA . SER B 1 243 ? 13.758 -13.445 -15.422 1 92 243 SER B CA 1
ATOM 4189 C C . SER B 1 243 ? 14.031 -12.336 -14.414 1 92 243 SER B C 1
ATOM 4191 O O . SER B 1 243 ? 15.195 -12.016 -14.141 1 92 243 SER B O 1
ATOM 4193 N N . MET B 1 244 ? 13.023 -11.82 -13.852 1 91.62 244 MET B N 1
ATOM 4194 C CA . MET B 1 244 ? 13.172 -10.727 -12.898 1 91.62 244 MET B CA 1
ATOM 4195 C C . MET B 1 244 ? 13.844 -11.219 -11.617 1 91.62 244 MET B C 1
ATOM 4197 O O . MET B 1 244 ? 14.648 -10.5 -11.023 1 91.62 244 MET B O 1
ATOM 4201 N N . PHE B 1 245 ? 13.5 -12.406 -11.234 1 92.94 245 PHE B N 1
ATOM 4202 C CA . PHE B 1 245 ? 14.141 -12.984 -10.055 1 92.94 245 PHE B CA 1
ATOM 4203 C C . PHE B 1 245 ? 15.648 -13.102 -10.266 1 92.94 245 PHE B C 1
ATOM 4205 O O . PHE B 1 245 ? 16.422 -12.664 -9.422 1 92.94 245 PHE B O 1
ATOM 4212 N N . GLU B 1 246 ? 15.992 -13.594 -11.352 1 91.75 246 GLU B N 1
ATOM 4213 C CA . GLU B 1 246 ? 17.406 -13.789 -11.648 1 91.75 246 GLU B CA 1
ATOM 4214 C C . GLU B 1 246 ? 18.141 -12.453 -11.695 1 91.75 246 GLU B C 1
ATOM 4216 O O . GLU B 1 246 ? 19.312 -12.375 -11.32 1 91.75 246 GLU B O 1
ATOM 4221 N N . GLN B 1 247 ? 17.484 -11.438 -12.102 1 88.88 247 GLN B N 1
ATOM 4222 C CA . GLN B 1 247 ? 18.078 -10.109 -12.148 1 88.88 247 GLN B CA 1
ATOM 4223 C C . GLN B 1 247 ? 18.172 -9.5 -10.75 1 88.88 247 GLN B C 1
ATOM 4225 O O . GLN B 1 247 ? 18.938 -8.57 -10.523 1 88.88 247 GLN B O 1
ATOM 4230 N N . SER B 1 248 ? 17.391 -10.039 -9.875 1 90.12 248 SER B N 1
ATOM 4231 C CA . SER B 1 248 ? 17.266 -9.445 -8.547 1 90.12 248 SER B CA 1
ATOM 4232 C C . SER B 1 248 ? 18.281 -10.047 -7.582 1 90.12 248 SER B C 1
ATOM 4234 O O . SER B 1 248 ? 18.422 -9.578 -6.449 1 90.12 248 SER B O 1
ATOM 4236 N N . ILE B 1 249 ? 18.969 -11.062 -8.008 1 89 249 ILE B N 1
ATOM 4237 C CA . ILE B 1 249 ? 19.891 -11.734 -7.086 1 89 249 ILE B CA 1
ATOM 4238 C C . ILE B 1 249 ? 21.297 -11.742 -7.672 1 89 249 ILE B C 1
ATOM 4240 O O . ILE B 1 249 ? 21.469 -11.539 -8.875 1 89 249 ILE B O 1
ATOM 4244 N N . THR B 1 250 ? 22.25 -11.938 -6.805 1 89.38 250 THR B N 1
ATOM 4245 C CA . THR B 1 250 ? 23.656 -11.961 -7.223 1 89.38 250 THR B CA 1
ATOM 4246 C C . THR B 1 250 ? 24.156 -13.398 -7.328 1 89.38 250 THR B C 1
ATOM 4248 O O . THR B 1 250 ? 23.453 -14.336 -6.957 1 89.38 250 THR B O 1
ATOM 4251 N N . ASP B 1 251 ? 25.391 -13.508 -7.836 1 89.06 251 ASP B N 1
ATOM 4252 C CA . ASP B 1 251 ? 26.016 -14.82 -7.93 1 89.06 251 ASP B CA 1
ATOM 4253 C C . ASP B 1 251 ? 26.266 -15.422 -6.547 1 89.06 251 ASP B C 1
ATOM 4255 O O . ASP B 1 251 ? 26.188 -16.641 -6.371 1 89.06 251 ASP B O 1
ATOM 4259 N N . SER B 1 252 ? 26.453 -14.555 -5.59 1 84.62 252 SER B N 1
ATOM 4260 C CA . SER B 1 252 ? 26.656 -15.016 -4.223 1 84.62 252 SER B CA 1
ATOM 4261 C C . SER B 1 252 ? 25.438 -15.766 -3.709 1 84.62 252 SER B C 1
ATOM 4263 O O . SER B 1 252 ? 25.562 -16.828 -3.104 1 84.62 252 SER B O 1
ATOM 4265 N N . LEU B 1 253 ? 24.281 -15.297 -3.99 1 86.06 253 LEU B N 1
ATOM 4266 C CA . LEU B 1 253 ? 23.078 -15.961 -3.537 1 86.06 253 LEU B CA 1
ATOM 4267 C C . LEU B 1 253 ? 22.812 -17.234 -4.34 1 86.06 253 LEU B C 1
ATOM 4269 O O . LEU B 1 253 ? 22.375 -18.25 -3.787 1 86.06 253 LEU B O 1
ATOM 4273 N N . ARG B 1 254 ? 23.078 -17.172 -5.629 1 88.44 254 ARG B N 1
ATOM 4274 C CA . ARG B 1 254 ? 22.922 -18.359 -6.461 1 88.44 254 ARG B CA 1
ATOM 4275 C C . ARG B 1 254 ? 23.75 -19.531 -5.93 1 88.44 254 ARG B C 1
ATOM 4277 O O . ARG B 1 254 ? 23.297 -20.672 -5.891 1 88.44 254 ARG B O 1
ATOM 4284 N N . GLU B 1 255 ? 24.906 -19.125 -5.504 1 84.19 255 GLU B N 1
ATOM 4285 C CA . GLU B 1 255 ? 25.797 -20.141 -4.969 1 84.19 255 GLU B CA 1
ATOM 4286 C C . GLU B 1 255 ? 25.25 -20.734 -3.676 1 84.19 255 GLU B C 1
ATOM 4288 O O . GLU B 1 255 ? 25.312 -21.953 -3.467 1 84.19 255 GLU B O 1
ATOM 4293 N N . VAL B 1 256 ? 24.719 -19.875 -2.885 1 81.38 256 VAL B N 1
ATOM 4294 C CA . VAL B 1 256 ? 24.156 -20.328 -1.615 1 81.38 256 VAL B CA 1
ATOM 4295 C C . VAL B 1 256 ? 22.969 -21.25 -1.873 1 81.38 256 VAL B C 1
ATOM 4297 O O . VAL B 1 256 ? 22.797 -22.25 -1.171 1 81.38 256 VAL B O 1
ATOM 4300 N N . MET B 1 257 ? 22.234 -20.922 -2.906 1 84.38 257 MET B N 1
ATOM 4301 C CA . MET B 1 257 ? 21.031 -21.688 -3.17 1 84.38 257 MET B CA 1
ATOM 4302 C C . MET B 1 257 ? 21.359 -23 -3.875 1 84.38 257 MET B C 1
ATOM 4304 O O . MET B 1 257 ? 20.562 -23.953 -3.854 1 84.38 257 MET B O 1
ATOM 4308 N N . ASP B 1 258 ? 22.516 -23 -4.5 1 79.19 258 ASP B N 1
ATOM 4309 C CA . ASP B 1 258 ? 22.875 -24.188 -5.262 1 79.19 258 ASP B CA 1
ATOM 4310 C C . ASP B 1 258 ? 23.703 -25.156 -4.41 1 79.19 258 ASP B C 1
ATOM 4312 O O . ASP B 1 258 ? 23.891 -26.312 -4.781 1 79.19 258 ASP B O 1
ATOM 4316 N N . ILE B 1 259 ? 24.312 -24.656 -3.326 1 65.12 259 ILE B N 1
ATOM 4317 C CA . ILE B 1 259 ? 25.203 -25.484 -2.539 1 65.12 259 ILE B CA 1
ATOM 4318 C C . ILE B 1 259 ? 24.422 -26.641 -1.921 1 65.12 259 ILE B C 1
ATOM 4320 O O . ILE B 1 259 ? 23.281 -26.469 -1.493 1 65.12 259 ILE B O 1
ATOM 4324 N N . GLU B 1 260 ? 24.906 -28.078 -2.188 1 56.31 260 GLU B N 1
ATOM 4325 C CA . GLU B 1 260 ? 24.422 -29.344 -1.66 1 56.31 260 GLU B CA 1
ATOM 4326 C C . GLU B 1 260 ? 24.484 -29.375 -0.135 1 56.31 260 GLU B C 1
ATOM 4328 O O . GLU B 1 260 ? 25.391 -28.797 0.465 1 56.31 260 GLU B O 1
#

Secondary structure (DSSP, 8-state):
---------TT--EEEEEEEEEESSPPPHHHHT-HHHHHHHHHH--EE---EEEEEEEEEEEE-TTTTT-EEEEEEEEEEEEEEEE-TTSSEEEEEESSEEEEEESS---HHHHHHHHHHHHHHHHHHH---EEEEEEEEEEEE-TTTS--SSGGGTTTB-GGG--THHHHSGGGEEEEEEEEEEEETTEEEEEEEEE--TTTTS---S--EEEEEEEEE-S-B--HHHHHHHHHHHHHHHHHHHHHHB-HHHHHHHH--/---------TT--EEEEEEEEEESSPPPHHHHT-HHHHHHHHHH--EE---EEEEEEEEEEEE-TTTTT-EEEEEEEEEEEEEEEE-TTSSEEEEE-SSEEEEEESS---HHHHHHHHHHHHHHHHHHH---EEEEEEEEEEEE-TTTS--SSGGGTTTB-GGG--THHHHSGGGEEEEEEEEEEEETTEEEEEEEEE--TTTTS---S--EEEEEEEEE-S-B--HHHHHHHHHHHHHHHHHHHHHHB-HHHHHHHH--

Sequence (520 aa):
MLEYSAVCYKNSFLNQVIVRVDFAQFIQTNMVFDENIEKEILKIFPRRGKDQIIRFNSINVVFDQKNNGLPNANGEIIEGIQREYFTNDGGSKLILTNKFIIFEINKYVSFELHKQWFQSILLALFQKNRVSATRTGIRYINIFDTSKIKLQKKYFTSEIASSLYVRIAEEQTPRLIRSMHMAEYRVDEMTMNFRYGMFNPEYPNFLKKNDFALDFDFFSNEIIDSSDEILQVLDKGHNEIQSMFEQSITDSLREVMDIEMLEYSAVCYKNSFLNQVIVRVDFAQFIQTNMVFDENIEKEILKIFPRRGKDQIIRFNSINVVFDQKNNGLPNANGEIIEGIQREYFTNDGGSKLILTNKFIIFEINKYVSFELHKQWFQSILLALFQKNRVSATRTGIRYINIFDTSKIKLQKKYFTSEIASSLYVRIAEEQTPRLIRSMHMAEYRVDEMTMNFRYGMFNPEYPNFLKKNDFALDFDFFSNEIIDSSDEILQVLDKGHNEIQSMFEQSITDSLREVMDIE

Foldseek 3Di:
DPPPPQPPFQFFLFQKKKKKWWWPDQADQCQQVPPQLVVLLCVAFVAKDDKDKDKDFDQDQDQDVVVPRPRPRPTDIDIKIWIKTAHPVRQWIWIDMRTMIMTMGRPDDGPVVVLVSLLSNQQSNLVRGLIKTQKIKMKTKGKAFCVVDVDPDDQCCQWWDVVPDDCPCVVVVQPDQWDKDWDWDDDPQKIKIWMKAQGAPPPPDHRPTSMMMTMIMIMHRDMGRHSVVSSVSVVVSVVVSVVVVVNTTDPVNSCVRNPD/DPPPVPPPFQAFLFQKKKKKWWWPDQADQCQQVPPQLVVLLCVAFVAKDDKDKDKDWDQDQDQDVVVPRPRPRPTDIDIKIWIKTAHPVRQWIWIDMRTMIMTMGRPDDDPVVVLVSLLRNQQSNLVRGLIKTQKIKMKIKGKAFCVVDVDPDDQCCQWWDVVPDDCPCVVPVVPDQWDKDWDWDDDPQKIKIWMKFQGAPPPPDHRPTSMMMTMIMIMHRDMGRHSVVSSVSVVVSVVVSVVVVVNTTDVVNSCVRNPD